Protein AF-0000000080730814 (afdb_homodimer)

Organism: Metarhizium acridum (strain CQMa 102) (NCBI:txid655827)

InterPro domains:
  IPR006328 L-2-Haloacid dehalogenase [TIGR01428] (5-207)
  IPR006439 HAD hydrolase, subfamily IA [PR00413] (3-14)
  IPR006439 HAD hydrolase, subfamily IA [PR00413] (44-57)
  IPR006439 HAD hydrolase, subfamily IA [PR00413] (145-161)
  IPR006439 HAD hydrolase, subfamily IA [PR00413] (192-205)
  IPR006439 HAD hydrolase, subfamily IA [TIGR01493] (6-193)
  IPR023198 Phosphoglycolate phosphatase-like, domain 2 [G3DSA:1.10.150.240] (17-92)
  IPR023214 HAD superfamily [G3DSA:3.40.50.1000] (5-215)
  IPR036412 HAD-like superfamily [SSF56784] (5-211)
  IPR051540 S-2-haloalkanoic acid dehalogenase [PTHR43316] (4-210)

Solvent-accessible surface area (backbone atoms only — not comparable to full-atom values): 24413 Å² total; per-residue (Å²): 127,89,56,48,37,36,33,32,30,38,86,65,40,33,27,33,67,61,49,38,34,53,54,36,24,73,76,65,32,63,72,54,10,54,54,29,48,54,43,14,53,51,40,32,55,47,42,42,22,46,32,38,26,45,74,44,73,75,56,47,63,54,43,43,53,26,15,45,50,26,30,34,44,74,75,75,43,85,75,50,72,68,56,48,52,52,47,52,51,32,59,30,42,23,35,51,34,73,44,28,54,52,19,44,52,51,46,63,74,32,81,59,48,42,73,29,43,39,36,58,38,34,63,68,51,49,54,41,22,44,65,48,6,68,54,51,54,63,40,87,48,74,76,51,77,86,29,50,44,50,26,48,90,75,55,51,37,72,34,19,44,68,45,56,48,49,53,19,46,73,69,71,26,66,91,42,35,64,57,35,32,36,40,24,47,45,66,64,50,22,36,26,32,37,75,61,42,26,33,14,32,29,30,28,75,84,67,59,76,96,53,58,25,59,27,58,73,70,74,44,65,48,76,40,80,35,65,29,45,33,51,40,49,52,50,50,34,58,77,69,63,67,114,128,89,55,47,36,35,33,32,31,39,85,65,40,33,28,34,66,61,49,38,32,54,54,35,23,74,76,65,32,63,71,54,10,53,53,29,47,53,43,14,54,51,39,32,53,49,42,42,21,45,33,39,27,46,74,44,75,75,54,46,66,55,43,44,53,25,13,46,50,26,30,34,44,74,74,75,43,82,76,51,73,69,55,48,50,52,46,53,51,33,59,31,41,22,36,52,34,72,45,27,53,52,17,45,52,52,47,62,72,32,83,57,47,40,74,27,44,38,34,56,39,34,65,68,50,49,53,42,22,45,65,50,6,68,54,50,55,62,38,87,47,74,76,51,76,85,28,51,42,50,26,49,89,74,55,50,37,71,34,19,43,68,44,56,48,48,52,19,45,74,71,72,26,65,92,42,36,63,56,34,32,35,40,26,46,46,67,64,51,22,36,25,33,38,76,60,40,28,34,14,33,28,29,30,74,85,68,59,75,95,54,58,24,58,28,59,73,69,73,45,67,46,77,40,78,35,63,30,46,33,49,40,50,53,48,50,34,59,77,68,64,66,116

Radius of gyration: 23.53 Å; Cα contacts (8 Å, |Δi|>4): 986; chains: 2; bounding box: 49×71×52 Å

Sequence (486 aa):
MAKTVIAFDLYGTLLSTESIANELARIYGKDEAEIIATQARRYQLEYTWRINSMGLYRSFSELTRHSFRQATAEIGLELSRDQEERILDAYNGLDTFPDADKGLALVSQTPSLKPYIFSNGTMAMITSSLKTSPSLSKSGTTFSESNIVSVDPLGVFKPDPRAYRHMGEIAGLTHQLEKVWLVSSNPFDAAGAIAAGLRSVWVSRQGTGWIDGLGGALGVSPTAVVGSVEEAVREIIKLDGLDMAKTVIAFDLYGTLLSTESIANELARIYGKDEAEIIATQARRYQLEYTWRINSMGLYRSFSELTRHSFRQATAEIGLELSRDQEERILDAYNGLDTFPDADKGLALVSQTPSLKPYIFSNGTMAMITSSLKTSPSLSKSGTTFSESNIVSVDPLGVFKPDPRAYRHMGEIAGLTHQLEKVWLVSSNPFDAAGAIAAGLRSVWVSRQGTGWIDGLGGALGVSPTAVVGSVEEAVREIIKLDGLD

Secondary structure (DSSP, 8-state):
-PPEEEEEETBTTTB-THHHHHHHHHHH-HHHHHHHHHHHHHHHHHHHHHHHHHT----HHHHHHHHHHHHHHHTT----HHHHHHHHHHHHTPPBPHHHHHHHHHHHT-TTEEEEEEESS-HHHHHHHHHH-TTTTT-S----GGGEEESGGGT--TTSHHHHHHHHHHTT-TT-GGGEEEEES-HHHHHHHHHHT-EEEEE-TT------HHHHHHT---SEEESSHHHHHHHHHHHTT--/-PPEEEEEETBTTTB-THHHHHHHHHHH-HHHHHHHHHHHHHHHHHHHHHHHHHT----HHHHHHHHHHHHHHHTT----HHHHHHHHHHHHTPPBPHHHHHHHHHHHT-TTEEEEEEESS-HHHHHHHHHH-TTTTT-S----GGGEEESGGGT--TTSHHHHHHHHHHTT-TT-GGGEEEEES-HHHHHHHHHHT-EEEEE-TT------HHHHHHT---SEEESSHHHHHHHHHHHTT--

pLDDT: mean 94.84, std 6.68, range [60.78, 98.94]

Foldseek 3Di:
DQAQEEEEEDEQAFFDLVLLLVLQCVVPNNVLSVQLSVQLVVQLVVVQVVCLVVVAFDASLVSSLVSSQVSQVVVPHHADPVSSVVSSLSLLQTATDPLSLLLLLVQLVQPSHDYAYQYQHDPVSVVSNCCRHPSNVVRPDDDDPLRYQHCVVVRHGPLPLVSLCSVCVSSVNNPPQCSYEYEEQDLSRQQSSVVSNYAYEHAPQVPDPPDDVVCVVVVHDHPYYHNGSNVVSVVVCVVVVVD/DAAQEEEEEDEQAFFDLVLLLVLQCVVPNNVLSVQLSVQLVVQLVVVQVVCLVVVAFDASLVSSLVSSQVSQVVVPHHADPVSSVVSSLSLLQTATDPLSLLLLLVQLVQVSHDYAYQYQHDPVSVVSNCCRHPSNVVRPDDDDPLRYQHCVVVRHGPLPLVSLCSVCVSSVNNPPQCSYEYEEQDLSRQQSSVVSNYAYEHAPQVPDPPDDVVCVVVVHDHPYYHNGSNVVSVVVCVVVVVD

Structure (mmCIF, N/CA/C/O backbone):
data_AF-0000000080730814-model_v1
#
loop_
_entity.id
_entity.type
_entity.pdbx_description
1 polymer 'Haloacid dehalogenase'
#
loop_
_atom_site.group_PDB
_atom_site.id
_atom_site.type_symbol
_atom_site.label_atom_id
_atom_site.label_alt_id
_atom_site.label_comp_id
_atom_site.label_asym_id
_atom_site.label_entity_id
_atom_site.label_seq_id
_atom_site.pdbx_PDB_ins_code
_atom_site.Cartn_x
_atom_site.Cartn_y
_atom_site.Cartn_z
_atom_site.occupancy
_atom_site.B_iso_or_equiv
_atom_site.auth_seq_id
_atom_site.auth_comp_id
_atom_site.auth_asym_id
_atom_site.auth_atom_id
_atom_site.pdbx_PDB_model_num
ATOM 1 N N . MET A 1 1 ? 12.383 39.125 4.242 1 62.28 1 MET A N 1
ATOM 2 C CA . MET A 1 1 ? 13.164 37.906 4.152 1 62.28 1 MET A CA 1
ATOM 3 C C . MET A 1 1 ? 12.273 36.719 3.752 1 62.28 1 MET A C 1
ATOM 5 O O . MET A 1 1 ? 11.07 36.75 4.008 1 62.28 1 MET A O 1
ATOM 9 N N . ALA A 1 2 ? 12.773 35.844 2.896 1 84.38 2 ALA A N 1
ATOM 10 C CA . ALA A 1 2 ? 11.945 34.75 2.424 1 84.38 2 ALA A CA 1
ATOM 11 C C . ALA A 1 2 ? 11.5 33.844 3.582 1 84.38 2 ALA A C 1
ATOM 13 O O . ALA A 1 2 ? 12.289 33.562 4.484 1 84.38 2 ALA A O 1
ATOM 14 N N . LYS A 1 3 ? 10.18 33.656 3.775 1 92.75 3 LYS A N 1
ATOM 15 C CA . LYS A 1 3 ? 9.609 32.844 4.863 1 92.75 3 LYS A CA 1
ATOM 16 C C . LYS A 1 3 ? 9.922 31.375 4.688 1 92.75 3 LYS A C 1
ATOM 18 O O . LYS A 1 3 ? 10.086 30.891 3.561 1 92.75 3 LYS A O 1
ATOM 23 N N . THR A 1 4 ? 10.188 30.766 5.789 1 96.12 4 THR A N 1
ATOM 24 C CA . THR A 1 4 ? 10.32 29.312 5.793 1 96.12 4 THR A CA 1
ATOM 25 C C . THR A 1 4 ? 8.969 28.641 5.547 1 96.12 4 THR A C 1
ATOM 27 O O . THR A 1 4 ? 8.008 28.891 6.273 1 96.12 4 THR A O 1
ATOM 30 N N . VAL A 1 5 ? 8.898 27.859 4.48 1 97.94 5 VAL A N 1
ATOM 31 C CA . VAL A 1 5 ? 7.664 27.188 4.094 1 97.94 5 VAL A CA 1
ATOM 32 C C . VAL A 1 5 ? 7.535 25.859 4.848 1 97.94 5 VAL A C 1
ATOM 34 O O . VAL A 1 5 ? 8.453 25.047 4.84 1 97.94 5 VAL A O 1
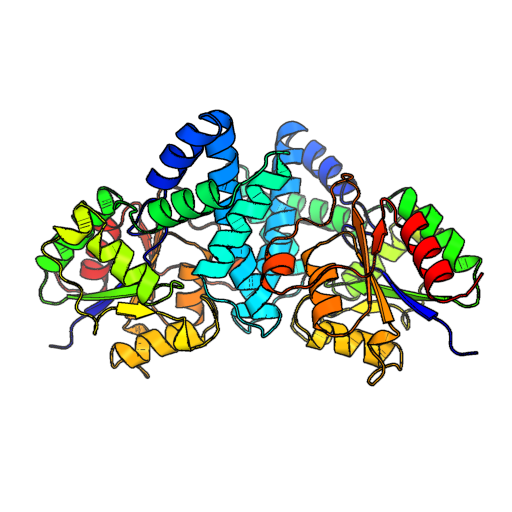ATOM 37 N N . ILE A 1 6 ? 6.398 25.688 5.547 1 98.38 6 ILE A N 1
ATOM 38 C CA . ILE A 1 6 ? 6.066 24.438 6.215 1 98.38 6 ILE A CA 1
ATOM 39 C C . ILE A 1 6 ? 4.781 23.859 5.621 1 98.38 6 ILE A C 1
ATOM 41 O O . ILE A 1 6 ? 3.725 24.484 5.676 1 98.38 6 ILE A O 1
ATOM 45 N N . ALA A 1 7 ? 4.852 22.734 5.008 1 98.75 7 ALA A N 1
ATOM 46 C CA . ALA A 1 7 ? 3.695 21.984 4.523 1 98.75 7 ALA A CA 1
ATOM 47 C C . ALA A 1 7 ? 3.238 20.953 5.555 1 98.75 7 ALA A C 1
ATOM 49 O O . ALA A 1 7 ? 3.943 19.984 5.824 1 98.75 7 ALA A O 1
ATOM 50 N N . PHE A 1 8 ? 2.041 21.125 6.105 1 98.38 8 PHE A N 1
ATOM 51 C CA . PHE A 1 8 ? 1.488 20.203 7.09 1 98.38 8 PHE A CA 1
ATOM 52 C C . PHE A 1 8 ? 0.584 19.172 6.418 1 98.38 8 PHE A C 1
ATOM 54 O O . PHE A 1 8 ? -0.398 19.531 5.77 1 98.38 8 PHE A O 1
ATOM 61 N N . ASP A 1 9 ? 0.924 17.891 6.617 1 98.5 9 ASP A N 1
ATOM 62 C CA . ASP A 1 9 ? -0.048 16.844 6.324 1 98.5 9 ASP A CA 1
ATOM 63 C C . ASP A 1 9 ? -1.306 17.016 7.176 1 98.5 9 ASP A C 1
ATOM 65 O O . ASP A 1 9 ? -1.229 17.422 8.328 1 98.5 9 ASP A O 1
ATOM 69 N N . LEU A 1 10 ? -2.395 16.641 6.578 1 96.44 10 LEU A N 1
ATOM 70 C CA . LEU A 1 10 ? -3.652 16.938 7.254 1 96.44 10 LEU A CA 1
ATOM 71 C C . LEU A 1 10 ? -4.168 15.711 8 1 96.44 10 LEU A C 1
ATOM 73 O O . LEU A 1 10 ? -4.094 15.648 9.234 1 96.44 10 LEU A O 1
ATOM 77 N N . TYR A 1 11 ? -4.535 14.648 7.312 1 94.44 11 TYR A N 1
ATOM 78 C CA . TYR A 1 11 ? -5.184 13.484 7.902 1 94.44 11 TYR A CA 1
ATOM 79 C C . TYR A 1 11 ? -4.16 12.578 8.586 1 94.44 11 TYR A C 1
ATOM 81 O O . TYR A 1 11 ? -3.252 12.062 7.93 1 94.44 11 TYR A O 1
ATOM 89 N N . GLY A 1 12 ? -4.336 12.445 9.844 1 94.31 12 GLY A N 1
ATOM 90 C CA . GLY A 1 12 ? -3.424 11.625 10.633 1 94.31 12 GLY A CA 1
ATOM 91 C C . GLY A 1 12 ? -2.26 12.414 11.203 1 94.31 12 GLY A C 1
ATOM 92 O O . GLY A 1 12 ? -1.464 11.883 11.977 1 94.31 12 GLY A O 1
ATOM 93 N N . THR A 1 13 ? -2.16 13.641 10.867 1 97 13 THR A N 1
ATOM 94 C CA . THR A 1 13 ? -1.095 14.5 11.375 1 97 13 THR A CA 1
ATOM 95 C C . THR A 1 13 ? -1.674 15.688 12.133 1 97 13 THR A C 1
ATOM 97 O O . THR A 1 13 ? -1.527 15.789 13.359 1 97 13 THR A O 1
ATOM 100 N N . LEU A 1 14 ? -2.408 16.578 11.453 1 95.75 14 LEU A N 1
ATOM 101 C CA . LEU A 1 14 ? -3.092 17.656 12.164 1 95.75 14 LEU A CA 1
ATOM 102 C C . LEU A 1 14 ? -4.418 17.172 12.742 1 95.75 14 LEU A C 1
ATOM 104 O O . LEU A 1 14 ? -4.746 17.469 13.891 1 95.75 14 LEU A O 1
ATOM 108 N N . LEU A 1 15 ? -5.129 16.406 11.891 1 94.12 15 LEU A N 1
ATOM 109 C CA . LEU A 1 15 ? -6.457 15.938 12.273 1 94.12 15 LEU A CA 1
ATOM 110 C C . LEU A 1 15 ? -6.398 14.5 12.781 1 94.12 15 LEU A C 1
ATOM 112 O O . LEU A 1 15 ? -5.742 13.648 12.172 1 94.12 15 LEU A O 1
ATOM 116 N N . SER A 1 16 ? -7.086 14.266 13.859 1 90.62 16 SER A N 1
ATOM 117 C CA . SER A 1 16 ? -7.188 12.938 14.438 1 90.62 16 SER A CA 1
ATOM 118 C C . SER A 1 16 ? -8.406 12.188 13.906 1 90.62 16 SER A C 1
ATOM 120 O O . SER A 1 16 ? -9.469 12.789 13.703 1 90.62 16 SER A O 1
ATOM 122 N N . THR A 1 17 ? -8.234 10.922 13.734 1 80.69 17 THR A N 1
ATOM 123 C CA . THR A 1 17 ? -9.359 10.141 13.219 1 80.69 17 THR A CA 1
ATOM 124 C C . THR A 1 17 ? -10.211 9.602 14.367 1 80.69 17 THR A C 1
ATOM 126 O O . THR A 1 17 ? -11.094 8.766 14.148 1 80.69 17 THR A O 1
ATOM 129 N N . GLU A 1 18 ? -10.047 10.117 15.523 1 81.69 18 GLU A N 1
ATOM 130 C CA . GLU A 1 18 ? -10.75 9.648 16.703 1 81.69 18 GLU A CA 1
ATOM 131 C C . GLU A 1 18 ? -12.258 9.789 16.547 1 81.69 18 GLU A C 1
ATOM 133 O O . GLU A 1 18 ? -13.023 8.922 17 1 81.69 18 GLU A O 1
ATOM 138 N N . SER A 1 19 ? -12.727 10.852 15.922 1 82 19 SER A N 1
ATOM 139 C CA . SER A 1 19 ? -14.156 11.086 15.734 1 82 19 SER A CA 1
ATOM 140 C C . SER A 1 19 ? -14.781 9.984 14.883 1 82 19 SER A C 1
ATOM 142 O O . SER A 1 19 ? -15.953 9.648 15.062 1 82 19 SER A O 1
ATOM 144 N N . ILE A 1 20 ? -14.047 9.383 13.992 1 90.69 20 ILE A N 1
ATOM 145 C CA . ILE A 1 20 ? -14.539 8.289 13.164 1 90.69 20 ILE A CA 1
ATOM 146 C C . ILE A 1 20 ? -14.812 7.066 14.031 1 90.69 20 ILE A C 1
ATOM 148 O O . ILE A 1 20 ? -15.852 6.41 13.883 1 90.69 20 ILE A O 1
ATOM 152 N N . ALA A 1 21 ? -13.883 6.836 14.945 1 90.69 21 ALA A N 1
ATOM 153 C CA . ALA A 1 21 ? -14.055 5.703 15.852 1 90.69 21 ALA A CA 1
ATOM 154 C C . ALA A 1 21 ? -15.32 5.859 16.688 1 90.69 21 ALA A C 1
ATOM 156 O O . ALA A 1 21 ? -16.031 4.883 16.938 1 90.69 21 ALA A O 1
ATOM 157 N N . ASN A 1 22 ? -15.609 7.059 17.094 1 92.44 22 ASN A N 1
ATOM 158 C CA . ASN A 1 22 ? -16.812 7.316 17.891 1 92.44 22 ASN A CA 1
ATOM 159 C C . ASN A 1 22 ? -18.078 7.043 17.078 1 92.44 22 ASN A C 1
ATOM 161 O O . ASN A 1 22 ? -19.016 6.43 17.594 1 92.44 22 ASN A O 1
ATOM 165 N N . GLU A 1 23 ? -18.094 7.555 15.883 1 94.62 23 GLU A N 1
ATOM 166 C CA . GLU A 1 23 ? -19.266 7.312 15.031 1 94.62 23 GLU A CA 1
ATOM 167 C C . GLU A 1 23 ? -19.438 5.82 14.75 1 94.62 23 GLU A C 1
ATOM 169 O O . GLU A 1 23 ? -20.547 5.301 14.812 1 94.62 23 GLU A O 1
ATOM 174 N N . LEU A 1 24 ? -18.406 5.078 14.5 1 97.31 24 LEU A N 1
ATOM 175 C CA . LEU A 1 24 ? -18.438 3.641 14.258 1 97.31 24 LEU A CA 1
ATOM 176 C C . LEU A 1 24 ? -18.906 2.891 15.492 1 97.31 24 LEU A C 1
ATOM 178 O O . LEU A 1 24 ? -19.641 1.904 15.383 1 97.31 24 LEU A O 1
ATOM 182 N N . ALA A 1 25 ? -18.469 3.428 16.672 1 97.25 25 ALA A N 1
ATOM 183 C CA . ALA A 1 25 ? -18.875 2.783 17.922 1 97.25 25 ALA A CA 1
ATOM 184 C C . ALA A 1 25 ? -20.391 2.91 18.125 1 97.25 25 ALA A C 1
ATOM 186 O O . ALA A 1 25 ? -21.016 2.002 18.672 1 97.25 25 ALA A O 1
ATOM 187 N N . ARG A 1 26 ? -20.938 4.027 17.719 1 96.56 26 ARG A N 1
ATOM 188 C CA . ARG A 1 26 ? -22.391 4.223 17.812 1 96.56 26 ARG A CA 1
ATOM 189 C C . ARG A 1 26 ? -23.125 3.234 16.922 1 96.56 26 ARG A C 1
ATOM 191 O O . ARG A 1 26 ? -24.203 2.754 17.281 1 96.56 26 ARG A O 1
ATOM 198 N N . ILE A 1 27 ? -22.531 2.898 15.781 1 96.75 27 ILE A N 1
ATOM 199 C CA . ILE A 1 27 ? -23.188 2.041 14.797 1 96.75 27 ILE A CA 1
ATOM 200 C C . ILE A 1 27 ? -22.969 0.575 15.164 1 96.75 27 ILE A C 1
ATOM 202 O O . ILE A 1 27 ? -23.906 -0.226 15.117 1 96.75 27 ILE A O 1
ATOM 206 N N . TYR A 1 28 ? -21.719 0.142 15.672 1 97.75 28 TYR A N 1
ATOM 207 C CA . TYR A 1 28 ? -21.359 -1.274 15.695 1 97.75 28 TYR A CA 1
ATOM 208 C C . TYR A 1 28 ? -20.891 -1.696 17.078 1 97.75 28 TYR A C 1
ATOM 210 O O . TYR A 1 28 ? -20.719 -2.887 17.344 1 97.75 28 TYR A O 1
ATOM 218 N N . GLY A 1 29 ? -20.672 -0.753 17.953 1 97.38 29 GLY A N 1
ATOM 219 C CA . GLY A 1 29 ? -20.031 -1.055 19.219 1 97.38 29 GLY A CA 1
ATOM 220 C C . GLY A 1 29 ? -18.547 -0.749 19.219 1 97.38 29 GLY A C 1
ATOM 221 O O . GLY A 1 29 ? -17.922 -0.659 18.156 1 97.38 29 GLY A O 1
ATOM 222 N N . LYS A 1 30 ? -18.016 -0.613 20.422 1 96.38 30 LYS A N 1
ATOM 223 C CA . LYS A 1 30 ? -16.656 -0.093 20.609 1 96.38 30 LYS A CA 1
ATOM 224 C C . LYS A 1 30 ? -15.625 -1.026 20 1 96.38 30 LYS A C 1
ATOM 226 O O . LYS A 1 30 ? -14.711 -0.576 19.297 1 96.38 30 LYS A O 1
ATOM 231 N N . ASP A 1 31 ? -15.766 -2.289 20.219 1 96.81 31 ASP A N 1
ATOM 232 C CA . ASP A 1 31 ? -14.758 -3.238 19.75 1 96.81 31 ASP A CA 1
ATOM 233 C C . ASP A 1 31 ? -14.719 -3.291 18.234 1 96.81 31 ASP A C 1
ATOM 235 O O . ASP A 1 31 ? -13.648 -3.186 17.625 1 96.81 31 ASP A O 1
ATOM 239 N N . GLU A 1 32 ? -15.844 -3.373 17.562 1 97.69 32 GLU A N 1
ATOM 240 C CA . GLU A 1 32 ? -15.93 -3.395 16.109 1 97.69 32 GLU A CA 1
ATOM 241 C C . GLU A 1 32 ? -15.461 -2.07 15.516 1 97.69 32 GLU A C 1
ATOM 243 O O . GLU A 1 32 ? -14.812 -2.051 14.461 1 97.69 32 GLU A O 1
ATOM 248 N N . ALA A 1 33 ? -15.734 -1.015 16.25 1 97.31 33 ALA A N 1
ATOM 249 C CA . ALA A 1 33 ? -15.375 0.321 15.789 1 97.31 33 ALA A CA 1
ATOM 250 C C . ALA A 1 33 ? -13.867 0.461 15.641 1 97.31 33 ALA A C 1
ATOM 252 O O . ALA A 1 33 ? -13.375 1.009 14.648 1 97.31 33 ALA A O 1
ATOM 253 N N . GLU A 1 34 ? -13.188 -0.045 16.641 1 96.12 34 GLU A N 1
ATOM 254 C CA . GLU A 1 34 ? -11.727 0.042 16.609 1 96.12 34 GLU A CA 1
ATOM 255 C C . GLU A 1 34 ? -11.148 -0.768 15.461 1 96.12 34 GLU A C 1
ATOM 257 O O . GLU A 1 34 ? -10.227 -0.313 14.773 1 96.12 34 GLU A O 1
ATOM 262 N N . ILE A 1 35 ? -11.719 -1.94 15.219 1 96.88 35 ILE A N 1
ATOM 263 C CA . ILE A 1 35 ? -11.258 -2.811 14.141 1 96.88 35 ILE A CA 1
ATOM 264 C C . ILE A 1 35 ? -11.516 -2.139 12.7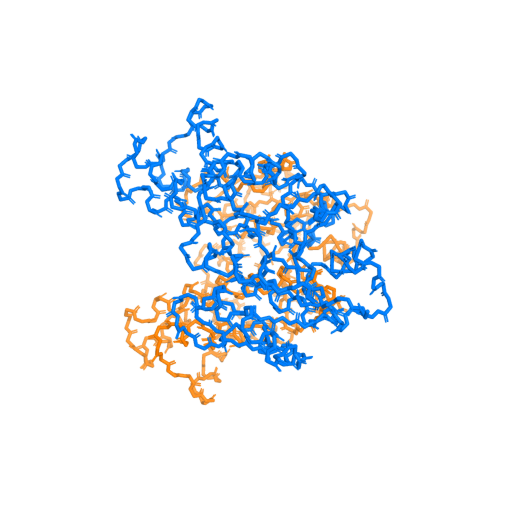97 1 96.88 35 ILE A C 1
ATOM 266 O O . ILE A 1 35 ? -10.617 -2.039 11.961 1 96.88 35 ILE A O 1
ATOM 270 N N . ILE A 1 36 ? -12.703 -1.601 12.617 1 97.88 36 ILE A N 1
ATOM 271 C CA . ILE A 1 36 ? -13.102 -1.005 11.352 1 97.88 36 ILE A CA 1
ATOM 272 C C . ILE A 1 36 ? -12.273 0.25 11.086 1 97.88 36 ILE A C 1
ATOM 274 O O . ILE A 1 36 ? -11.75 0.437 9.984 1 97.88 36 ILE A O 1
ATOM 278 N N . ALA A 1 37 ? -12.102 1.091 12.078 1 96.75 37 ALA A N 1
ATOM 279 C CA . ALA A 1 37 ? -11.359 2.336 11.906 1 96.75 37 ALA A CA 1
ATOM 280 C C . ALA A 1 37 ? -9.914 2.061 11.508 1 96.75 37 ALA A C 1
ATOM 282 O O . ALA A 1 37 ? -9.383 2.695 10.586 1 96.75 37 ALA A O 1
ATOM 283 N N . THR A 1 38 ? -9.336 1.112 12.18 1 95.62 38 THR A N 1
ATOM 284 C CA . THR A 1 38 ? -7.941 0.769 11.914 1 95.62 38 THR A CA 1
ATOM 285 C C . THR A 1 38 ? -7.781 0.194 10.516 1 95.62 38 THR A C 1
ATOM 287 O O . THR A 1 38 ? -6.895 0.609 9.766 1 95.62 38 THR A O 1
ATOM 290 N N . GLN A 1 39 ? -8.664 -0.705 10.102 1 97.31 39 GLN A N 1
ATOM 291 C CA . GLN A 1 39 ? -8.57 -1.344 8.797 1 97.31 39 GLN A CA 1
ATOM 292 C C . GLN A 1 39 ? -8.898 -0.358 7.68 1 97.31 39 GLN A C 1
ATOM 294 O O . GLN A 1 39 ? -8.258 -0.361 6.629 1 97.31 39 GLN A O 1
ATOM 299 N N . ALA A 1 40 ? -9.875 0.466 7.934 1 97.75 40 ALA A N 1
ATOM 300 C CA . ALA A 1 40 ? -10.266 1.445 6.922 1 97.75 40 ALA A CA 1
ATOM 301 C C . ALA A 1 40 ? -9.125 2.424 6.641 1 97.75 40 ALA A C 1
ATOM 303 O O . ALA A 1 40 ? -8.875 2.771 5.484 1 97.75 40 ALA A O 1
ATOM 304 N N . ARG A 1 41 ? -8.477 2.844 7.668 1 96.5 41 ARG A N 1
ATOM 305 C CA . ARG A 1 41 ? -7.352 3.756 7.492 1 96.5 41 ARG A CA 1
ATOM 306 C C . ARG A 1 41 ? -6.23 3.094 6.695 1 96.5 41 ARG A C 1
ATOM 308 O O . ARG A 1 41 ? -5.652 3.709 5.797 1 96.5 41 ARG A O 1
ATOM 315 N N . ARG A 1 42 ? -5.965 1.922 6.977 1 97 42 ARG A N 1
ATOM 316 C CA . ARG A 1 42 ? -4.941 1.177 6.25 1 97 42 ARG A CA 1
ATOM 317 C C . ARG A 1 42 ? -5.316 1.02 4.781 1 97 42 ARG A C 1
ATOM 319 O O . ARG A 1 42 ? -4.488 1.246 3.896 1 97 42 ARG A O 1
ATOM 326 N N . TYR A 1 43 ? -6.574 0.609 4.535 1 98.56 43 TYR A N 1
ATOM 327 C CA . TYR A 1 43 ? -7.035 0.427 3.164 1 98.56 43 TYR A CA 1
ATOM 328 C C . TYR A 1 43 ? -7.02 1.747 2.402 1 98.56 43 TYR A C 1
ATOM 330 O O . TYR A 1 43 ? -6.641 1.791 1.229 1 98.56 43 TYR A O 1
ATOM 338 N N . GLN A 1 44 ? -7.453 2.785 3.076 1 97.88 44 GLN A N 1
ATOM 339 C CA . GLN A 1 44 ? -7.473 4.113 2.477 1 97.88 44 GLN A CA 1
ATOM 340 C C . GLN A 1 44 ? -6.113 4.469 1.878 1 97.88 44 GLN A C 1
ATOM 342 O O . GLN A 1 44 ? -6.027 4.855 0.711 1 97.88 44 GLN A O 1
ATOM 347 N N . LEU A 1 45 ? -5.051 4.254 2.617 1 98.38 45 LEU A N 1
ATOM 348 C CA . LEU A 1 45 ? -3.697 4.562 2.168 1 98.38 45 LEU A CA 1
ATOM 349 C C . LEU A 1 45 ? -3.225 3.549 1.133 1 98.38 45 LEU A C 1
ATOM 351 O O . LEU A 1 45 ? -2.697 3.928 0.084 1 98.38 45 LEU A O 1
ATOM 355 N N . GLU A 1 46 ? -3.479 2.309 1.394 1 98.81 46 GLU A N 1
ATOM 356 C CA . GLU A 1 46 ? -3.104 1.245 0.466 1 98.81 46 GLU A CA 1
ATOM 357 C C . GLU A 1 46 ? -3.699 1.485 -0.918 1 98.81 46 GLU A C 1
ATOM 359 O O . GLU A 1 46 ? -3.016 1.326 -1.931 1 98.81 46 GLU A O 1
ATOM 364 N N . TYR A 1 47 ? -4.977 1.867 -0.938 1 98.94 47 TYR A N 1
ATOM 365 C CA . TYR A 1 47 ? -5.645 2.104 -2.211 1 98.94 47 TYR A CA 1
ATOM 366 C C . TYR A 1 47 ? -4.953 3.211 -2.996 1 98.94 47 TYR A C 1
ATOM 368 O O . TYR A 1 47 ? -4.844 3.139 -4.223 1 98.94 47 TYR A O 1
ATOM 376 N N . THR A 1 48 ? -4.473 4.262 -2.303 1 98.94 48 THR A N 1
ATOM 377 C CA . THR A 1 48 ? -3.809 5.355 -3.004 1 98.94 48 THR A CA 1
ATOM 378 C C . THR A 1 48 ? -2.506 4.879 -3.641 1 98.94 48 THR A C 1
ATOM 380 O O . THR A 1 48 ? -2.166 5.289 -4.754 1 98.94 48 THR A O 1
ATOM 383 N N . TRP A 1 49 ? -1.802 3.984 -2.984 1 98.94 49 TRP A N 1
ATOM 384 C CA . TRP A 1 49 ? -0.544 3.48 -3.525 1 98.94 49 TRP A CA 1
ATOM 385 C C . TRP A 1 49 ? -0.796 2.502 -4.668 1 98.94 49 TRP A C 1
ATOM 387 O O . TRP A 1 49 ? -0.097 2.533 -5.684 1 98.94 49 TRP A O 1
ATOM 397 N N . ARG A 1 50 ? -1.796 1.604 -4.48 1 98.94 50 ARG A N 1
ATOM 398 C CA . ARG A 1 50 ? -2.141 0.652 -5.531 1 98.94 50 ARG A CA 1
ATOM 399 C C . ARG A 1 50 ? -2.605 1.372 -6.793 1 98.94 50 ARG A C 1
ATOM 401 O O . ARG A 1 50 ? -2.164 1.047 -7.895 1 98.94 50 ARG A O 1
ATOM 408 N N . ILE A 1 51 ? -3.479 2.363 -6.609 1 98.94 51 ILE A N 1
ATOM 409 C CA . ILE A 1 51 ? -4.055 3.025 -7.773 1 98.94 51 ILE A CA 1
ATOM 410 C C . ILE A 1 51 ? -2.988 3.881 -8.461 1 98.94 51 ILE A C 1
ATOM 412 O O . ILE A 1 51 ? -2.982 4.012 -9.688 1 98.94 51 ILE A O 1
ATOM 416 N N . ASN A 1 52 ? -2.045 4.504 -7.668 1 98.94 52 ASN A N 1
ATOM 417 C CA . ASN A 1 52 ? -0.864 5.121 -8.266 1 98.94 52 ASN A CA 1
ATOM 418 C C . ASN A 1 52 ? -0.129 4.152 -9.18 1 98.94 52 ASN A C 1
ATOM 420 O O . ASN A 1 52 ? 0.193 4.496 -10.32 1 98.94 52 ASN A O 1
ATOM 424 N N . SER A 1 53 ? 0.086 2.9 -8.695 1 98.88 53 SER A N 1
ATOM 425 C CA . SER A 1 53 ? 0.795 1.878 -9.461 1 98.88 53 SER A CA 1
ATOM 426 C C . SER A 1 53 ? 0.067 1.553 -10.758 1 98.88 53 SER A C 1
ATOM 428 O O . SER A 1 53 ? 0.702 1.29 -11.781 1 98.88 53 SER A O 1
ATOM 430 N N . MET A 1 54 ? -1.241 1.633 -10.719 1 98.81 54 MET A N 1
ATOM 431 C CA . MET A 1 54 ? -2.078 1.223 -11.844 1 98.81 54 MET A CA 1
ATOM 432 C C . MET A 1 54 ? -2.174 2.332 -12.883 1 98.81 54 MET A C 1
ATOM 434 O O . MET A 1 54 ? -2.666 2.109 -13.992 1 98.81 54 MET A O 1
ATOM 438 N N . GLY A 1 55 ? -1.7 3.537 -12.547 1 98.62 55 GLY A N 1
ATOM 439 C CA . GLY A 1 55 ? -1.853 4.676 -13.438 1 98.62 55 GLY A CA 1
ATOM 440 C C . GLY A 1 55 ? -3.293 5.129 -13.586 1 98.62 55 GLY A C 1
ATOM 441 O O . GLY A 1 55 ? -3.67 5.684 -14.625 1 98.62 55 GLY A O 1
ATOM 442 N N . LEU A 1 56 ? -4.102 4.816 -12.633 1 98.81 56 LEU A N 1
ATOM 443 C CA . LEU A 1 56 ? -5.508 5.199 -12.602 1 98.81 56 LEU A CA 1
ATOM 444 C C . LEU A 1 56 ? -5.781 6.172 -11.461 1 98.81 56 LEU A C 1
ATOM 446 O O . LEU A 1 56 ? -4.891 6.453 -10.656 1 98.81 56 LEU A O 1
ATOM 450 N N . TYR A 1 57 ? -7.008 6.742 -11.453 1 98.81 57 TYR A N 1
ATOM 451 C CA . TYR A 1 57 ? -7.293 7.707 -10.398 1 98.81 57 TYR A CA 1
ATOM 452 C C . TYR A 1 57 ? -8.758 7.648 -9.984 1 98.81 57 TYR A C 1
ATOM 454 O O . TYR A 1 57 ? -9.641 7.469 -10.828 1 98.81 57 TYR A O 1
ATOM 462 N N . ARG A 1 58 ? -9 7.656 -8.773 1 98.81 58 ARG A N 1
ATOM 463 C CA . ARG A 1 58 ? -10.234 7.992 -8.078 1 98.81 58 ARG A CA 1
ATOM 464 C C . ARG A 1 58 ? -9.977 8.961 -6.93 1 98.81 58 ARG A C 1
ATOM 466 O O . ARG A 1 58 ? -8.883 8.969 -6.355 1 98.81 58 ARG A O 1
ATOM 473 N N . SER A 1 59 ? -10.945 9.797 -6.648 1 98.38 59 SER A N 1
ATOM 474 C CA . SER A 1 59 ? -10.719 10.82 -5.637 1 98.38 59 SER A CA 1
ATOM 475 C C . SER A 1 59 ? -10.453 10.203 -4.266 1 98.38 59 SER A C 1
ATOM 477 O O . SER A 1 59 ? -10.883 9.078 -4 1 98.38 59 SER A O 1
ATOM 479 N N . PHE A 1 60 ? -9.742 10.945 -3.428 1 98.25 60 PHE A N 1
ATOM 480 C CA . PHE A 1 60 ? -9.469 10.484 -2.072 1 98.25 60 PHE A CA 1
ATOM 481 C C . PHE A 1 60 ? -10.758 10.188 -1.324 1 98.25 60 PHE A C 1
ATOM 483 O O . PHE A 1 60 ? -10.836 9.227 -0.56 1 98.25 60 PHE A O 1
ATOM 490 N N . SER A 1 61 ? -11.758 10.969 -1.538 1 96.31 61 SER A N 1
ATOM 491 C CA . SER A 1 61 ? -13.062 10.766 -0.917 1 96.31 61 SER A CA 1
ATOM 492 C C . SER A 1 61 ? -13.68 9.438 -1.328 1 96.31 61 SER A C 1
ATOM 494 O O . SER A 1 61 ? -14.195 8.695 -0.488 1 96.31 61 SER A O 1
ATOM 496 N N . GLU A 1 62 ? -13.602 9.109 -2.602 1 97.5 62 GLU A N 1
ATOM 497 C CA . GLU A 1 62 ? -14.141 7.848 -3.092 1 97.5 62 GLU A CA 1
ATOM 498 C C . GLU A 1 62 ? -13.391 6.66 -2.502 1 97.5 62 GLU A C 1
ATOM 500 O O . GLU A 1 62 ? -14 5.672 -2.088 1 97.5 62 GLU A O 1
ATOM 505 N N . LEU A 1 63 ? -12.078 6.805 -2.447 1 98.62 63 LEU A N 1
ATOM 506 C CA . LEU A 1 63 ? -11.266 5.727 -1.891 1 98.62 63 LEU A CA 1
ATOM 507 C C . LEU A 1 63 ? -11.555 5.543 -0.405 1 98.62 63 LEU A C 1
ATOM 509 O O . LEU A 1 63 ? -11.594 4.414 0.089 1 98.62 63 LEU A O 1
ATOM 513 N N . THR A 1 64 ? -11.766 6.648 0.287 1 97.06 64 THR A N 1
ATOM 514 C CA . THR A 1 64 ? -12.109 6.59 1.702 1 97.06 64 THR A CA 1
ATOM 515 C C . THR A 1 64 ? -13.422 5.832 1.905 1 97.06 64 THR A C 1
ATOM 517 O O . THR A 1 64 ? -13.508 4.953 2.766 1 97.06 64 THR A O 1
ATOM 520 N N . ARG A 1 65 ? -14.375 6.121 1.074 1 97.44 65 ARG A N 1
ATOM 521 C CA . ARG A 1 65 ? -15.664 5.441 1.138 1 97.44 65 ARG A CA 1
ATOM 522 C C . ARG A 1 65 ? -15.5 3.934 0.985 1 97.44 65 ARG A C 1
ATOM 524 O O . ARG A 1 65 ? -16 3.16 1.799 1 97.44 65 ARG A O 1
ATOM 531 N N . HIS A 1 66 ? -14.789 3.518 0.024 1 98.69 66 HIS A N 1
ATOM 532 C CA . HIS A 1 66 ? -14.617 2.1 -0.274 1 98.69 66 HIS A CA 1
ATOM 533 C C . HIS A 1 66 ? -13.766 1.414 0.789 1 98.69 66 HIS A C 1
ATOM 535 O O . HIS A 1 66 ? -13.906 0.211 1.022 1 98.69 66 HIS A O 1
ATOM 541 N N . SER A 1 67 ? -12.852 2.193 1.441 1 98.5 67 SER A N 1
ATOM 542 C CA . SER A 1 67 ? -12.055 1.617 2.52 1 98.5 67 SER A CA 1
ATOM 543 C C . SER A 1 67 ? -12.938 1.199 3.693 1 98.5 67 SER A C 1
ATOM 545 O O . SER A 1 67 ? -12.734 0.135 4.281 1 98.5 67 SER A O 1
ATOM 547 N N . PHE A 1 68 ? -13.961 2.02 4.016 1 98.31 68 PHE A N 1
ATOM 548 C CA . PHE A 1 68 ? -14.883 1.655 5.086 1 98.31 68 PHE A CA 1
ATOM 549 C C . PHE A 1 68 ? -15.766 0.484 4.668 1 98.31 68 PHE A C 1
ATOM 551 O O . PHE A 1 68 ? -16.078 -0.384 5.484 1 98.31 68 PHE A O 1
ATOM 558 N N . ARG A 1 69 ? -16.156 0.442 3.387 1 98.56 69 ARG A N 1
ATOM 559 C CA . ARG A 1 69 ? -16.938 -0.676 2.891 1 98.56 69 ARG A CA 1
ATOM 560 C C . ARG A 1 69 ? -16.203 -1.995 3.057 1 98.56 69 ARG A C 1
ATOM 562 O O . ARG A 1 69 ? -16.75 -2.965 3.58 1 98.56 69 ARG A O 1
ATOM 569 N N . GLN A 1 70 ? -14.953 -2.02 2.676 1 98.56 70 GLN A N 1
ATOM 570 C CA . GLN A 1 70 ? -14.172 -3.25 2.771 1 98.56 70 GLN A CA 1
ATOM 571 C C . GLN A 1 70 ? -13.922 -3.629 4.227 1 98.56 70 GLN A C 1
ATOM 573 O O . GLN A 1 70 ? -14.047 -4.797 4.602 1 98.56 70 GLN A O 1
ATOM 578 N N . ALA A 1 71 ? -13.516 -2.621 5.031 1 98.25 71 ALA A N 1
ATOM 579 C CA . ALA A 1 71 ? -13.211 -2.889 6.438 1 98.25 71 ALA A CA 1
ATOM 580 C C . ALA A 1 71 ? -14.414 -3.48 7.16 1 98.25 71 ALA A C 1
ATOM 582 O O . ALA A 1 71 ? -14.273 -4.398 7.969 1 98.25 71 ALA A O 1
ATOM 583 N N . THR A 1 72 ? -15.609 -2.945 6.852 1 98.31 72 THR A N 1
ATOM 584 C CA . THR A 1 72 ? -16.828 -3.43 7.48 1 98.31 72 THR A CA 1
ATOM 585 C C . THR A 1 72 ? -17.172 -4.832 6.984 1 98.31 72 THR A C 1
ATOM 587 O O . THR A 1 72 ? -17.484 -5.719 7.785 1 98.31 72 THR A O 1
ATOM 590 N N . ALA A 1 73 ? -17.047 -5.086 5.734 1 97.75 73 ALA A N 1
ATOM 591 C CA . ALA A 1 73 ? -17.375 -6.375 5.129 1 97.75 73 ALA A CA 1
ATOM 592 C C . ALA A 1 73 ? -16.438 -7.473 5.645 1 97.75 73 ALA A C 1
ATOM 594 O O . ALA A 1 73 ? -16.859 -8.617 5.809 1 97.75 73 ALA A O 1
ATOM 595 N N . GLU A 1 74 ? -15.219 -7.152 5.887 1 96.94 74 GLU A N 1
ATOM 596 C CA . GLU A 1 74 ? -14.211 -8.117 6.301 1 96.94 74 GLU A CA 1
ATOM 597 C C . GLU A 1 74 ? -14.586 -8.781 7.621 1 96.94 74 GLU A C 1
ATOM 599 O O . GLU A 1 74 ? -14.188 -9.914 7.887 1 96.94 74 GLU A O 1
ATOM 604 N N . ILE A 1 75 ? -15.344 -8.07 8.422 1 96.81 75 ILE A N 1
ATOM 605 C CA . ILE A 1 75 ? -15.688 -8.656 9.711 1 96.81 75 ILE A CA 1
ATOM 606 C C . ILE A 1 75 ? -17.156 -9.062 9.711 1 96.81 75 ILE A C 1
ATOM 608 O O . ILE A 1 75 ? -17.781 -9.172 10.773 1 96.81 75 ILE A O 1
ATOM 612 N N . GLY A 1 76 ? -17.734 -9.148 8.508 1 96.38 76 GLY A N 1
ATOM 613 C CA . GLY A 1 76 ? -19.047 -9.742 8.32 1 96.38 76 GLY A CA 1
ATOM 614 C C . GLY A 1 76 ? -20.172 -8.781 8.617 1 96.38 76 GLY A C 1
ATOM 615 O O . GLY A 1 76 ? -21.312 -9.203 8.883 1 96.38 76 GLY A O 1
ATOM 616 N N . LEU A 1 77 ? -19.891 -7.469 8.625 1 97.25 77 LEU A N 1
ATOM 617 C CA . LEU A 1 77 ? -20.906 -6.465 8.906 1 97.25 77 LEU A CA 1
ATOM 618 C C . LEU A 1 77 ? -21.328 -5.754 7.625 1 97.25 77 LEU A C 1
ATOM 620 O O . LEU A 1 77 ? -20.625 -5.812 6.613 1 97.25 77 LEU A O 1
ATOM 624 N N . GLU A 1 78 ? -22.438 -5.207 7.715 1 96.25 78 GLU A N 1
ATOM 625 C CA . GLU A 1 78 ? -22.969 -4.434 6.598 1 96.25 78 GLU A CA 1
ATOM 626 C C . GLU A 1 78 ? -22.828 -2.936 6.844 1 96.25 78 GLU A C 1
ATOM 628 O O . GLU A 1 78 ? -22.812 -2.488 7.992 1 96.25 78 GLU A O 1
ATOM 633 N N . LEU A 1 79 ? -22.672 -2.229 5.82 1 97.31 79 LEU A N 1
ATOM 634 C CA . LEU A 1 79 ? -22.609 -0.772 5.84 1 97.31 79 LEU A CA 1
ATOM 635 C C . LEU A 1 79 ? -23.672 -0.171 4.926 1 97.31 79 LEU A C 1
ATOM 637 O O . LEU A 1 79 ? -23.5 -0.128 3.707 1 97.31 79 LEU A O 1
ATOM 641 N N . SER A 1 80 ? -24.766 0.333 5.574 1 97.38 80 SER A N 1
ATOM 642 C CA . SER A 1 80 ? -25.828 0.929 4.766 1 97.38 80 SER A CA 1
ATOM 643 C C . SER A 1 80 ? -25.375 2.258 4.164 1 97.38 80 SER A C 1
ATOM 645 O O . SER A 1 80 ? -24.406 2.859 4.625 1 97.38 80 SER A O 1
ATOM 647 N N . ARG A 1 81 ? -26.125 2.666 3.191 1 96.06 81 ARG A N 1
ATOM 648 C CA . ARG A 1 81 ? -25.828 3.943 2.555 1 96.06 81 ARG A CA 1
ATOM 649 C C . ARG A 1 81 ? -25.891 5.086 3.562 1 96.06 81 ARG A C 1
ATOM 651 O O . ARG A 1 81 ? -25.047 5.988 3.543 1 96.06 81 ARG A O 1
ATOM 658 N N . ASP A 1 82 ? -26.844 5.051 4.422 1 96.88 82 ASP A N 1
ATOM 659 C CA . ASP A 1 82 ? -27 6.082 5.445 1 96.88 82 ASP A CA 1
ATOM 660 C C . ASP A 1 82 ? -25.828 6.062 6.422 1 96.88 82 ASP A C 1
ATOM 662 O O . ASP A 1 82 ? -25.328 7.113 6.828 1 96.88 82 ASP A O 1
ATOM 666 N N . GLN A 1 83 ? -25.469 4.895 6.82 1 96.81 83 GLN A N 1
ATOM 667 C CA . GLN A 1 83 ? -24.328 4.75 7.723 1 96.81 83 GLN A CA 1
ATOM 668 C C . GLN A 1 83 ? -23.047 5.25 7.07 1 96.81 83 GLN A C 1
ATOM 670 O O . GLN A 1 83 ? -22.234 5.914 7.719 1 96.81 83 GLN A O 1
ATOM 675 N N . GLU A 1 84 ? -22.875 4.859 5.828 1 96.62 84 GLU A N 1
ATOM 676 C CA . GLU A 1 84 ? -21.719 5.309 5.066 1 96.62 84 GLU A CA 1
ATOM 677 C C . GLU A 1 84 ? -21.625 6.832 5.031 1 96.62 84 GLU A C 1
ATOM 679 O O . GLU A 1 84 ? -20.562 7.406 5.246 1 96.62 84 GLU A O 1
ATOM 684 N N . GLU A 1 85 ? -22.734 7.492 4.789 1 95.56 85 GLU A N 1
ATOM 685 C CA . GLU A 1 85 ? -22.75 8.953 4.742 1 95.56 85 GLU A CA 1
ATOM 686 C C . GLU A 1 85 ? -22.422 9.555 6.102 1 95.56 85 GLU A C 1
ATOM 688 O O . GLU A 1 85 ? -21.734 10.57 6.188 1 95.56 85 GLU A O 1
ATOM 693 N N . ARG A 1 86 ? -22.875 8.969 7.137 1 94.31 86 ARG A N 1
ATOM 694 C CA . ARG A 1 86 ? -22.594 9.445 8.484 1 94.31 86 ARG A CA 1
ATO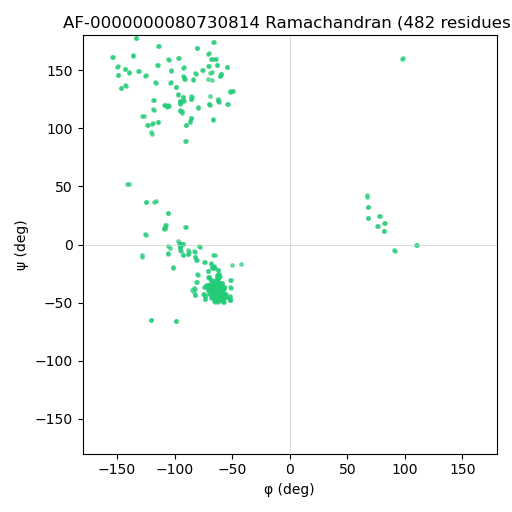M 695 C C . ARG A 1 86 ? -21.094 9.328 8.812 1 94.31 86 ARG A C 1
ATOM 697 O O . ARG A 1 86 ? -20.516 10.227 9.43 1 94.31 86 ARG A O 1
ATOM 704 N N . ILE A 1 87 ? -20.562 8.234 8.406 1 94.88 87 ILE A N 1
ATOM 705 C CA . ILE A 1 87 ? -19.141 8.008 8.656 1 94.88 87 ILE A CA 1
ATOM 706 C C . ILE A 1 87 ? -18.312 9.023 7.879 1 94.88 87 ILE A C 1
ATOM 708 O O . ILE A 1 87 ? -17.359 9.594 8.414 1 94.88 87 ILE A O 1
ATOM 712 N N . LEU A 1 88 ? -18.672 9.25 6.648 1 93.06 88 LEU A N 1
ATOM 713 C CA . LEU A 1 88 ? -17.938 10.188 5.816 1 93.06 88 LEU A CA 1
ATOM 714 C C . LEU A 1 88 ? -18.125 11.617 6.324 1 93.06 88 LEU A C 1
ATOM 716 O O . LEU A 1 88 ? -17.203 12.43 6.23 1 93.06 88 LEU A O 1
ATOM 720 N N . ASP A 1 89 ? -19.297 11.883 6.871 1 90.88 89 ASP A N 1
ATOM 721 C CA . ASP A 1 89 ? -19.516 13.188 7.5 1 90.88 89 ASP A CA 1
ATOM 722 C C . ASP A 1 89 ? -18.625 13.367 8.727 1 90.88 89 ASP A C 1
ATOM 724 O O . ASP A 1 89 ? -18.078 14.453 8.953 1 90.88 89 ASP A O 1
ATOM 728 N N . ALA A 1 90 ? -18.516 12.352 9.477 1 90.44 90 ALA A N 1
ATOM 729 C CA . ALA A 1 90 ? -17.625 12.391 10.633 1 90.44 90 ALA A CA 1
ATOM 730 C C . ALA A 1 90 ? -16.172 12.586 10.188 1 90.44 90 ALA A C 1
ATOM 732 O O . ALA A 1 90 ? -15.398 13.273 10.859 1 90.44 90 ALA A O 1
ATOM 733 N N . TYR A 1 91 ? -15.828 11.984 9.102 1 89 91 TYR A N 1
ATOM 734 C CA . TYR A 1 91 ? -14.492 12.125 8.547 1 89 91 TYR A CA 1
ATOM 735 C C . TYR A 1 91 ? -14.219 13.562 8.141 1 89 91 TYR A C 1
ATOM 737 O O . TYR A 1 91 ? -13.102 14.062 8.297 1 89 91 TYR A O 1
ATOM 745 N N . ASN A 1 92 ? -15.211 14.227 7.715 1 86.25 92 ASN A N 1
ATOM 746 C CA . ASN A 1 92 ? -15.094 15.609 7.273 1 86.25 92 ASN A CA 1
ATOM 747 C C . ASN A 1 92 ? -15.078 16.578 8.453 1 86.25 92 ASN A C 1
ATOM 749 O O . ASN A 1 92 ? -14.75 17.75 8.297 1 86.25 92 ASN A O 1
ATOM 753 N N . GLY A 1 93 ? -15.422 16.094 9.602 1 84.38 93 GLY A N 1
ATOM 754 C CA . GLY A 1 93 ? -15.469 16.938 10.789 1 84.38 93 GLY A CA 1
ATOM 755 C C . GLY A 1 93 ? -14.492 16.5 11.859 1 84.38 93 GLY A C 1
ATOM 756 O O . GLY A 1 93 ? -14.805 16.547 13.055 1 84.38 93 GLY A O 1
ATOM 757 N N . LEU A 1 94 ? -13.336 16.047 11.445 1 86.56 94 LEU A N 1
ATOM 758 C CA . LEU A 1 94 ? -12.328 15.586 12.391 1 86.56 94 LEU A CA 1
ATOM 759 C C . LEU A 1 94 ? -11.781 16.75 13.219 1 86.56 94 LEU A C 1
ATOM 761 O O . LEU A 1 94 ? -11.688 17.875 12.727 1 86.56 94 LEU A O 1
ATOM 765 N N . ASP A 1 95 ? -11.414 16.375 14.461 1 89 95 ASP A N 1
ATOM 766 C CA . ASP A 1 95 ? -10.781 17.375 15.305 1 89 95 ASP A CA 1
ATOM 767 C C . ASP A 1 95 ? -9.258 17.25 15.266 1 89 95 ASP A C 1
ATOM 769 O O . ASP A 1 95 ? -8.734 16.203 14.883 1 89 95 ASP A O 1
ATOM 773 N N . THR A 1 96 ? -8.562 18.344 15.656 1 91.94 96 THR A N 1
ATOM 774 C CA . THR A 1 96 ? -7.105 18.328 15.68 1 91.94 96 THR A CA 1
ATOM 775 C C . THR A 1 96 ? -6.59 17.531 16.875 1 91.94 96 THR A C 1
ATOM 777 O O . THR A 1 96 ? -7.281 17.391 17.891 1 91.94 96 THR A O 1
ATOM 780 N N . PHE A 1 97 ? -5.414 16.922 16.703 1 93.44 97 PHE A N 1
ATOM 781 C CA . PHE A 1 97 ? -4.656 16.5 17.875 1 93.44 97 PHE A CA 1
ATOM 782 C C . PHE A 1 97 ? -4.305 17.688 18.75 1 93.44 97 PHE A C 1
ATOM 784 O O . PHE A 1 97 ? -3.973 18.766 18.25 1 93.44 97 PHE A O 1
ATOM 791 N N . PRO A 1 98 ? -4.285 17.516 20.094 1 91.75 98 PRO A N 1
ATOM 792 C CA . PRO A 1 98 ? -3.895 18.625 20.969 1 91.75 98 PRO A CA 1
ATOM 793 C C . PRO A 1 98 ? -2.506 19.172 20.641 1 91.75 98 PRO A C 1
ATOM 795 O O . PRO A 1 98 ? -2.285 20.391 20.703 1 91.75 98 PRO A O 1
ATOM 798 N N . ASP A 1 99 ? -1.626 18.328 20.281 1 94.31 99 ASP A N 1
ATOM 799 C CA . ASP A 1 99 ? -0.272 18.766 19.969 1 94.31 99 ASP A CA 1
ATOM 800 C C . ASP A 1 99 ? -0.247 19.547 18.656 1 94.31 99 ASP A C 1
ATOM 802 O O . ASP A 1 99 ? 0.627 20.391 18.453 1 94.31 99 ASP A O 1
ATOM 806 N N . ALA A 1 100 ? -1.176 19.281 17.734 1 94.25 100 ALA A N 1
ATOM 807 C CA . ALA A 1 100 ? -1.293 20.031 16.5 1 94.25 100 ALA A CA 1
ATOM 808 C C . ALA A 1 100 ? -1.771 21.453 16.766 1 94.25 100 ALA A C 1
ATOM 810 O O . ALA A 1 100 ? -1.271 22.422 16.172 1 94.25 100 ALA A O 1
ATOM 811 N N . ASP A 1 101 ? -2.705 21.578 17.719 1 92.44 101 ASP A N 1
ATOM 812 C CA . ASP A 1 101 ? -3.172 22.906 18.125 1 92.44 101 ASP A CA 1
ATOM 813 C C . ASP A 1 101 ? -2.016 23.766 18.625 1 92.44 101 ASP A C 1
ATOM 815 O O . ASP A 1 101 ? -1.882 24.922 18.234 1 92.44 101 ASP A O 1
ATOM 819 N N . LYS A 1 102 ? -1.245 23.188 19.453 1 93.62 102 LYS A N 1
ATOM 820 C CA . LYS A 1 102 ? -0.101 23.906 20.016 1 93.62 102 LYS A CA 1
ATOM 821 C C . LYS A 1 102 ? 0.91 24.266 18.938 1 93.62 102 LYS A C 1
ATOM 823 O O . LYS A 1 102 ? 1.485 25.359 18.953 1 93.62 102 LYS A O 1
ATOM 828 N N . GLY A 1 103 ? 1.183 23.359 18.016 1 95.06 103 GLY A N 1
ATOM 829 C CA . GLY A 1 103 ? 2.088 23.625 16.922 1 95.06 103 GLY A CA 1
ATOM 830 C C . GLY A 1 103 ? 1.611 24.734 16.016 1 95.06 103 GLY A C 1
ATOM 831 O O . GLY A 1 103 ? 2.395 25.609 15.633 1 95.06 103 GLY A O 1
ATOM 832 N N . LEU A 1 104 ? 0.328 24.734 15.711 1 93.69 104 LEU A N 1
ATOM 833 C CA . LEU A 1 104 ? -0.234 25.766 14.852 1 93.69 104 LEU A CA 1
ATOM 834 C C . LEU A 1 104 ? -0.235 27.109 15.547 1 93.69 104 LEU A C 1
ATOM 836 O O . LEU A 1 104 ? -0.048 28.156 14.906 1 93.69 104 LEU A O 1
ATOM 840 N N . ALA A 1 105 ? -0.489 27.109 16.844 1 92 105 ALA A N 1
ATOM 841 C CA . ALA A 1 105 ? -0.38 28.344 17.609 1 92 105 ALA A CA 1
ATOM 842 C C . ALA A 1 105 ? 1.03 28.922 17.531 1 92 105 ALA A C 1
ATOM 844 O O . ALA A 1 105 ? 1.204 30.125 17.375 1 92 105 ALA A O 1
ATOM 845 N N . LEU A 1 106 ? 2.016 28.078 17.672 1 93.44 106 LEU A N 1
ATOM 846 C CA . LEU A 1 106 ? 3.406 28.5 17.562 1 93.44 106 LEU A CA 1
ATOM 847 C C . LEU A 1 106 ? 3.693 29.094 16.188 1 93.44 106 LEU A C 1
ATOM 849 O O . LEU A 1 106 ? 4.41 30.078 16.062 1 93.44 106 LEU A O 1
ATOM 853 N N . VAL A 1 107 ? 3.195 28.5 15.164 1 94.25 107 VAL A N 1
ATOM 854 C CA . VAL A 1 107 ? 3.355 29.016 13.805 1 94.25 107 VAL A CA 1
ATOM 855 C C . VAL A 1 107 ? 2.787 30.422 13.711 1 94.25 107 VAL A C 1
ATOM 857 O O . VAL A 1 107 ? 3.414 31.312 13.125 1 94.25 107 VAL A O 1
ATOM 860 N N . SER A 1 108 ? 1.585 30.641 14.258 1 90.5 108 SER A N 1
ATOM 861 C CA . SER A 1 108 ? 0.924 31.938 14.195 1 90.5 108 SER A CA 1
ATOM 862 C C . SER A 1 108 ? 1.733 33 14.922 1 90.5 108 SER A C 1
ATOM 864 O O . SER A 1 108 ? 1.64 34.188 14.602 1 90.5 108 SER A O 1
ATOM 866 N N . GLN A 1 109 ? 2.572 32.594 15.805 1 91.06 109 GLN A N 1
ATOM 867 C CA . GLN A 1 109 ? 3.371 33.5 16.609 1 91.06 109 GLN A CA 1
ATOM 868 C C . GLN A 1 109 ? 4.75 33.719 15.992 1 91.06 109 GLN A C 1
ATOM 870 O O . GLN A 1 109 ? 5.555 34.5 16.5 1 91.06 109 GLN A O 1
ATOM 875 N N . THR A 1 110 ? 4.984 33.031 14.922 1 92.69 110 THR A N 1
ATOM 876 C CA . THR A 1 110 ? 6.285 33.125 14.266 1 92.69 110 THR A CA 1
ATOM 877 C C . THR A 1 110 ? 6.141 33.625 12.836 1 92.69 110 THR A C 1
ATOM 879 O O . THR A 1 110 ? 5.996 32.844 11.891 1 92.69 110 THR A O 1
ATOM 882 N N . PRO A 1 111 ? 6.324 34.906 12.609 1 92.31 111 PRO A N 1
ATOM 883 C CA . PRO A 1 111 ? 6.023 35.531 11.32 1 92.31 111 PRO A CA 1
ATOM 884 C C . PRO A 1 111 ? 6.945 35.031 10.203 1 92.31 111 PRO A C 1
ATOM 886 O O . PRO A 1 111 ? 6.621 35.188 9.016 1 92.31 111 PRO A O 1
ATOM 889 N N . SER A 1 112 ? 8.055 34.5 10.602 1 95.12 112 SER A N 1
ATOM 890 C CA . SER A 1 112 ? 9.016 34.031 9.609 1 95.12 112 SER A CA 1
ATOM 891 C C . SER A 1 112 ? 8.594 32.688 9.023 1 95.12 112 SER A C 1
ATOM 893 O O . SER A 1 112 ? 9.227 32.188 8.094 1 95.12 112 SER A O 1
ATOM 895 N N . LEU A 1 113 ? 7.516 32.156 9.5 1 95.62 113 LEU A N 1
ATOM 896 C CA . LEU A 1 113 ? 7 30.891 8.992 1 95.62 113 LEU A CA 1
ATOM 897 C C . LEU A 1 113 ? 5.797 31.125 8.078 1 95.62 113 LEU A C 1
ATOM 899 O O . LEU A 1 113 ? 4.973 32 8.344 1 95.62 113 LEU A O 1
ATOM 903 N N . LYS A 1 114 ? 5.742 30.359 6.992 1 95.88 114 LYS A N 1
ATOM 904 C CA . LYS A 1 114 ? 4.586 30.328 6.098 1 95.88 114 LYS A CA 1
ATOM 905 C C . LYS A 1 114 ? 3.988 28.922 6.031 1 95.88 114 LYS A C 1
ATOM 907 O O . LYS A 1 114 ? 4.512 28.047 5.336 1 95.88 114 LYS A O 1
ATOM 912 N N . PRO A 1 115 ? 2.871 28.734 6.723 1 96.19 115 PRO A N 1
ATOM 913 C CA . PRO A 1 115 ? 2.268 27.406 6.785 1 96.19 115 PRO A CA 1
ATOM 914 C C . PRO A 1 115 ? 1.376 27.109 5.582 1 96.19 115 PRO A C 1
ATOM 916 O O . PRO A 1 115 ? 0.692 28 5.078 1 96.19 115 PRO A O 1
ATOM 919 N N . TYR A 1 116 ? 1.418 25.859 5.102 1 97.12 116 TYR A N 1
ATOM 920 C CA . TYR A 1 116 ? 0.517 25.281 4.109 1 97.12 116 TYR A CA 1
ATOM 921 C C . TYR A 1 116 ? -0.125 24 4.637 1 97.12 116 TYR A C 1
ATOM 923 O O . TYR A 1 116 ? 0.477 23.281 5.438 1 97.12 116 TYR A O 1
ATOM 931 N N . ILE A 1 117 ? -1.389 23.781 4.23 1 97.06 117 ILE A N 1
ATOM 932 C CA . ILE A 1 117 ? -1.962 22.453 4.289 1 97.06 117 ILE A CA 1
ATOM 933 C C . ILE A 1 117 ? -1.609 21.688 3.018 1 97.06 117 ILE A C 1
ATOM 935 O O . ILE A 1 117 ? -1.742 22.203 1.91 1 97.06 117 ILE A O 1
ATOM 939 N N . PHE A 1 118 ? -1.075 20.531 3.184 1 98.62 118 PHE A N 1
ATOM 940 C CA . PHE A 1 118 ? -0.69 19.688 2.064 1 98.62 118 PHE A CA 1
ATOM 941 C C . PHE A 1 118 ? -1.289 18.281 2.211 1 98.62 118 PHE A C 1
ATOM 943 O O . PHE A 1 118 ? -0.875 17.516 3.082 1 98.62 118 PHE A O 1
ATOM 950 N N . SER A 1 119 ? -2.27 17.938 1.338 1 98.38 119 SER A N 1
ATOM 951 C CA . SER A 1 119 ? -3.084 16.766 1.625 1 98.38 119 SER A CA 1
ATOM 952 C C . SER A 1 119 ? -3.426 16 0.348 1 98.38 119 SER A C 1
ATOM 954 O O . SER A 1 119 ? -3.523 16.594 -0.728 1 98.38 119 SER A O 1
ATOM 956 N N . ASN A 1 120 ? -3.615 14.648 0.489 1 98.38 120 ASN A N 1
ATOM 957 C CA . ASN A 1 120 ? -4.172 13.797 -0.56 1 98.38 120 ASN A CA 1
ATOM 958 C C . ASN A 1 120 ? -5.645 14.109 -0.809 1 98.38 120 ASN A C 1
ATOM 960 O O . ASN A 1 120 ? -6.203 13.719 -1.834 1 98.38 120 ASN A O 1
ATOM 964 N N . GLY A 1 121 ? -6.27 14.789 0.115 1 97.19 121 GLY A N 1
ATOM 965 C CA . GLY A 1 121 ? -7.703 15.031 0.051 1 97.19 121 GLY A CA 1
ATOM 966 C C . GLY A 1 121 ? -8.094 16 -1.052 1 97.19 121 GLY A C 1
ATOM 967 O O . GLY A 1 121 ? -7.273 16.781 -1.515 1 97.19 121 GLY A O 1
ATOM 968 N N . THR A 1 122 ? -9.305 15.852 -1.504 1 95.81 122 THR A N 1
ATOM 969 C CA . THR A 1 122 ? -9.852 16.844 -2.412 1 95.81 122 THR A CA 1
ATOM 970 C C . THR A 1 122 ? -9.992 18.203 -1.711 1 95.81 122 THR A C 1
ATOM 972 O O . THR A 1 122 ? -10.039 18.266 -0.481 1 95.81 122 THR A O 1
ATOM 975 N N . MET A 1 123 ? -10.062 19.25 -2.545 1 94.19 123 MET A N 1
ATOM 976 C CA . MET A 1 123 ? -10.242 20.578 -1.972 1 94.19 123 MET A CA 1
ATOM 977 C C . MET A 1 123 ? -11.508 20.641 -1.121 1 94.19 123 MET A C 1
ATOM 979 O O . MET A 1 123 ? -11.508 21.219 -0.034 1 94.19 123 MET A O 1
ATOM 983 N N . ALA A 1 124 ? -12.539 19.969 -1.573 1 93.12 124 ALA A N 1
ATOM 984 C CA . ALA A 1 124 ? -13.805 19.953 -0.836 1 93.12 124 ALA A CA 1
ATOM 985 C C . ALA A 1 124 ? -13.633 19.281 0.524 1 93.12 124 ALA A C 1
ATOM 987 O O . ALA A 1 124 ? -14.133 19.781 1.535 1 93.12 124 ALA A O 1
ATOM 988 N N . MET A 1 125 ? -12.945 18.156 0.623 1 92.75 125 MET A N 1
ATOM 989 C CA . MET A 1 125 ? -12.688 17.438 1.872 1 92.75 125 MET A CA 1
ATOM 990 C C . MET A 1 125 ? -11.867 18.312 2.83 1 92.75 125 MET A C 1
ATOM 992 O O . MET A 1 125 ? -12.211 18.422 4.008 1 92.75 125 MET A O 1
ATOM 996 N N . ILE A 1 126 ? -10.797 18.922 2.295 1 94.12 126 ILE A N 1
ATOM 997 C CA . ILE A 1 126 ? -9.867 19.703 3.109 1 94.12 126 ILE A CA 1
ATOM 998 C C . ILE A 1 126 ? -10.578 20.922 3.688 1 94.12 126 ILE A C 1
ATOM 1000 O O . ILE A 1 126 ? -10.547 21.156 4.898 1 94.12 126 ILE A O 1
ATOM 1004 N N . THR A 1 127 ? -11.312 21.625 2.803 1 90.94 127 THR A N 1
ATOM 1005 C CA . THR A 1 127 ? -11.984 22.844 3.236 1 90.94 127 THR A CA 1
ATOM 1006 C C . THR A 1 127 ? -13.094 22.531 4.23 1 90.94 127 THR A C 1
ATOM 1008 O O . THR A 1 127 ? -13.297 23.266 5.199 1 90.94 127 THR A O 1
ATOM 1011 N N . SER A 1 128 ? -13.789 21.438 3.99 1 89.88 128 SER A N 1
ATOM 1012 C CA . SER A 1 128 ? -14.812 21.016 4.934 1 89.88 128 SER A CA 1
ATOM 1013 C C . SER A 1 128 ? -14.219 20.703 6.301 1 89.88 128 SER A C 1
ATOM 1015 O O . SER A 1 128 ? -14.758 21.109 7.328 1 89.88 128 SER A O 1
ATOM 1017 N N . SER A 1 129 ? -13.141 20 6.285 1 89.25 129 SER A N 1
ATOM 1018 C CA . SER A 1 129 ? -12.469 19.656 7.535 1 89.25 129 SER A CA 1
ATOM 1019 C C . SER A 1 129 ? -11.992 20.891 8.273 1 89.25 129 SER A C 1
ATOM 1021 O O . SER A 1 129 ? -12.125 20.984 9.492 1 89.25 129 SER A O 1
ATOM 1023 N N . LEU A 1 130 ? -11.438 21.875 7.566 1 88.38 130 LEU A N 1
ATOM 1024 C CA . LEU A 1 130 ? -10.938 23.109 8.172 1 88.38 130 LEU A CA 1
ATOM 1025 C C . LEU A 1 130 ? -12.078 23.922 8.758 1 88.38 130 LEU A C 1
ATOM 1027 O O . LEU A 1 130 ? -11.914 24.578 9.797 1 88.38 130 LEU A O 1
ATOM 1031 N N . LYS A 1 131 ? -13.219 23.812 8.133 1 87.06 131 LYS A N 1
ATOM 1032 C CA . LYS A 1 131 ? -14.383 24.578 8.57 1 87.06 131 LYS A CA 1
ATOM 1033 C C . LYS A 1 131 ? -15.07 23.922 9.758 1 87.06 131 LYS A C 1
ATOM 1035 O O . LYS A 1 131 ? -15.602 24.609 10.641 1 87.06 131 LYS A O 1
ATOM 1040 N N . THR A 1 132 ? -14.992 22.641 9.75 1 84.75 132 THR A N 1
ATOM 1041 C CA . THR A 1 132 ? -15.828 21.922 10.711 1 84.75 132 THR A CA 1
ATOM 1042 C C . THR A 1 132 ? -15.008 21.469 11.914 1 84.75 132 THR A C 1
ATOM 1044 O O . THR A 1 132 ? -15.57 21.125 12.953 1 84.75 132 THR A O 1
ATOM 1047 N N . SER A 1 133 ? -13.727 21.438 11.719 1 82.31 133 SER A N 1
ATOM 1048 C CA . SER A 1 133 ? -12.883 21.109 12.859 1 82.31 133 SER A CA 1
ATOM 1049 C C . SER A 1 133 ? -13.016 22.141 13.969 1 82.31 133 SER A C 1
ATOM 1051 O O . SER A 1 133 ? -12.773 23.328 13.742 1 82.31 133 SER A O 1
ATOM 1053 N N . PRO A 1 134 ? -13.352 21.781 15.125 1 78 134 PRO A N 1
ATOM 1054 C CA . PRO A 1 134 ? -13.562 22.75 16.203 1 78 134 PRO A CA 1
ATOM 1055 C C . PRO A 1 134 ? -12.305 23.562 16.531 1 78 134 PRO A C 1
ATOM 1057 O O . PRO A 1 134 ? -12.383 24.781 16.719 1 78 134 PRO A O 1
ATOM 1060 N N . SER A 1 135 ? -11.195 22.875 16.547 1 78.75 135 SER A N 1
ATOM 1061 C CA . SER A 1 135 ? -9.961 23.547 16.938 1 78.75 135 SER A CA 1
ATOM 1062 C C . SER A 1 135 ? -9.344 24.297 15.766 1 78.75 135 SER A C 1
ATOM 1064 O O . SER A 1 135 ? -8.812 25.406 15.938 1 78.75 135 SER A O 1
ATOM 1066 N N . LEU A 1 136 ? -9.43 23.719 14.617 1 79.44 136 LEU A N 1
ATOM 1067 C CA . LEU A 1 136 ? -8.797 24.344 13.461 1 79.44 136 LEU A CA 1
ATOM 1068 C C . LEU A 1 136 ? -9.547 25.594 13.031 1 79.44 136 LEU A C 1
ATOM 1070 O O . LEU A 1 136 ? -8.938 26.594 12.625 1 79.44 136 LEU A O 1
ATOM 1074 N N . SER A 1 137 ? -10.844 25.453 13.211 1 74.56 137 SER A N 1
ATOM 1075 C CA . SER A 1 137 ? -11.672 26.594 12.828 1 74.56 137 SER A CA 1
ATOM 1076 C C . SER A 1 137 ? -11.43 27.797 13.75 1 74.56 137 SER A C 1
ATOM 1078 O O . SER A 1 137 ? -11.719 28.938 13.383 1 74.56 137 SER A O 1
ATOM 1080 N N . LYS A 1 138 ? -10.867 27.438 14.898 1 70.94 138 LYS A N 1
ATOM 1081 C CA . LYS A 1 138 ? -10.648 28.484 15.898 1 70.94 138 LYS A CA 1
ATOM 1082 C C . LYS A 1 138 ? -9.172 28.859 15.977 1 70.94 138 LYS A C 1
ATOM 1084 O O . LYS A 1 138 ? -8.789 29.75 16.75 1 70.94 138 LYS A O 1
ATOM 1089 N N . SER A 1 139 ? -8.492 28.109 15.141 1 65.25 139 SER A N 1
ATOM 1090 C CA . SER A 1 139 ? -7.059 28.344 15.242 1 65.25 139 SER A CA 1
ATOM 1091 C C . SER A 1 139 ? -6.684 29.719 14.688 1 65.25 139 SER A C 1
ATOM 1093 O O . SER A 1 139 ? -7.383 30.266 13.828 1 65.25 139 SER A O 1
ATOM 1095 N N . GLY A 1 140 ? -6.098 30.594 15.445 1 60.78 140 GLY A N 1
ATOM 1096 C CA . GLY A 1 140 ? -5.582 31.859 14.961 1 60.78 140 GLY A CA 1
ATOM 1097 C C . GLY A 1 140 ? -4.859 31.75 13.633 1 60.78 140 GLY A C 1
ATOM 1098 O O . GLY A 1 140 ? -4.57 32.75 12.984 1 60.78 140 GLY A O 1
ATOM 1099 N N . THR A 1 141 ? -4.488 30.516 13.273 1 61.5 141 THR A N 1
ATOM 1100 C CA . THR A 1 141 ? -3.857 30.328 11.969 1 61.5 141 THR A CA 1
ATOM 1101 C C . THR A 1 141 ? -4.91 30.141 10.883 1 61.5 141 THR A C 1
ATOM 1103 O O . THR A 1 141 ? -5.75 29.25 10.977 1 61.5 141 THR A O 1
ATOM 1106 N N . THR A 1 142 ? -4.996 31.047 10.18 1 66.56 142 THR A N 1
ATOM 1107 C CA . THR A 1 142 ? -5.945 30.969 9.078 1 66.56 142 THR A CA 1
ATOM 1108 C C . THR A 1 142 ? -5.246 30.516 7.797 1 66.56 142 THR A C 1
ATOM 1110 O O . THR A 1 142 ? -4.207 31.062 7.422 1 66.56 142 THR A O 1
ATOM 1113 N N . PHE A 1 143 ? -5.699 29.328 7.391 1 81.19 143 PHE A N 1
ATOM 1114 C CA . PHE A 1 143 ? -5.242 28.891 6.078 1 81.19 143 PHE A CA 1
ATOM 1115 C C . PHE A 1 143 ? -6.145 29.438 4.977 1 81.19 143 PHE A C 1
ATOM 1117 O O . PHE A 1 143 ? -7.312 29.047 4.875 1 81.19 143 PHE A O 1
ATOM 1124 N N . SER A 1 144 ? -5.543 30.453 4.285 1 82.62 144 SER A N 1
ATOM 1125 C CA . SER A 1 144 ? -6.254 30.906 3.092 1 82.62 144 SER A CA 1
ATOM 1126 C C . SER A 1 144 ? -6.25 29.828 2.006 1 82.62 144 SER A C 1
ATOM 1128 O O . SER A 1 144 ? -5.484 28.875 2.08 1 82.62 144 SER A O 1
ATOM 1130 N N . GLU A 1 145 ? -7.148 29.922 1.09 1 85.75 145 GLU A N 1
ATOM 1131 C CA . GLU A 1 145 ? -7.234 28.984 -0.023 1 85.75 145 GLU A CA 1
ATOM 1132 C C . GLU A 1 145 ? -5.887 28.844 -0.729 1 85.75 145 GLU A C 1
ATOM 1134 O O . GLU A 1 145 ? -5.555 27.766 -1.226 1 85.75 145 GLU A O 1
ATOM 1139 N N . SER A 1 146 ? -5.125 29.922 -0.692 1 90.5 146 SER A N 1
ATOM 1140 C CA . SER A 1 146 ? -3.838 29.922 -1.383 1 90.5 146 SER A CA 1
ATOM 1141 C C . SER A 1 146 ? -2.805 29.094 -0.631 1 90.5 146 SER A C 1
ATOM 1143 O O . SER A 1 146 ? -1.746 28.781 -1.176 1 90.5 146 SER A O 1
ATOM 1145 N N . ASN A 1 147 ? -3.104 28.781 0.596 1 94.56 147 ASN A N 1
ATOM 1146 C CA . ASN A 1 147 ? -2.158 28 1.394 1 94.56 147 ASN A CA 1
ATOM 1147 C C . ASN A 1 147 ? -2.652 26.578 1.617 1 94.56 147 ASN A C 1
ATOM 1149 O O . ASN A 1 147 ? -2.176 25.891 2.518 1 94.56 147 ASN A O 1
ATOM 1153 N N . ILE A 1 148 ? -3.658 26.203 0.838 1 96.19 148 ILE A N 1
ATOM 1154 C CA . ILE A 1 148 ? -4.156 24.828 0.863 1 96.19 148 ILE A CA 1
ATOM 1155 C C . ILE A 1 148 ? -3.768 24.125 -0.43 1 96.19 148 ILE A C 1
ATOM 1157 O O . ILE A 1 148 ? -4.145 24.547 -1.522 1 96.19 148 ILE A O 1
ATOM 1161 N N . VAL A 1 149 ? -3.004 23.047 -0.277 1 98.19 149 VAL A N 1
ATOM 1162 C CA . VAL A 1 149 ? -2.508 22.312 -1.431 1 98.19 149 VAL A CA 1
ATOM 1163 C C . VAL A 1 149 ? -3.121 20.906 -1.447 1 98.19 149 VAL A C 1
ATOM 1165 O O . VAL A 1 149 ? -2.766 20.062 -0.627 1 98.19 149 VAL A O 1
ATOM 1168 N N . SER A 1 150 ? -4.066 20.688 -2.346 1 98.38 150 SER A N 1
ATOM 1169 C CA . SER A 1 150 ? -4.617 19.375 -2.686 1 98.38 150 SER A CA 1
ATOM 1170 C C . SER A 1 150 ? -3.859 18.734 -3.846 1 98.38 150 SER A C 1
ATOM 1172 O O . SER A 1 150 ? -3.502 19.422 -4.809 1 98.38 150 SER A O 1
ATOM 1174 N N . VAL A 1 151 ? -3.689 17.422 -3.74 1 98.62 151 VAL A N 1
ATOM 1175 C CA . VAL A 1 151 ? -3.012 16.781 -4.859 1 98.62 151 VAL A CA 1
ATOM 1176 C C . VAL A 1 151 ? -4.043 16.281 -5.871 1 98.62 151 VAL A C 1
ATOM 1178 O O . VAL A 1 151 ? -3.684 15.75 -6.926 1 98.62 151 VAL A O 1
ATOM 1181 N N . ASP A 1 152 ? -5.328 16.5 -5.613 1 98.44 152 ASP A N 1
ATOM 1182 C CA . ASP A 1 152 ? -6.434 15.969 -6.406 1 98.44 152 ASP A CA 1
ATOM 1183 C C . ASP A 1 152 ? -6.301 16.375 -7.875 1 98.44 152 ASP A C 1
ATOM 1185 O O . ASP A 1 152 ? -6.461 15.539 -8.766 1 98.44 152 ASP A O 1
ATOM 1189 N N . PRO A 1 153 ? -5.941 17.609 -8.18 1 97.81 153 PRO A N 1
ATOM 1190 C CA . PRO A 1 153 ? -5.891 18.016 -9.586 1 97.81 153 PRO A CA 1
ATOM 1191 C C . PRO A 1 153 ? -4.816 17.266 -10.375 1 97.81 153 PRO A C 1
ATOM 1193 O O . PRO A 1 153 ? -4.855 17.25 -11.609 1 97.81 153 PRO A O 1
ATOM 1196 N N . LEU A 1 154 ? -3.818 16.656 -9.719 1 98.5 154 LEU A N 1
ATOM 1197 C CA . LEU A 1 154 ? -2.719 15.977 -10.391 1 98.5 154 LEU A CA 1
ATOM 1198 C C . LEU A 1 154 ? -3.143 14.594 -10.859 1 98.5 154 LEU A C 1
ATOM 1200 O O . LEU A 1 154 ? -2.494 13.992 -11.719 1 98.5 154 LEU A O 1
ATOM 1204 N N . GLY A 1 155 ? -4.16 14 -10.164 1 98.69 155 GLY A N 1
ATOM 1205 C CA . GLY A 1 155 ? -4.582 12.641 -10.477 1 98.69 155 GLY A CA 1
ATOM 1206 C C . GLY A 1 155 ? -3.635 11.586 -9.93 1 98.69 155 GLY A C 1
ATOM 1207 O O . GLY A 1 155 ? -3.6 10.461 -10.43 1 98.69 155 GLY A O 1
ATOM 1208 N N . VAL A 1 156 ? -2.764 11.969 -9 1 98.75 156 VAL A N 1
ATOM 1209 C CA . VAL A 1 156 ? -1.883 11.047 -8.289 1 98.75 156 VAL A CA 1
ATOM 1210 C C . VAL A 1 156 ? -1.864 11.398 -6.801 1 98.75 156 VAL A C 1
ATOM 1212 O O . VAL A 1 156 ? -2.279 12.492 -6.41 1 98.75 156 VAL A O 1
ATOM 1215 N N . PHE A 1 157 ? -1.402 10.477 -5.98 1 98.94 157 PHE A N 1
ATOM 1216 C CA . PHE A 1 157 ? -1.329 10.664 -4.539 1 98.94 157 PHE A CA 1
ATOM 1217 C C . PHE A 1 157 ? 0.119 10.664 -4.062 1 98.94 157 PHE A C 1
ATOM 1219 O O . PHE A 1 157 ? 1.001 10.141 -4.742 1 98.94 157 PHE A O 1
ATOM 1226 N N . LYS A 1 158 ? 0.308 11.383 -2.871 1 98.88 158 LYS A N 1
ATOM 1227 C CA . LYS A 1 158 ? 1.535 11.117 -2.127 1 98.88 158 LYS A CA 1
ATOM 1228 C C . LYS A 1 158 ? 1.743 9.617 -1.931 1 98.88 158 LYS A C 1
ATOM 1230 O O . LYS A 1 158 ? 0.782 8.875 -1.729 1 98.88 158 LYS A O 1
ATOM 1235 N N . PRO A 1 159 ? 3.057 9.031 -2.229 1 98.94 159 PRO A N 1
ATOM 1236 C CA . PRO A 1 159 ? 4.332 9.742 -2.312 1 98.94 159 PRO A CA 1
ATOM 1237 C C . PRO A 1 159 ? 4.816 9.914 -3.75 1 98.94 159 PRO A C 1
ATOM 1239 O O . PRO A 1 159 ? 6.027 9.914 -4 1 98.94 159 PRO A O 1
ATOM 1242 N N . ASP A 1 160 ? 3.943 9.945 -4.727 1 98.94 160 ASP A N 1
ATOM 1243 C CA . ASP A 1 160 ? 4.348 10.312 -6.078 1 98.94 160 ASP A CA 1
ATOM 1244 C C . ASP A 1 160 ? 5.102 11.641 -6.078 1 98.94 160 ASP A C 1
ATOM 1246 O O . ASP A 1 160 ? 4.625 12.633 -5.516 1 98.94 160 ASP A O 1
ATOM 1250 N N . PRO A 1 161 ? 6.266 11.703 -6.75 1 98.88 161 PRO A N 1
ATOM 1251 C CA . PRO A 1 161 ? 7.07 12.922 -6.695 1 98.88 161 PRO A CA 1
ATOM 1252 C C . PRO A 1 161 ? 6.359 14.133 -7.301 1 98.88 161 PRO A C 1
ATOM 1254 O O . PRO A 1 161 ? 6.641 15.273 -6.93 1 98.88 161 PRO A O 1
ATOM 1257 N N . ARG A 1 162 ? 5.453 13.969 -8.219 1 98.88 162 ARG A N 1
ATOM 1258 C CA . ARG A 1 162 ? 4.695 15.07 -8.797 1 98.88 162 ARG A CA 1
ATOM 1259 C C . ARG A 1 162 ? 3.918 15.828 -7.723 1 98.88 162 ARG A C 1
ATOM 1261 O O . ARG A 1 162 ? 3.697 17.031 -7.844 1 98.88 162 ARG A O 1
ATOM 1268 N N . ALA A 1 163 ? 3.438 15.102 -6.652 1 98.94 163 ALA A N 1
ATOM 1269 C CA . ALA A 1 163 ? 2.732 15.75 -5.547 1 98.94 163 ALA A CA 1
ATOM 1270 C C . ALA A 1 163 ? 3.625 16.781 -4.852 1 98.94 163 ALA A C 1
ATOM 1272 O O . ALA A 1 163 ? 3.211 17.906 -4.621 1 98.94 163 ALA A O 1
ATOM 1273 N N . TYR A 1 164 ? 4.852 16.422 -4.586 1 98.88 164 TYR A N 1
ATOM 1274 C CA . TYR A 1 164 ? 5.766 17.266 -3.84 1 98.88 164 TYR A CA 1
ATOM 1275 C C . TYR A 1 164 ? 6.254 18.438 -4.703 1 98.88 164 TYR A C 1
ATOM 1277 O O . TYR A 1 164 ? 6.438 19.547 -4.207 1 98.88 164 TYR A O 1
ATOM 1285 N N . ARG A 1 165 ? 6.449 18.141 -5.984 1 98.69 165 ARG A N 1
ATOM 1286 C CA . ARG A 1 165 ? 6.773 19.234 -6.906 1 98.69 165 ARG A CA 1
ATOM 1287 C C . ARG A 1 165 ? 5.645 20.25 -6.969 1 98.69 165 ARG A C 1
ATOM 1289 O O . ARG A 1 165 ? 5.891 21.453 -7.02 1 98.69 165 ARG A O 1
ATOM 1296 N N . HIS A 1 166 ? 4.438 19.719 -7.012 1 98.75 166 HIS A N 1
ATOM 1297 C CA . HIS A 1 166 ? 3.264 20.594 -7.004 1 98.75 166 HIS A CA 1
ATOM 1298 C C . HIS A 1 166 ? 3.246 21.484 -5.77 1 98.75 166 HIS A C 1
ATOM 1300 O O . HIS A 1 166 ? 2.975 22.672 -5.867 1 98.75 166 HIS A O 1
ATOM 1306 N N . MET A 1 167 ? 3.588 20.938 -4.594 1 98.69 167 MET A N 1
ATOM 1307 C CA . MET A 1 167 ? 3.703 21.703 -3.354 1 98.69 167 MET A CA 1
ATOM 1308 C C . MET A 1 167 ? 4.73 22.812 -3.496 1 98.69 167 MET A C 1
ATOM 1310 O O . MET A 1 167 ? 4.473 23.953 -3.107 1 98.69 167 MET A O 1
ATOM 1314 N N . GLY A 1 168 ? 5.879 22.484 -4.07 1 98.44 168 GLY A N 1
ATOM 1315 C CA . GLY A 1 168 ? 6.906 23.484 -4.32 1 98.44 168 GLY A CA 1
ATOM 1316 C C . GLY A 1 168 ? 6.449 24.578 -5.254 1 98.44 168 GLY A C 1
ATOM 1317 O O . GLY A 1 168 ? 6.75 25.766 -5.027 1 98.44 168 GLY A O 1
ATOM 1318 N N . GLU A 1 169 ? 5.715 24.172 -6.277 1 98.19 169 GLU A N 1
ATOM 1319 C CA . GLU A 1 169 ? 5.207 25.125 -7.246 1 98.19 169 GLU A CA 1
ATOM 1320 C C . GLU A 1 169 ? 4.258 26.125 -6.59 1 98.19 169 GLU A C 1
ATOM 1322 O O . GLU A 1 169 ? 4.383 27.344 -6.789 1 98.19 169 GLU A O 1
ATOM 1327 N N . ILE A 1 170 ? 3.322 25.641 -5.852 1 97.69 170 ILE A N 1
ATOM 1328 C CA . ILE A 1 170 ? 2.332 26.5 -5.199 1 97.69 170 ILE A CA 1
ATOM 1329 C C . ILE A 1 170 ? 3.025 27.438 -4.215 1 97.69 170 ILE A C 1
ATOM 1331 O O . ILE A 1 170 ? 2.637 28.594 -4.074 1 97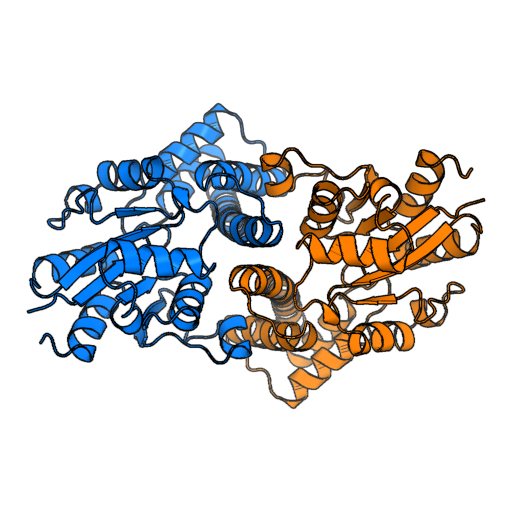.69 170 ILE A O 1
ATOM 1335 N N . ALA A 1 171 ? 4.105 26.969 -3.578 1 97.12 171 ALA A N 1
ATOM 1336 C CA . ALA A 1 171 ? 4.824 27.75 -2.576 1 97.12 171 ALA A CA 1
ATOM 1337 C C . ALA A 1 171 ? 5.809 28.719 -3.236 1 97.12 171 ALA A C 1
ATOM 1339 O O . ALA A 1 171 ? 6.461 29.516 -2.555 1 97.12 171 ALA A O 1
ATOM 1340 N N . GLY A 1 172 ? 5.949 28.609 -4.566 1 97.19 172 GLY A N 1
ATOM 1341 C CA . GLY A 1 172 ? 6.902 29.453 -5.273 1 97.19 172 GLY A CA 1
ATOM 1342 C C . GLY A 1 172 ? 8.336 28.984 -5.137 1 97.19 172 GLY A C 1
ATOM 1343 O O . GLY A 1 172 ? 9.273 29.781 -5.234 1 97.19 172 GLY A O 1
ATOM 1344 N N . LEU A 1 173 ? 8.5 27.703 -4.875 1 97.75 173 LEU A N 1
ATOM 1345 C CA . LEU A 1 173 ? 9.82 27.141 -4.617 1 97.75 173 LEU A CA 1
ATOM 1346 C C . LEU A 1 173 ? 10.109 25.969 -5.562 1 97.75 173 LEU A C 1
ATOM 1348 O O . LEU A 1 173 ? 10.734 24.984 -5.168 1 97.75 173 LEU A O 1
ATOM 1352 N N . THR A 1 174 ? 9.656 26.062 -6.781 1 96 174 THR A N 1
ATOM 1353 C CA . THR A 1 174 ? 9.727 25 -7.793 1 96 174 THR A CA 1
ATOM 1354 C C . THR A 1 174 ? 11.156 24.469 -7.918 1 96 174 THR A C 1
ATOM 1356 O O . THR A 1 174 ? 11.359 23.266 -8.086 1 96 174 THR A O 1
ATOM 1359 N N . HIS A 1 175 ? 12.164 25.344 -7.801 1 96.44 175 HIS A N 1
ATOM 1360 C CA . HIS A 1 175 ? 13.547 24.938 -8.016 1 96.44 175 HIS A CA 1
ATOM 1361 C C . HIS A 1 175 ? 14.328 24.906 -6.699 1 96.44 175 HIS A C 1
ATOM 1363 O O . HIS A 1 175 ? 15.555 24.828 -6.703 1 96.44 175 HIS A O 1
ATOM 1369 N N . GLN A 1 176 ? 13.609 24.969 -5.625 1 97.62 176 GLN A N 1
ATOM 1370 C CA . GLN A 1 176 ? 14.219 24.984 -4.301 1 97.62 176 GLN A CA 1
ATOM 1371 C C . GLN A 1 176 ? 13.414 24.125 -3.316 1 97.62 176 GLN A C 1
ATOM 1373 O O . GLN A 1 176 ? 13.07 24.594 -2.227 1 97.62 176 GLN A O 1
ATOM 1378 N N . LEU A 1 177 ? 13.164 22.891 -3.723 1 98.19 177 LEU A N 1
ATOM 1379 C CA . LEU A 1 177 ? 12.312 22.016 -2.92 1 98.19 177 LEU A CA 1
ATOM 1380 C C . LEU A 1 177 ? 12.922 21.781 -1.542 1 98.19 177 LEU A C 1
ATOM 1382 O O . LEU A 1 177 ? 12.195 21.531 -0.575 1 98.19 177 LEU A O 1
ATOM 1386 N N . GLU A 1 178 ? 14.266 21.906 -1.442 1 97.31 178 GLU A N 1
ATOM 1387 C CA . GLU A 1 178 ? 14.961 21.688 -0.176 1 97.31 178 GLU A CA 1
ATOM 1388 C C . GLU A 1 178 ? 14.586 22.75 0.85 1 97.31 178 GLU A C 1
ATOM 1390 O O . GLU A 1 178 ? 14.859 22.594 2.041 1 97.31 178 GLU A O 1
ATOM 1395 N N . LYS A 1 179 ? 13.875 23.75 0.373 1 97.38 179 LYS A N 1
ATOM 1396 C CA . LYS A 1 179 ? 13.453 24.812 1.272 1 97.38 179 LYS A CA 1
ATOM 1397 C C . LYS A 1 179 ? 12.047 24.562 1.814 1 97.38 179 LYS A C 1
ATOM 1399 O O . LYS A 1 179 ? 11.562 25.312 2.66 1 97.38 179 LYS A O 1
ATOM 1404 N N . VAL A 1 180 ? 11.422 23.562 1.348 1 98.62 180 VAL A N 1
ATOM 1405 C CA . VAL A 1 180 ? 10.094 23.188 1.829 1 98.62 180 VAL A CA 1
ATOM 1406 C C . VAL A 1 180 ? 10.211 22.125 2.914 1 98.62 180 VAL A C 1
ATOM 1408 O O . VAL A 1 180 ? 10.844 21.078 2.703 1 98.62 180 VAL A O 1
ATOM 1411 N N . TRP A 1 181 ? 9.648 22.406 4.109 1 98.88 181 TRP A N 1
ATOM 1412 C CA . TRP A 1 181 ? 9.539 21.422 5.184 1 98.88 181 TRP A CA 1
ATOM 1413 C C . TRP A 1 181 ? 8.203 20.703 5.125 1 98.88 181 TRP A C 1
ATOM 1415 O O . TRP A 1 181 ? 7.148 21.344 5.051 1 98.88 181 TRP A O 1
ATOM 1425 N N . LEU A 1 182 ? 8.211 19.438 5.109 1 98.94 182 LEU A N 1
ATOM 1426 C CA . LEU A 1 182 ? 7.008 18.656 5.348 1 98.94 182 LEU A CA 1
ATOM 1427 C C . LEU A 1 182 ? 6.938 18.188 6.805 1 98.94 182 LEU A C 1
ATOM 1429 O O . LEU A 1 182 ? 7.914 17.672 7.34 1 98.94 182 LEU A O 1
ATOM 1433 N N . VAL A 1 183 ? 5.84 18.422 7.449 1 98.94 183 VAL A N 1
ATOM 1434 C CA . VAL A 1 183 ? 5.527 17.828 8.742 1 98.94 183 VAL A CA 1
ATOM 1435 C C . VAL A 1 183 ? 4.457 16.75 8.578 1 98.94 183 VAL A C 1
ATOM 1437 O O . VAL A 1 183 ? 3.344 17.047 8.125 1 98.94 183 VAL A O 1
ATOM 1440 N N . SER A 1 184 ? 4.773 15.539 8.914 1 98.88 184 SER A N 1
ATOM 1441 C CA . SER A 1 184 ? 3.832 14.438 8.742 1 98.88 184 SER A CA 1
ATOM 1442 C C . SER A 1 184 ? 4.035 13.367 9.812 1 98.88 184 SER A C 1
ATOM 1444 O O . SER A 1 184 ? 5.16 13.117 10.242 1 98.88 184 SER A O 1
ATOM 1446 N N . SER A 1 185 ? 2.926 12.758 10.195 1 98.06 185 SER A N 1
ATOM 1447 C CA . SER A 1 185 ? 2.986 11.57 11.047 1 98.06 185 SER A CA 1
ATOM 1448 C C . SER A 1 185 ? 2.93 10.289 10.227 1 98.06 185 SER A C 1
ATOM 1450 O O . SER A 1 185 ? 2.973 9.188 10.773 1 98.06 185 SER A O 1
ATOM 1452 N N . ASN A 1 186 ? 2.809 10.367 8.93 1 97.81 186 ASN A N 1
ATOM 1453 C CA . ASN A 1 186 ? 2.771 9.219 8.039 1 97.81 186 ASN A CA 1
ATOM 1454 C C . ASN A 1 186 ? 4.148 8.906 7.461 1 97.81 186 ASN A C 1
ATOM 1456 O O . ASN A 1 186 ? 4.723 9.727 6.738 1 97.81 186 ASN A O 1
ATOM 1460 N N . PRO A 1 187 ? 4.672 7.695 7.688 1 98.25 187 PRO A N 1
ATOM 1461 C CA . PRO A 1 187 ? 6.027 7.383 7.227 1 98.25 187 PRO A CA 1
ATOM 1462 C C . PRO A 1 187 ? 6.16 7.441 5.707 1 98.25 187 PRO A C 1
ATOM 1464 O O . PRO A 1 187 ? 7.203 7.859 5.191 1 98.25 187 PRO A O 1
ATOM 1467 N N . PHE A 1 188 ? 5.137 7.023 4.953 1 98.81 188 PHE A N 1
ATOM 1468 C CA . PHE A 1 188 ? 5.223 7.051 3.498 1 98.81 188 PHE A CA 1
ATOM 1469 C C . PHE A 1 188 ? 5.41 8.477 2.994 1 98.81 188 PHE A C 1
ATOM 1471 O O . PHE A 1 188 ? 6.086 8.703 1.988 1 98.81 188 PHE A O 1
ATOM 1478 N N . ASP A 1 189 ? 4.801 9.43 3.67 1 98.94 189 ASP A N 1
ATOM 1479 C CA . ASP A 1 189 ? 4.852 10.852 3.32 1 98.94 189 ASP A CA 1
ATOM 1480 C C . ASP A 1 189 ? 6.215 11.453 3.666 1 98.94 189 ASP A C 1
ATOM 1482 O O . ASP A 1 189 ? 6.809 12.156 2.85 1 98.94 189 ASP A O 1
ATOM 1486 N N . ALA A 1 190 ? 6.688 11.148 4.902 1 98.88 190 ALA A N 1
ATOM 1487 C CA . ALA A 1 190 ? 8 11.633 5.32 1 98.88 190 ALA A CA 1
ATOM 1488 C C . ALA A 1 190 ? 9.094 11.133 4.383 1 98.88 190 ALA A C 1
ATOM 1490 O O . ALA A 1 190 ? 9.938 11.914 3.928 1 98.88 190 ALA A O 1
ATOM 1491 N N . ALA A 1 191 ? 9.047 9.828 4.066 1 98.88 191 ALA A N 1
ATOM 1492 C CA . ALA A 1 191 ? 10.031 9.242 3.162 1 98.88 191 ALA A CA 1
ATOM 1493 C C . ALA A 1 191 ? 9.883 9.805 1.75 1 98.88 191 ALA A C 1
ATOM 1495 O O . ALA A 1 191 ? 10.883 10.109 1.089 1 98.88 191 ALA A O 1
ATOM 1496 N N . GLY A 1 192 ? 8.617 9.938 1.273 1 98.88 192 GLY A N 1
ATOM 1497 C CA . GLY A 1 192 ? 8.359 10.469 -0.052 1 98.88 192 GLY A CA 1
ATOM 1498 C C . GLY A 1 192 ? 8.867 11.891 -0.232 1 98.88 192 GLY A C 1
ATOM 1499 O O . GLY A 1 192 ? 9.438 12.227 -1.272 1 98.88 192 GLY A O 1
ATOM 1500 N N . ALA A 1 193 ? 8.695 12.703 0.787 1 98.94 193 ALA A N 1
ATOM 1501 C CA . ALA A 1 193 ? 9.156 14.086 0.743 1 98.94 193 ALA A CA 1
ATOM 1502 C C . ALA A 1 193 ? 10.68 14.156 0.607 1 98.94 193 ALA A C 1
ATOM 1504 O O . ALA A 1 193 ? 11.195 14.883 -0.245 1 98.94 193 ALA A O 1
ATOM 1505 N N . ILE A 1 194 ? 11.375 13.359 1.416 1 98.88 194 ILE A N 1
ATOM 1506 C CA . ILE A 1 194 ? 12.836 13.328 1.371 1 98.88 194 ILE A CA 1
ATOM 1507 C C . ILE A 1 194 ? 13.297 12.859 -0.006 1 98.88 194 ILE A C 1
ATOM 1509 O O . ILE A 1 194 ? 14.164 13.492 -0.625 1 98.88 194 ILE A O 1
ATOM 1513 N N . ALA A 1 195 ? 12.703 11.805 -0.497 1 98.81 195 ALA A N 1
ATOM 1514 C CA . ALA A 1 195 ? 13.086 11.242 -1.79 1 98.81 195 ALA A CA 1
ATOM 1515 C C . ALA A 1 195 ? 12.836 12.242 -2.916 1 98.81 195 ALA A C 1
ATOM 1517 O O . ALA A 1 195 ? 13.539 12.234 -3.93 1 98.81 195 ALA A O 1
ATOM 1518 N N . ALA A 1 196 ? 11.844 13.141 -2.758 1 98.56 196 ALA A N 1
ATOM 1519 C CA . ALA A 1 196 ? 11.484 14.109 -3.785 1 98.56 196 ALA A CA 1
ATOM 1520 C C . ALA A 1 196 ? 12.312 15.383 -3.652 1 98.56 196 ALA A C 1
ATOM 1522 O O . ALA A 1 196 ? 12.219 16.281 -4.492 1 98.56 196 ALA A O 1
ATOM 1523 N N . GLY A 1 197 ? 13.086 15.508 -2.561 1 98.56 197 GLY A N 1
ATOM 1524 C CA . GLY A 1 197 ? 14.008 16.625 -2.443 1 98.56 197 GLY A CA 1
ATOM 1525 C C . GLY A 1 197 ? 13.594 17.625 -1.381 1 98.56 197 GLY A C 1
ATOM 1526 O O . GLY A 1 197 ? 14.273 18.641 -1.178 1 98.56 197 GLY A O 1
ATOM 1527 N N . LEU A 1 198 ? 12.453 17.406 -0.682 1 98.88 198 LEU A N 1
ATOM 1528 C CA . LEU A 1 198 ? 12.047 18.266 0.437 1 98.88 198 LEU A CA 1
ATOM 1529 C C . LEU A 1 198 ? 12.797 17.875 1.707 1 98.88 198 LEU A C 1
ATOM 1531 O O . LEU A 1 198 ? 13.547 16.891 1.719 1 98.88 198 LEU A O 1
ATOM 1535 N N . ARG A 1 199 ? 12.719 18.656 2.717 1 98.88 199 ARG A N 1
ATOM 1536 C CA . ARG A 1 199 ? 13.023 18.234 4.082 1 98.88 199 ARG A CA 1
ATOM 1537 C C . ARG A 1 199 ? 11.766 17.766 4.805 1 98.88 199 ARG A C 1
ATOM 1539 O O . ARG A 1 199 ? 10.656 18.156 4.445 1 98.88 199 ARG A O 1
ATOM 1546 N N . SER A 1 200 ? 11.922 16.891 5.738 1 98.88 200 SER A N 1
ATOM 1547 C CA . SER A 1 200 ? 10.742 16.391 6.434 1 98.88 200 SER A CA 1
ATOM 1548 C C . SER A 1 200 ? 11.016 16.188 7.922 1 98.88 200 SER A C 1
ATOM 1550 O O . SER A 1 200 ? 12.109 15.781 8.305 1 98.88 200 SER A O 1
ATOM 1552 N N . VAL A 1 201 ? 10.102 16.594 8.758 1 98.94 201 VAL A N 1
ATOM 1553 C CA . VAL A 1 201 ? 10.047 16.219 10.164 1 98.94 201 VAL A CA 1
ATOM 1554 C C . VAL A 1 201 ? 8.938 15.188 10.383 1 98.94 201 VAL A C 1
ATOM 1556 O O . VAL A 1 201 ? 7.766 15.461 10.102 1 98.94 201 VAL A O 1
ATOM 1559 N N . TRP A 1 202 ? 9.328 14.023 10.859 1 98.88 202 TRP A N 1
ATOM 1560 C CA . TRP A 1 202 ? 8.359 12.969 11.156 1 98.88 202 TRP A CA 1
ATOM 1561 C C . TRP A 1 202 ? 7.902 13.039 12.609 1 98.88 202 TRP A C 1
ATOM 1563 O O . TRP A 1 202 ? 8.727 13.055 13.523 1 98.88 202 TRP A O 1
ATOM 1573 N N . VAL A 1 203 ? 6.59 13.148 12.734 1 98.62 203 VAL A N 1
ATOM 1574 C CA . VAL A 1 203 ? 5.992 13.164 14.062 1 98.62 203 VAL A CA 1
ATOM 1575 C C . VAL A 1 203 ? 5.652 11.742 14.5 1 98.62 203 VAL A C 1
ATOM 1577 O O . VAL A 1 203 ? 4.645 11.18 14.062 1 98.62 203 VAL A O 1
ATOM 1580 N N . SER A 1 204 ? 6.465 11.18 15.359 1 97.69 204 SER A N 1
ATOM 1581 C CA . SER A 1 204 ? 6.289 9.828 15.883 1 97.69 204 SER A CA 1
ATOM 1582 C C . SER A 1 204 ? 5.457 9.844 17.156 1 97.69 204 SER A C 1
ATOM 1584 O O . SER A 1 204 ? 6 9.797 18.266 1 97.69 204 SER A O 1
ATOM 1586 N N . ARG A 1 205 ? 4.18 9.75 16.984 1 93 205 ARG A N 1
ATOM 1587 C CA . ARG A 1 205 ? 3.307 9.859 18.141 1 93 205 ARG A CA 1
ATOM 1588 C C . ARG A 1 205 ? 3.426 8.625 19.031 1 93 205 ARG A C 1
ATOM 1590 O O . ARG A 1 205 ? 3.193 8.695 20.234 1 93 205 ARG A O 1
ATOM 1597 N N . GLN A 1 206 ? 3.869 7.52 18.469 1 89.56 206 GLN A N 1
ATOM 1598 C CA . GLN A 1 206 ? 3.998 6.289 19.25 1 89.56 206 GLN A CA 1
ATOM 1599 C C . GLN A 1 206 ? 5.359 6.211 19.938 1 89.56 206 GLN A C 1
ATOM 1601 O O . GLN A 1 206 ? 5.621 5.285 20.703 1 89.56 206 GLN A O 1
ATOM 1606 N N . GLY A 1 207 ? 6.184 7.105 19.656 1 91 207 GLY A N 1
ATOM 1607 C CA . GLY A 1 207 ? 7.465 7.191 20.344 1 91 207 GLY A CA 1
ATOM 1608 C C . GLY A 1 207 ? 8.5 6.238 19.781 1 91 207 GLY A C 1
ATOM 1609 O O . GLY A 1 207 ? 9.523 5.977 20.422 1 91 207 GLY A O 1
ATOM 1610 N N . THR A 1 208 ? 8.219 5.66 18.656 1 90.75 208 THR A N 1
ATOM 1611 C CA . THR A 1 208 ? 9.211 4.801 18.016 1 90.75 208 THR A CA 1
ATOM 1612 C C . THR A 1 208 ? 10.211 5.633 17.219 1 90.75 208 THR A C 1
ATOM 1614 O O . THR A 1 208 ? 9.898 6.742 16.781 1 90.75 208 THR A O 1
ATOM 1617 N N . GLY A 1 209 ? 11.492 5.172 17.141 1 95.94 209 GLY A N 1
ATOM 1618 C CA . GLY A 1 209 ? 12.391 5.758 16.156 1 95.94 209 GLY A CA 1
ATOM 1619 C C . GLY A 1 209 ? 11.984 5.469 14.719 1 95.94 209 GLY A C 1
ATOM 1620 O O . GLY A 1 209 ? 10.969 4.801 14.484 1 95.94 209 GLY A O 1
ATOM 1621 N N . TRP A 1 210 ? 12.695 6.07 13.805 1 98 210 TRP A N 1
ATOM 1622 C CA . TRP A 1 210 ? 12.422 5.844 12.391 1 98 210 TRP A CA 1
ATOM 1623 C C . TRP A 1 210 ? 12.75 4.41 12 1 98 210 TRP A C 1
ATOM 1625 O O . TRP A 1 210 ? 13.922 4.043 11.883 1 98 210 TRP A O 1
ATOM 1635 N N . ILE A 1 211 ? 11.695 3.604 11.758 1 97.69 211 ILE A N 1
ATOM 1636 C CA . ILE A 1 211 ? 11.914 2.186 11.484 1 97.69 211 ILE A CA 1
ATOM 1637 C C . ILE A 1 211 ? 11.25 1.807 10.164 1 97.69 211 ILE A C 1
ATOM 1639 O O . ILE A 1 211 ? 11.086 0.622 9.867 1 97.69 211 ILE A O 1
ATOM 1643 N N . ASP A 1 212 ? 10.766 2.758 9.391 1 98.44 212 ASP A N 1
ATOM 1644 C CA . ASP A 1 212 ? 10.172 2.479 8.086 1 98.44 212 ASP A CA 1
ATOM 1645 C C . ASP A 1 212 ? 11.125 1.677 7.203 1 98.44 212 ASP A C 1
ATOM 1647 O O . ASP A 1 212 ? 12.211 2.154 6.855 1 98.44 212 ASP A O 1
ATOM 1651 N N . GLY A 1 213 ? 10.68 0.55 6.816 1 98.62 213 GLY A N 1
ATOM 1652 C CA . GLY A 1 213 ? 11.562 -0.343 6.082 1 98.62 213 GLY A CA 1
ATOM 1653 C C . GLY A 1 213 ? 11.836 0.123 4.664 1 98.62 213 GLY A C 1
ATOM 1654 O O . GLY A 1 213 ? 12.93 -0.09 4.141 1 98.62 213 GLY A O 1
ATOM 1655 N N . LEU A 1 214 ? 10.852 0.715 4.043 1 98.88 214 LEU A N 1
ATOM 1656 C CA . LEU A 1 214 ? 11.117 1.242 2.709 1 98.88 214 LEU A CA 1
ATOM 1657 C C . LEU A 1 214 ? 12.133 2.379 2.771 1 98.88 214 LEU A C 1
ATOM 1659 O O . LEU A 1 214 ? 13.008 2.48 1.908 1 98.88 214 LEU A O 1
ATOM 1663 N N . GLY A 1 215 ? 11.953 3.283 3.789 1 98.69 215 GLY A N 1
ATOM 1664 C CA . GLY A 1 215 ? 13 4.273 4.008 1 98.69 215 GLY A CA 1
ATOM 1665 C C . GLY A 1 215 ? 14.383 3.658 4.152 1 98.69 215 GLY A C 1
ATOM 1666 O O . GLY A 1 215 ? 15.352 4.156 3.576 1 98.69 215 GLY A O 1
ATOM 1667 N N . GLY A 1 216 ? 14.469 2.596 4.918 1 98.25 216 GLY A N 1
ATOM 1668 C CA . GLY A 1 216 ? 15.727 1.871 5.059 1 98.25 216 GLY A CA 1
ATOM 1669 C C . GLY A 1 216 ? 16.266 1.347 3.74 1 98.25 216 GLY A C 1
ATOM 1670 O O . GLY A 1 216 ? 17.453 1.486 3.449 1 98.25 216 GLY A O 1
ATOM 1671 N N . ALA A 1 217 ? 15.438 0.735 2.924 1 98.69 217 ALA A N 1
ATOM 1672 C CA . ALA A 1 217 ? 15.836 0.182 1.632 1 98.69 217 ALA A CA 1
ATOM 1673 C C . ALA A 1 217 ? 16.359 1.276 0.703 1 98.69 217 ALA A C 1
ATOM 1675 O O . ALA A 1 217 ? 17.266 1.045 -0.088 1 98.69 217 ALA A O 1
ATOM 1676 N N . LEU A 1 218 ? 15.781 2.477 0.834 1 98.75 218 LEU A N 1
ATOM 1677 C CA . LEU A 1 218 ? 16.109 3.582 -0.061 1 98.75 218 LEU A CA 1
ATOM 1678 C C . LEU A 1 218 ? 17.234 4.438 0.517 1 98.75 218 LEU A C 1
ATOM 1680 O O . LEU A 1 218 ? 17.75 5.328 -0.16 1 98.75 218 LEU A O 1
ATOM 1684 N N . GLY A 1 219 ? 17.625 4.188 1.787 1 98 219 GLY A N 1
ATOM 1685 C CA . GLY A 1 219 ? 18.594 5.027 2.461 1 98 219 GLY A CA 1
ATOM 1686 C C . GLY A 1 219 ? 18.078 6.422 2.756 1 98 219 GLY A C 1
ATOM 1687 O O . GLY A 1 219 ? 18.828 7.398 2.662 1 98 219 GLY A O 1
ATOM 1688 N N . VAL A 1 220 ? 16.766 6.539 3.02 1 98.06 220 VAL A N 1
ATOM 1689 C CA . VAL A 1 220 ? 16.172 7.84 3.301 1 98.06 220 VAL A CA 1
ATOM 1690 C C . VAL A 1 220 ? 15.609 7.855 4.723 1 98.06 220 VAL A C 1
ATOM 1692 O O . VAL A 1 220 ? 15.078 6.852 5.203 1 98.06 220 VAL A O 1
ATOM 1695 N N . SER A 1 221 ? 15.766 8.883 5.406 1 98.56 221 SER A N 1
ATOM 1696 C CA . SER A 1 221 ? 15.195 9.164 6.719 1 98.56 221 SER A CA 1
ATOM 1697 C C . SER A 1 221 ? 14.727 10.609 6.824 1 98.56 221 SER A C 1
ATOM 1699 O O . SER A 1 221 ? 15.242 11.484 6.117 1 98.56 221 SER A O 1
ATOM 1701 N N . PRO A 1 222 ? 13.695 10.836 7.598 1 98.81 222 PRO A N 1
ATOM 1702 C CA . PRO A 1 222 ? 13.32 12.234 7.82 1 98.81 222 PRO A CA 1
ATOM 1703 C C . PRO A 1 222 ? 14.484 13.078 8.344 1 98.81 222 PRO A C 1
ATOM 1705 O O . PRO A 1 222 ? 15.422 12.539 8.938 1 98.81 222 PRO A O 1
ATOM 1708 N N . THR A 1 223 ? 14.445 14.375 8.047 1 98.88 223 THR A N 1
ATOM 1709 C CA . THR A 1 223 ? 15.461 15.297 8.547 1 98.88 223 THR A CA 1
ATOM 1710 C C . THR A 1 223 ? 15.5 15.289 10.07 1 98.88 223 THR A C 1
ATOM 1712 O O . THR A 1 223 ? 16.578 15.398 10.664 1 98.88 223 THR A O 1
ATOM 1715 N N . ALA A 1 224 ? 14.344 15.133 10.719 1 98.75 224 ALA A N 1
ATOM 1716 C CA . ALA A 1 224 ? 14.234 15.023 12.172 1 98.75 224 ALA A CA 1
ATOM 1717 C C . ALA A 1 224 ? 13.039 14.164 12.57 1 98.75 224 ALA A C 1
ATOM 1719 O O . ALA A 1 224 ? 12.094 14.008 11.797 1 98.75 224 ALA A O 1
ATOM 1720 N N . VAL A 1 225 ? 13.109 13.531 13.711 1 98.75 225 VAL A N 1
ATOM 1721 C CA . VAL A 1 225 ? 12.039 12.758 14.328 1 98.75 225 VAL A CA 1
ATOM 1722 C C . VAL A 1 225 ? 11.656 13.391 15.672 1 98.75 225 VAL A C 1
ATOM 1724 O O . VAL A 1 225 ? 12.523 13.648 16.516 1 98.75 225 VAL A O 1
ATOM 1727 N N . VAL A 1 226 ? 10.406 13.688 15.789 1 98.75 226 VAL A N 1
ATOM 1728 C CA . VAL A 1 226 ? 9.938 14.328 17.016 1 98.75 226 VAL A CA 1
ATOM 1729 C C . VAL A 1 226 ? 8.664 13.633 17.5 1 98.75 226 VAL A C 1
ATOM 1731 O O . VAL A 1 226 ? 8.156 12.719 16.859 1 98.75 226 VAL A O 1
ATOM 1734 N N . GLY A 1 227 ? 8.109 14.062 18.672 1 98.19 227 GLY A N 1
ATOM 1735 C CA . GLY A 1 227 ? 6.988 13.359 19.266 1 98.19 227 GLY A CA 1
ATOM 1736 C C . GLY A 1 227 ? 5.668 14.102 19.109 1 98.19 227 GLY A C 1
ATOM 1737 O O . GLY A 1 227 ? 4.613 13.57 19.453 1 98.19 227 GLY A O 1
ATOM 1738 N N . SER A 1 228 ? 5.762 15.383 18.578 1 98.31 228 SER A N 1
ATOM 1739 C CA . SER A 1 228 ? 4.547 16.188 18.438 1 98.31 228 SER A CA 1
ATOM 1740 C C . SER A 1 228 ? 4.684 17.219 17.328 1 98.31 228 SER A C 1
ATOM 1742 O O . SER A 1 228 ? 5.797 17.516 16.891 1 98.31 228 SER A O 1
ATOM 1744 N N . VAL A 1 229 ? 3.525 17.734 16.859 1 98 229 VAL A N 1
ATOM 1745 C CA . VAL A 1 229 ? 3.537 18.781 15.859 1 98 229 VAL A CA 1
ATOM 1746 C C . VAL A 1 229 ? 4.188 20.047 16.438 1 98 229 VAL A C 1
ATOM 1748 O O . VAL A 1 229 ? 4.906 20.75 15.734 1 98 229 VAL A O 1
ATOM 1751 N N . GLU A 1 230 ? 3.938 20.312 17.719 1 97.81 230 GLU A N 1
ATOM 1752 C CA . GLU A 1 230 ? 4.598 21.438 18.375 1 97.81 230 GLU A CA 1
ATOM 1753 C C . GLU A 1 230 ? 6.113 21.297 18.312 1 97.81 230 GLU A C 1
ATOM 1755 O O . GLU A 1 230 ? 6.82 22.25 17.969 1 97.81 230 GLU A O 1
ATOM 1760 N N . GLU A 1 231 ? 6.594 20.109 18.672 1 98.69 231 GLU A N 1
ATOM 1761 C CA . GLU A 1 231 ? 8.031 19.844 18.625 1 98.69 231 GLU A CA 1
ATOM 1762 C C . GLU A 1 231 ? 8.555 19.953 17.188 1 98.69 231 GLU A C 1
ATOM 1764 O O . GLU A 1 231 ? 9.688 20.375 16.969 1 98.69 231 GLU A O 1
ATOM 1769 N N . ALA A 1 232 ? 7.746 19.578 16.219 1 98.81 232 ALA A N 1
ATOM 1770 C CA . ALA A 1 232 ? 8.156 19.688 14.812 1 98.81 232 ALA A CA 1
ATOM 1771 C C . ALA A 1 232 ? 8.406 21.141 14.422 1 98.81 232 ALA A C 1
ATOM 1773 O O . ALA A 1 232 ? 9.422 21.453 13.805 1 98.81 232 ALA A O 1
ATOM 1774 N N . VAL A 1 233 ? 7.492 22.016 14.789 1 98.12 233 VAL A N 1
ATOM 1775 C CA . VAL A 1 233 ? 7.625 23.422 14.469 1 98.12 233 VAL A CA 1
ATOM 1776 C C . VAL A 1 233 ? 8.859 24 15.164 1 98.12 233 VAL A C 1
ATOM 1778 O O . VAL A 1 233 ? 9.656 24.719 14.539 1 98.12 233 VAL A O 1
ATOM 1781 N N . ARG A 1 234 ? 9.062 23.625 16.438 1 98.56 234 ARG A N 1
ATOM 1782 C CA . ARG A 1 234 ? 10.234 24.094 17.172 1 98.56 234 ARG A CA 1
ATOM 1783 C C . ARG A 1 234 ? 11.523 23.625 16.5 1 98.56 234 ARG A C 1
ATOM 1785 O O . ARG A 1 234 ? 12.5 24.359 16.422 1 98.56 234 ARG A O 1
ATOM 1792 N N . GLU A 1 235 ? 11.523 22.375 16.094 1 98.75 235 GLU A N 1
ATOM 1793 C CA . GLU A 1 235 ? 12.695 21.797 15.445 1 98.75 235 GLU A CA 1
ATOM 1794 C C . GLU A 1 235 ? 13.016 22.531 14.141 1 98.75 235 GLU A C 1
ATOM 1796 O O . GLU A 1 235 ? 14.188 22.766 13.836 1 98.75 235 GLU A O 1
ATOM 1801 N N . ILE A 1 236 ? 11.992 22.859 13.359 1 98.56 236 ILE A N 1
ATOM 1802 C CA . ILE A 1 236 ? 12.172 23.594 12.109 1 98.56 236 ILE A CA 1
ATOM 1803 C C . ILE A 1 236 ? 12.734 24.984 12.391 1 98.56 236 ILE A C 1
ATOM 1805 O O . ILE A 1 236 ? 13.664 25.422 11.711 1 98.56 236 ILE A O 1
ATOM 1809 N N . ILE A 1 237 ? 12.18 25.688 13.414 1 97.75 237 ILE A N 1
ATOM 1810 C CA . ILE A 1 237 ? 12.664 27 13.812 1 97.75 237 ILE A CA 1
ATOM 1811 C C . ILE A 1 237 ? 14.156 26.922 14.156 1 97.75 237 ILE A C 1
ATOM 1813 O O . ILE A 1 237 ? 14.945 27.766 13.719 1 97.75 237 ILE A O 1
ATOM 1817 N N . LYS A 1 238 ? 14.5 25.891 14.898 1 97.81 238 LYS A N 1
ATOM 1818 C CA . LYS A 1 238 ? 15.891 25.688 15.305 1 97.81 238 LYS A CA 1
ATOM 1819 C C . LYS A 1 238 ? 16.781 25.391 14.102 1 97.81 238 LYS A C 1
ATOM 1821 O O . LYS A 1 238 ? 17.812 26.031 13.922 1 97.81 238 LYS A O 1
ATOM 1826 N N . LEU A 1 239 ? 16.406 24.469 13.227 1 97.88 239 LEU A N 1
ATOM 1827 C CA . LEU A 1 239 ? 17.219 24.016 12.109 1 97.88 239 LEU A CA 1
ATOM 1828 C C . LEU A 1 239 ? 17.391 25.109 11.07 1 97.88 239 LEU A C 1
ATOM 1830 O O . LEU A 1 239 ? 18.438 25.188 10.406 1 97.88 239 LEU A O 1
ATOM 1834 N N . ASP A 1 240 ? 16.375 25.984 10.961 1 96.75 240 ASP A N 1
ATOM 1835 C CA . ASP A 1 240 ? 16.453 27.047 9.969 1 96.75 240 ASP A CA 1
ATOM 1836 C C . ASP A 1 240 ? 16.953 28.359 10.594 1 96.75 240 ASP A C 1
ATOM 1838 O O . ASP A 1 240 ? 17.031 29.391 9.922 1 96.75 240 ASP A O 1
ATOM 1842 N N . GLY A 1 241 ? 17.281 28.344 11.82 1 94.25 241 GLY A N 1
ATOM 1843 C CA . GLY A 1 241 ? 17.859 29.5 12.484 1 94.25 241 GLY A CA 1
ATOM 1844 C C . GLY A 1 241 ? 16.891 30.656 12.602 1 94.25 241 GLY A C 1
ATOM 1845 O O . GLY A 1 241 ? 17.266 31.812 12.359 1 94.25 241 GLY A O 1
ATOM 1846 N N . LEU A 1 242 ? 15.641 30.328 12.922 1 90.56 242 LEU A N 1
ATOM 1847 C CA . LEU A 1 242 ? 14.617 31.375 13.016 1 90.56 242 LEU A CA 1
ATOM 1848 C C . LEU A 1 242 ? 14.461 31.859 14.453 1 90.56 242 LEU A C 1
ATOM 1850 O O . LEU A 1 242 ? 13.609 32.688 14.734 1 90.56 242 LEU A O 1
ATOM 1854 N N . ASP A 1 243 ? 15.242 31.281 15.383 1 80.44 243 ASP A N 1
ATOM 1855 C CA . ASP A 1 243 ? 15.156 31.672 16.781 1 80.44 243 ASP A CA 1
ATOM 1856 C C . ASP A 1 243 ? 15.656 33.094 16.984 1 80.44 243 ASP A C 1
ATOM 1858 O O . ASP A 1 243 ? 16.453 33.594 16.188 1 80.44 243 ASP A O 1
ATOM 1862 N N . MET B 1 1 ? -3.639 -26 -32.031 1 62.25 1 MET B N 1
ATOM 1863 C CA . MET B 1 1 ? -4.531 -24.953 -31.547 1 62.25 1 MET B CA 1
ATOM 1864 C C . MET B 1 1 ? -3.84 -24.094 -30.484 1 62.25 1 MET B C 1
ATOM 1866 O O . MET B 1 1 ? -2.922 -24.562 -29.812 1 62.25 1 MET B O 1
ATOM 1870 N N . ALA B 1 2 ? -4.074 -22.797 -30.5 1 84.12 2 ALA B N 1
ATOM 1871 C CA . ALA B 1 2 ? -3.381 -21.922 -29.562 1 84.12 2 ALA B CA 1
ATOM 1872 C C . ALA B 1 2 ? -3.73 -22.281 -28.125 1 84.12 2 ALA B C 1
ATOM 1874 O O . ALA B 1 2 ? -4.891 -22.562 -27.812 1 84.12 2 ALA B O 1
ATOM 1875 N N . LYS B 1 3 ? -2.727 -22.547 -27.266 1 92.75 3 LYS B N 1
ATOM 1876 C CA . LYS B 1 3 ? -2.916 -22.953 -25.875 1 92.75 3 LYS B CA 1
ATOM 1877 C C . LYS B 1 3 ? -3.436 -21.797 -25.031 1 92.75 3 LYS B C 1
ATOM 1879 O O . LYS B 1 3 ? -3.17 -20.625 -25.328 1 92.75 3 LYS B O 1
ATOM 1884 N N . THR B 1 4 ? -4.297 -22.141 -24.141 1 96.12 4 THR B N 1
ATOM 1885 C CA . THR B 1 4 ? -4.734 -21.172 -23.156 1 96.12 4 THR B CA 1
ATOM 1886 C C . THR B 1 4 ? -3.611 -20.859 -22.172 1 96.12 4 THR B C 1
ATOM 1888 O O . THR B 1 4 ? -3.061 -21.766 -21.531 1 96.12 4 THR B O 1
ATOM 1891 N N . VAL B 1 5 ? -3.229 -19.594 -22.109 1 97.94 5 VAL B N 1
ATOM 1892 C CA . VAL B 1 5 ? -2.135 -19.156 -21.25 1 97.94 5 VAL B CA 1
ATOM 1893 C C . VAL B 1 5 ? -2.662 -18.875 -19.844 1 97.94 5 VAL B C 1
ATOM 1895 O O . VAL B 1 5 ? -3.635 -18.141 -19.672 1 97.94 5 VAL B O 1
ATOM 1898 N N . ILE B 1 6 ? -2.047 -19.516 -18.844 1 98.38 6 ILE B N 1
ATOM 1899 C CA . ILE B 1 6 ? -2.348 -19.25 -17.438 1 98.38 6 ILE B CA 1
ATOM 1900 C C . ILE B 1 6 ? -1.1 -18.734 -16.734 1 98.38 6 ILE B C 1
ATOM 1902 O O . ILE B 1 6 ? -0.076 -19.422 -16.672 1 98.38 6 ILE B O 1
ATOM 1906 N N . ALA B 1 7 ? -1.128 -17.547 -16.25 1 98.75 7 ALA B N 1
ATOM 1907 C CA . ALA B 1 7 ? -0.077 -16.953 -15.414 1 98.75 7 ALA B CA 1
ATOM 1908 C C . ALA B 1 7 ? -0.387 -17.141 -13.93 1 98.75 7 ALA B C 1
ATOM 1910 O O . ALA B 1 7 ? -1.33 -16.547 -13.414 1 98.75 7 ALA B O 1
ATOM 1911 N N . PHE B 1 8 ? 0.423 -17.938 -13.227 1 98.38 8 PHE B N 1
ATOM 1912 C CA . PHE B 1 8 ? 0.24 -18.172 -11.797 1 98.38 8 PHE B CA 1
ATOM 1913 C C . PHE B 1 8 ? 1.099 -17.219 -10.977 1 98.38 8 PHE B C 1
ATOM 1915 O O . PHE B 1 8 ? 2.322 -17.203 -11.117 1 98.38 8 PHE B O 1
ATOM 1922 N N . ASP B 1 9 ? 0.427 -16.453 -10.117 1 98.5 9 ASP B N 1
ATOM 1923 C CA . ASP B 1 9 ? 1.165 -15.766 -9.055 1 98.5 9 ASP B CA 1
ATOM 1924 C C . ASP B 1 9 ? 1.89 -16.781 -8.164 1 98.5 9 ASP B C 1
ATOM 1926 O O . ASP B 1 9 ? 1.381 -17.875 -7.91 1 98.5 9 ASP B O 1
ATOM 1930 N N . LEU B 1 10 ? 3.016 -16.344 -7.691 1 96.44 10 LEU B N 1
ATOM 1931 C CA . LEU B 1 10 ? 3.85 -17.312 -6.98 1 96.44 10 LEU B CA 1
ATOM 1932 C C . LEU B 1 10 ? 3.674 -17.172 -5.473 1 96.44 10 LEU B C 1
ATOM 1934 O O . LEU B 1 10 ? 3.033 -18.016 -4.836 1 96.44 10 LEU B O 1
ATOM 1938 N N . TYR B 1 11 ? 4.07 -16.062 -4.879 1 94.38 11 TYR B N 1
ATOM 1939 C CA . TYR B 1 11 ? 4.094 -15.875 -3.432 1 94.38 11 TYR B CA 1
ATOM 1940 C C . TYR B 1 11 ? 2.703 -15.555 -2.9 1 94.38 11 TYR B C 1
ATOM 1942 O O . TYR B 1 11 ? 2.109 -14.539 -3.271 1 94.38 11 TYR B O 1
ATOM 1950 N N . GLY B 1 12 ? 2.242 -16.422 -2.074 1 94.19 12 GLY B N 1
ATOM 1951 C CA . GLY B 1 12 ? 0.915 -16.25 -1.504 1 94.19 12 GLY B CA 1
ATOM 1952 C C . GLY B 1 12 ? -0.172 -16.938 -2.322 1 94.19 12 GLY B C 1
ATOM 1953 O O . GLY B 1 12 ? -1.332 -16.969 -1.905 1 94.19 12 GLY B O 1
ATOM 1954 N N . THR B 1 13 ? 0.166 -17.469 -3.428 1 96.94 13 THR B N 1
ATOM 1955 C CA . THR B 1 13 ? -0.795 -18.156 -4.281 1 96.94 13 THR B CA 1
ATOM 1956 C C . THR B 1 13 ? -0.382 -19.609 -4.492 1 96.94 13 THR B C 1
ATOM 1958 O O . THR B 1 13 ? -1.045 -20.531 -4.004 1 96.94 13 THR B O 1
ATOM 1961 N N . LEU B 1 14 ? 0.763 -19.859 -5.156 1 95.75 14 LEU B N 1
ATOM 1962 C CA . LEU B 1 14 ? 1.259 -21.219 -5.258 1 95.75 14 LEU B CA 1
ATOM 1963 C C . LEU B 1 14 ? 2.021 -21.625 -3.998 1 95.75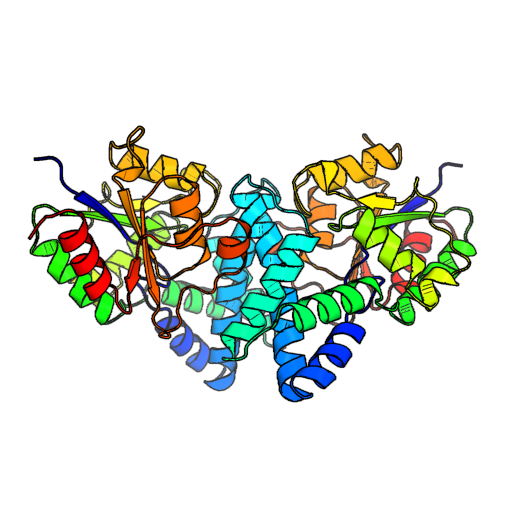 14 LEU B C 1
ATOM 1965 O O . LEU B 1 14 ? 1.839 -22.719 -3.477 1 95.75 14 LEU B O 1
ATOM 1969 N N . LEU B 1 15 ? 2.859 -20.672 -3.543 1 94.12 15 LEU B N 1
ATOM 1970 C CA . LEU B 1 15 ? 3.719 -20.938 -2.395 1 94.12 15 LEU B CA 1
ATOM 1971 C C . LEU B 1 15 ? 3.115 -20.359 -1.117 1 94.12 15 LEU B C 1
ATOM 1973 O O . LEU B 1 15 ? 2.633 -19.234 -1.108 1 94.12 15 LEU B O 1
ATOM 1977 N N . SER B 1 16 ? 3.162 -21.156 -0.083 1 90.44 16 SER B N 1
ATOM 1978 C CA . SER B 1 16 ? 2.682 -20.734 1.229 1 90.44 16 SER B CA 1
ATOM 1979 C C . SER B 1 16 ? 3.809 -20.141 2.066 1 90.44 16 SER B C 1
ATOM 1981 O O . SER B 1 16 ? 4.945 -20.609 2.008 1 90.44 16 SER B O 1
ATOM 1983 N N . THR B 1 17 ? 3.449 -19.172 2.834 1 80.12 17 THR B N 1
ATOM 1984 C CA . THR B 1 17 ? 4.473 -18.531 3.66 1 80.12 17 THR B CA 1
ATOM 1985 C C . THR B 1 17 ? 4.562 -19.219 5.023 1 80.12 17 THR B C 1
ATOM 1987 O O . THR B 1 17 ? 5.238 -18.719 5.926 1 80.12 17 THR B O 1
ATOM 1990 N N . GLU B 1 18 ? 4.016 -20.359 5.156 1 81.5 18 GLU B N 1
ATOM 1991 C CA . GLU B 1 18 ? 3.969 -21.078 6.422 1 81.5 18 GLU B CA 1
ATOM 1992 C C . GLU B 1 18 ? 5.375 -21.391 6.934 1 81.5 18 GLU B C 1
ATOM 1994 O O . GLU B 1 18 ? 5.629 -21.312 8.141 1 81.5 18 GLU B O 1
ATOM 1999 N N . SER B 1 19 ? 6.297 -21.703 6.043 1 81.88 19 SER B N 1
ATOM 2000 C CA . SER B 1 19 ? 7.66 -22.047 6.441 1 81.88 19 SER B CA 1
ATOM 2001 C C . SER B 1 19 ? 8.344 -20.844 7.102 1 81.88 19 SER B C 1
ATOM 2003 O O . SER B 1 19 ? 9.188 -21.016 7.984 1 81.88 19 SER B O 1
ATOM 2005 N N . ILE B 1 20 ? 7.996 -19.641 6.738 1 90.5 20 ILE B N 1
ATOM 2006 C CA . ILE B 1 20 ? 8.555 -18.438 7.344 1 90.5 20 ILE B CA 1
ATOM 2007 C C . ILE B 1 20 ? 8.109 -18.344 8.805 1 90.5 20 ILE B C 1
ATOM 2009 O O . ILE B 1 20 ? 8.922 -18.047 9.688 1 90.5 20 ILE B O 1
ATOM 2013 N N . ALA B 1 21 ? 6.84 -18.641 8.992 1 90.38 21 ALA B N 1
ATOM 2014 C CA . ALA B 1 21 ? 6.312 -18.609 10.359 1 90.38 21 ALA B CA 1
ATOM 2015 C C . ALA B 1 21 ? 7.047 -19.594 11.258 1 90.38 21 ALA B C 1
ATOM 2017 O O . ALA B 1 21 ? 7.32 -19.297 12.422 1 90.38 21 ALA B O 1
ATOM 2018 N N . ASN B 1 22 ? 7.379 -20.734 10.734 1 92.31 22 ASN B N 1
ATOM 2019 C CA . ASN B 1 22 ? 8.102 -21.75 11.508 1 92.31 22 ASN B CA 1
ATOM 2020 C C . ASN B 1 22 ? 9.5 -21.266 11.883 1 92.31 22 ASN B C 1
ATOM 2022 O O . ASN B 1 22 ? 9.938 -21.438 13.023 1 92.31 22 ASN B O 1
ATOM 2026 N N . GLU B 1 23 ? 10.195 -20.719 10.922 1 94.56 23 GLU B N 1
ATOM 2027 C CA . GLU B 1 23 ? 11.523 -20.203 11.203 1 94.56 23 GLU B CA 1
ATOM 2028 C C . GLU B 1 23 ? 11.469 -19.062 12.219 1 94.56 23 GLU B C 1
ATOM 2030 O O . GLU B 1 23 ? 12.281 -19.016 13.141 1 94.56 23 GLU B O 1
ATOM 2035 N N . LEU B 1 24 ? 10.531 -18.172 12.141 1 97.25 24 LEU B N 1
ATOM 2036 C CA . LEU B 1 24 ? 10.352 -17.078 13.078 1 97.25 24 LEU B CA 1
ATOM 2037 C C . LEU B 1 24 ? 10.023 -17.594 14.477 1 97.25 24 LEU B C 1
ATOM 2039 O O . LEU B 1 24 ? 10.477 -17.031 15.469 1 97.25 24 LEU B O 1
ATOM 2043 N N . ALA B 1 25 ? 9.227 -18.688 14.484 1 97.25 25 ALA B N 1
ATOM 2044 C CA . ALA B 1 25 ? 8.859 -19.266 15.781 1 97.25 25 ALA B CA 1
ATOM 2045 C C . ALA B 1 25 ? 10.078 -19.844 16.484 1 97.25 25 ALA B C 1
ATOM 2047 O O . ALA B 1 25 ? 10.164 -19.797 17.719 1 97.25 25 ALA B O 1
ATOM 2048 N N . ARG B 1 26 ? 10.984 -20.391 15.727 1 96.56 26 ARG B N 1
ATOM 2049 C CA . ARG B 1 26 ? 12.227 -20.906 16.297 1 96.56 26 ARG B CA 1
ATOM 2050 C C . ARG B 1 26 ? 13.055 -19.781 16.906 1 96.56 26 ARG B C 1
ATOM 2052 O O . ARG B 1 26 ? 13.703 -19.984 17.938 1 96.56 26 ARG B O 1
ATOM 2059 N N . ILE B 1 27 ? 13.008 -18.609 16.297 1 96.81 27 ILE B N 1
ATOM 2060 C CA . ILE B 1 27 ? 13.828 -17.469 16.719 1 96.81 27 ILE B CA 1
ATOM 2061 C C . ILE B 1 27 ? 13.148 -16.75 17.875 1 96.81 27 ILE B C 1
ATOM 2063 O O . ILE B 1 27 ? 13.797 -16.406 18.875 1 96.81 27 ILE B O 1
ATOM 2067 N N . TYR B 1 28 ? 11.742 -16.547 17.859 1 97.69 28 TYR B N 1
ATOM 2068 C CA . TYR B 1 28 ? 11.117 -15.57 18.75 1 97.69 28 TYR B CA 1
ATOM 2069 C C . TYR B 1 28 ? 9.977 -16.203 19.531 1 97.69 28 TYR B C 1
ATOM 2071 O O . TYR B 1 28 ? 9.438 -15.578 20.453 1 97.69 28 TYR B O 1
ATOM 2079 N N . GLY B 1 29 ? 9.594 -17.391 19.203 1 97.38 29 GLY B N 1
ATOM 2080 C CA . GLY B 1 29 ? 8.391 -17.969 19.766 1 97.38 29 GLY B CA 1
ATOM 2081 C C . GLY B 1 29 ? 7.18 -17.844 18.859 1 97.38 29 GLY B C 1
ATOM 2082 O O . GLY B 1 29 ? 7.152 -16.984 17.969 1 97.38 29 GLY B O 1
ATOM 2083 N N . LYS B 1 30 ? 6.203 -18.688 19.109 1 96.31 30 LYS B N 1
ATOM 2084 C CA . LYS B 1 30 ? 5.07 -18.875 18.203 1 96.31 30 LYS B CA 1
ATOM 2085 C C . LYS B 1 30 ? 4.254 -17.594 18.094 1 96.31 30 LYS B C 1
ATOM 2087 O O . LYS B 1 30 ? 3.893 -17.172 16.984 1 96.31 30 LYS B O 1
ATOM 2092 N N . ASP B 1 31 ? 3.984 -16.953 19.188 1 96.75 31 ASP B N 1
ATOM 2093 C CA . ASP B 1 31 ? 3.125 -15.781 19.172 1 96.75 31 ASP B CA 1
ATOM 2094 C C . ASP B 1 31 ? 3.783 -14.625 18.406 1 96.75 31 ASP B C 1
ATOM 2096 O O . ASP B 1 31 ? 3.166 -14.016 17.531 1 96.75 31 ASP B O 1
ATOM 2100 N N . GLU B 1 32 ? 5.035 -14.344 18.656 1 97.69 32 GLU B N 1
ATOM 2101 C CA . GLU B 1 32 ? 5.777 -13.297 17.969 1 97.69 32 GLU B CA 1
ATOM 2102 C C . GLU B 1 32 ? 5.938 -13.617 16.484 1 97.69 32 GLU B C 1
ATOM 2104 O O . GLU B 1 32 ? 5.871 -12.719 15.648 1 97.69 32 GLU B O 1
ATOM 2109 N N . ALA B 1 33 ? 6.066 -14.898 16.219 1 97.31 33 ALA B N 1
ATOM 2110 C CA . ALA B 1 33 ? 6.27 -15.344 14.852 1 97.31 33 ALA B CA 1
ATOM 2111 C C . ALA B 1 33 ? 5.07 -14.992 13.977 1 97.31 33 ALA B C 1
ATOM 2113 O O . ALA B 1 33 ? 5.234 -14.516 12.852 1 97.31 33 ALA B O 1
ATOM 2114 N N . GLU B 1 34 ? 3.916 -15.234 14.539 1 96.06 34 GLU B N 1
ATOM 2115 C CA . GLU B 1 34 ? 2.697 -14.953 13.789 1 96.06 34 GLU B CA 1
ATOM 2116 C C . GLU B 1 34 ? 2.553 -13.453 13.516 1 96.06 34 GLU B C 1
ATOM 2118 O O . GLU B 1 34 ? 2.18 -13.047 12.414 1 96.06 34 GLU B O 1
ATOM 2123 N N . ILE B 1 35 ? 2.883 -12.648 14.508 1 96.81 35 ILE B N 1
ATOM 2124 C CA . ILE B 1 35 ? 2.797 -11.195 14.383 1 96.81 35 ILE B CA 1
ATOM 2125 C C . ILE B 1 35 ? 3.791 -10.711 13.336 1 96.81 35 ILE B C 1
ATOM 2127 O O . ILE B 1 35 ? 3.424 -9.969 12.422 1 96.81 35 ILE B O 1
ATOM 2131 N N . ILE B 1 36 ? 5.02 -11.203 13.406 1 97.88 36 ILE B N 1
ATOM 2132 C CA . ILE B 1 36 ? 6.082 -10.758 12.516 1 97.88 36 ILE B CA 1
ATOM 2133 C C . ILE B 1 36 ? 5.77 -11.195 11.086 1 97.88 36 ILE B C 1
ATOM 2135 O O . ILE B 1 36 ? 5.875 -10.398 10.148 1 97.88 36 ILE B O 1
ATOM 2139 N N . ALA B 1 37 ? 5.344 -12.422 10.898 1 96.69 37 ALA B N 1
ATOM 2140 C CA . ALA B 1 37 ? 5.062 -12.938 9.562 1 96.69 37 ALA B CA 1
ATOM 2141 C C . ALA B 1 37 ? 3.945 -12.148 8.891 1 96.69 37 ALA B C 1
ATOM 2143 O O . ALA B 1 37 ? 4.059 -11.773 7.719 1 96.69 37 ALA B O 1
ATOM 2144 N N . THR B 1 38 ? 2.926 -11.891 9.656 1 95.56 38 THR B N 1
ATOM 2145 C CA . THR B 1 38 ? 1.775 -11.164 9.125 1 95.56 38 THR B CA 1
ATOM 2146 C C . THR B 1 38 ? 2.16 -9.734 8.758 1 95.56 38 THR B C 1
ATOM 2148 O O . THR B 1 38 ? 1.837 -9.258 7.668 1 95.56 38 THR B O 1
ATOM 2151 N N . GLN B 1 39 ? 2.902 -9.047 9.609 1 97.25 39 GLN B N 1
ATOM 2152 C CA . GLN B 1 39 ? 3.285 -7.66 9.367 1 97.25 39 GLN B CA 1
ATOM 2153 C C . GLN B 1 39 ? 4.305 -7.562 8.242 1 97.25 39 GLN B C 1
ATOM 2155 O O . GLN B 1 39 ? 4.234 -6.648 7.414 1 97.25 39 GLN B O 1
ATOM 2160 N N . ALA B 1 40 ? 5.207 -8.5 8.219 1 97.69 40 ALA B N 1
ATOM 2161 C CA . ALA B 1 40 ? 6.223 -8.492 7.176 1 97.69 40 ALA B CA 1
ATOM 2162 C C . ALA B 1 40 ? 5.594 -8.664 5.797 1 97.69 40 ALA B C 1
ATOM 2164 O O . ALA B 1 40 ? 5.988 -7.992 4.84 1 97.69 40 ALA B O 1
ATOM 2165 N N . ARG B 1 41 ? 4.664 -9.539 5.715 1 96.44 41 ARG B N 1
ATOM 2166 C CA . ARG B 1 41 ? 3.98 -9.75 4.441 1 96.44 41 ARG B CA 1
ATOM 2167 C C . ARG B 1 41 ? 3.238 -8.492 4.004 1 96.44 41 ARG B C 1
ATOM 2169 O O . ARG B 1 41 ? 3.293 -8.109 2.832 1 96.44 41 ARG B O 1
ATOM 2176 N N . ARG B 1 42 ? 2.611 -7.875 4.875 1 97 42 ARG B N 1
ATOM 2177 C CA . ARG B 1 42 ? 1.903 -6.637 4.574 1 97 42 ARG B CA 1
ATOM 2178 C C . ARG B 1 42 ? 2.869 -5.551 4.117 1 97 42 ARG B C 1
ATOM 2180 O O . ARG B 1 42 ? 2.617 -4.867 3.123 1 97 42 ARG B O 1
ATOM 2187 N N . TYR B 1 43 ? 3.973 -5.391 4.863 1 98.56 43 TYR B N 1
ATOM 2188 C CA . TYR B 1 43 ? 4.961 -4.375 4.516 1 98.56 43 TYR B CA 1
ATOM 2189 C C . TYR B 1 43 ? 5.594 -4.672 3.162 1 98.56 43 TYR B C 1
ATOM 2191 O O . TYR B 1 43 ? 5.82 -3.762 2.361 1 98.56 43 TYR B O 1
ATOM 2199 N N . GLN B 1 44 ? 5.883 -5.93 2.943 1 97.88 44 GLN B N 1
ATOM 2200 C CA . GLN B 1 44 ? 6.477 -6.355 1.681 1 97.88 44 GLN B CA 1
ATOM 2201 C C . GLN B 1 44 ? 5.664 -5.848 0.492 1 97.88 44 GLN B C 1
ATOM 2203 O O . GLN B 1 44 ? 6.211 -5.227 -0.419 1 97.88 44 GLN B O 1
ATOM 2208 N N . LEU B 1 45 ? 4.359 -6.023 0.535 1 98.38 45 LEU B N 1
ATOM 2209 C CA . LEU B 1 45 ? 3.473 -5.594 -0.541 1 98.38 45 LEU B CA 1
ATOM 2210 C C . LEU B 1 45 ? 3.318 -4.078 -0.548 1 98.38 45 LEU B C 1
ATOM 2212 O O . LEU B 1 45 ? 3.438 -3.441 -1.599 1 98.38 45 LEU B O 1
ATOM 2216 N N . GLU B 1 46 ? 3.135 -3.52 0.609 1 98.88 46 GLU B N 1
ATOM 2217 C CA . GLU B 1 46 ? 3.008 -2.072 0.739 1 98.88 46 GLU B CA 1
ATOM 2218 C C . GLU B 1 46 ? 4.215 -1.355 0.138 1 98.88 46 GLU B C 1
ATOM 2220 O O . GLU B 1 46 ? 4.059 -0.36 -0.574 1 98.88 46 GLU B O 1
ATOM 2225 N N . TYR B 1 47 ? 5.402 -1.872 0.427 1 98.94 47 TYR B N 1
ATOM 2226 C CA . TYR B 1 47 ? 6.617 -1.252 -0.082 1 98.94 47 TYR B CA 1
ATOM 2227 C C . TYR B 1 47 ? 6.633 -1.248 -1.606 1 98.94 47 TYR B C 1
ATOM 2229 O O . TYR B 1 47 ? 7.09 -0.285 -2.227 1 98.94 47 TYR B O 1
ATOM 2237 N N . THR B 1 48 ? 6.137 -2.326 -2.234 1 98.94 48 THR B N 1
ATOM 2238 C CA . THR B 1 48 ? 6.133 -2.379 -3.691 1 98.94 48 THR B CA 1
ATOM 2239 C C . THR B 1 48 ? 5.199 -1.315 -4.27 1 98.94 48 THR B C 1
ATOM 2241 O O . THR B 1 48 ? 5.512 -0.697 -5.289 1 98.94 48 THR B O 1
ATOM 2244 N N . TRP B 1 49 ? 4.094 -1.051 -3.611 1 98.94 49 TRP B N 1
ATOM 2245 C CA . TRP B 1 49 ? 3.15 -0.05 -4.102 1 98.94 49 TRP B CA 1
ATOM 2246 C C . TRP B 1 49 ? 3.678 1.36 -3.854 1 98.94 49 TRP B C 1
ATOM 2248 O O . TRP B 1 49 ? 3.555 2.234 -4.715 1 98.94 49 TRP B O 1
ATOM 2258 N N . ARG B 1 50 ? 4.246 1.581 -2.646 1 98.94 50 ARG B N 1
ATOM 2259 C CA . ARG B 1 50 ? 4.812 2.887 -2.326 1 98.94 50 ARG B CA 1
ATOM 2260 C C . ARG B 1 50 ? 5.957 3.234 -3.275 1 98.94 50 ARG B C 1
ATOM 2262 O O . ARG B 1 50 ? 6.016 4.348 -3.801 1 98.94 50 ARG B O 1
ATOM 2269 N N . ILE B 1 51 ? 6.844 2.266 -3.496 1 98.94 51 ILE B N 1
ATOM 2270 C CA . ILE B 1 51 ? 8.023 2.557 -4.305 1 98.94 51 ILE B CA 1
ATOM 2271 C C . ILE B 1 51 ? 7.613 2.736 -5.766 1 98.94 51 ILE B C 1
ATOM 2273 O O . ILE B 1 51 ? 8.203 3.545 -6.484 1 98.94 51 ILE B O 1
ATOM 2277 N N . ASN B 1 52 ? 6.582 1.967 -6.25 1 98.94 52 ASN B N 1
ATOM 2278 C CA . ASN B 1 52 ? 5.98 2.262 -7.547 1 98.94 52 ASN B CA 1
ATOM 2279 C C . ASN B 1 52 ? 5.559 3.725 -7.648 1 98.94 52 ASN B C 1
ATOM 2281 O O . ASN B 1 52 ? 5.883 4.402 -8.625 1 98.94 52 ASN B O 1
ATOM 2285 N N . SER B 1 53 ? 4.863 4.227 -6.598 1 98.88 53 SER B N 1
ATOM 2286 C CA . SER B 1 53 ? 4.379 5.602 -6.566 1 98.88 53 SER B CA 1
ATOM 2287 C C . SER B 1 53 ? 5.535 6.598 -6.652 1 98.88 53 SER B C 1
ATOM 2289 O O . SER B 1 53 ? 5.406 7.652 -7.277 1 98.88 53 SER B O 1
ATOM 2291 N N . MET B 1 54 ? 6.656 6.227 -6.082 1 98.81 54 MET B N 1
ATOM 2292 C CA . MET B 1 54 ? 7.801 7.121 -5.961 1 98.81 54 MET B CA 1
ATOM 2293 C C . MET B 1 54 ? 8.617 7.141 -7.254 1 98.81 54 MET B C 1
ATOM 2295 O O . MET B 1 54 ? 9.5 7.98 -7.422 1 98.81 54 MET B O 1
ATOM 2299 N N . GLY B 1 55 ? 8.32 6.223 -8.18 1 98.62 55 GLY B N 1
ATOM 2300 C CA . GLY B 1 55 ? 9.117 6.105 -9.391 1 98.62 55 GLY B CA 1
ATOM 2301 C C . GLY B 1 55 ? 10.523 5.602 -9.133 1 98.62 55 GLY B C 1
ATOM 2302 O O . GLY B 1 55 ? 11.445 5.914 -9.883 1 98.62 55 GLY B O 1
ATOM 2303 N N . LEU B 1 56 ? 10.703 4.926 -8.047 1 98.81 56 LEU B N 1
ATOM 2304 C CA . LEU B 1 56 ? 11.984 4.34 -7.664 1 98.81 56 LEU B CA 1
ATOM 2305 C C . LEU B 1 56 ? 11.906 2.816 -7.664 1 98.81 56 LEU B C 1
ATOM 2307 O O . LEU B 1 56 ? 10.828 2.246 -7.859 1 98.81 56 LEU B O 1
ATOM 2311 N N . TYR B 1 57 ? 13.078 2.172 -7.512 1 98.81 57 TYR B N 1
ATOM 2312 C CA . TYR B 1 57 ? 13.055 0.713 -7.547 1 98.81 57 TYR B CA 1
ATOM 2313 C C . TYR B 1 57 ? 14.109 0.124 -6.617 1 98.81 57 TYR B C 1
ATOM 2315 O O . TYR B 1 57 ? 15.211 0.654 -6.512 1 98.81 57 TYR B O 1
ATOM 2323 N N . ARG B 1 58 ? 13.758 -0.812 -5.895 1 98.75 58 ARG B N 1
ATOM 2324 C CA . ARG B 1 58 ? 14.57 -1.812 -5.215 1 98.75 58 ARG B CA 1
ATOM 2325 C C . ARG B 1 58 ? 14.039 -3.217 -5.461 1 98.75 58 ARG B C 1
ATOM 2327 O O . ARG B 1 58 ? 12.836 -3.398 -5.688 1 98.75 58 ARG B O 1
ATOM 2334 N N . SER B 1 59 ? 14.922 -4.191 -5.473 1 98.44 59 SER B N 1
ATOM 2335 C CA . SER B 1 59 ? 14.492 -5.543 -5.809 1 98.44 59 SER B CA 1
ATOM 2336 C C . SER B 1 59 ? 13.492 -6.078 -4.781 1 98.44 59 SER B C 1
ATOM 2338 O O . SER B 1 59 ? 13.492 -5.637 -3.631 1 98.44 59 SER B O 1
ATOM 2340 N N . PHE B 1 60 ? 12.68 -7.008 -5.23 1 98.25 60 PHE B N 1
ATOM 2341 C CA . PHE B 1 60 ? 11.711 -7.637 -4.34 1 98.25 60 PHE B CA 1
ATOM 2342 C C . PHE B 1 60 ? 12.406 -8.273 -3.145 1 98.25 60 PHE B C 1
ATOM 2344 O O . PHE B 1 60 ? 11.906 -8.219 -2.021 1 98.25 60 PHE B O 1
ATOM 2351 N N . SER B 1 61 ? 13.539 -8.844 -3.359 1 96.25 61 SER B N 1
ATOM 2352 C CA . SER B 1 61 ? 14.328 -9.461 -2.297 1 96.25 61 SER B CA 1
ATOM 2353 C C . SER B 1 61 ? 14.742 -8.43 -1.252 1 96.25 61 SER B C 1
ATOM 2355 O O . SER B 1 61 ? 14.641 -8.68 -0.049 1 96.25 61 SER B O 1
ATOM 2357 N N . GLU B 1 62 ? 15.203 -7.273 -1.698 1 97.44 62 GLU B N 1
ATOM 2358 C CA . GLU B 1 62 ? 15.602 -6.215 -0.777 1 97.44 62 GLU B CA 1
ATOM 2359 C C . GLU B 1 62 ? 14.414 -5.707 0.035 1 97.44 62 GLU B C 1
ATOM 2361 O O . GLU B 1 62 ? 14.523 -5.508 1.246 1 97.44 62 GLU B O 1
ATOM 2366 N N . LEU B 1 63 ? 13.297 -5.555 -0.652 1 98.62 63 LEU B N 1
ATOM 2367 C CA . LEU B 1 63 ? 12.109 -5.082 0.04 1 98.62 63 LEU B CA 1
ATOM 2368 C C . LEU B 1 63 ? 11.633 -6.105 1.063 1 98.62 63 LEU B C 1
ATOM 2370 O O . LEU B 1 63 ? 11.18 -5.738 2.15 1 98.62 63 LEU B O 1
ATOM 2374 N N . THR B 1 64 ? 11.734 -7.371 0.711 1 97 64 THR B N 1
ATOM 2375 C CA . THR B 1 64 ? 11.367 -8.438 1.632 1 97 64 THR B CA 1
ATOM 2376 C C . THR B 1 64 ? 12.227 -8.391 2.893 1 97 64 THR B C 1
ATOM 2378 O O . THR B 1 64 ? 11.703 -8.461 4.008 1 97 64 THR B O 1
ATOM 2381 N N . ARG B 1 65 ? 13.492 -8.188 2.701 1 97.38 65 ARG B N 1
ATOM 2382 C CA . ARG B 1 65 ? 14.422 -8.078 3.824 1 97.38 65 ARG B CA 1
ATOM 2383 C C . ARG B 1 65 ? 14.008 -6.949 4.766 1 97.38 65 ARG B C 1
ATOM 2385 O O . ARG B 1 65 ? 13.906 -7.156 5.977 1 97.38 65 ARG B O 1
ATOM 2392 N N . HIS B 1 66 ? 13.758 -5.82 4.258 1 98.62 66 HIS B N 1
ATOM 2393 C CA . HIS B 1 66 ? 13.43 -4.645 5.059 1 98.62 66 HIS B CA 1
ATOM 2394 C C . HIS B 1 66 ? 12.055 -4.781 5.699 1 98.62 66 HIS B C 1
ATOM 2396 O O . HIS B 1 66 ? 11.797 -4.199 6.754 1 98.62 66 HIS B O 1
ATOM 2402 N N . SER B 1 67 ? 11.148 -5.559 5.043 1 98.5 67 SER B N 1
ATOM 2403 C CA . SER B 1 67 ? 9.836 -5.793 5.637 1 98.5 67 SER B CA 1
ATOM 2404 C C . SER B 1 67 ? 9.953 -6.57 6.945 1 98.5 67 SER B C 1
ATOM 2406 O O . SER B 1 67 ? 9.273 -6.262 7.922 1 98.5 67 SER B O 1
ATOM 2408 N N . PHE B 1 68 ? 10.867 -7.566 6.988 1 98.25 68 PHE B N 1
ATOM 2409 C CA . PHE B 1 68 ? 11.078 -8.312 8.219 1 98.25 68 PHE B CA 1
ATOM 2410 C C . PHE B 1 68 ? 11.766 -7.449 9.266 1 98.25 68 PHE B C 1
ATOM 2412 O O . PHE B 1 68 ? 11.469 -7.551 10.461 1 98.25 68 PHE B O 1
ATOM 2419 N N . ARG B 1 69 ? 12.68 -6.574 8.828 1 98.5 69 ARG B N 1
ATOM 2420 C CA . ARG B 1 69 ? 13.344 -5.668 9.758 1 98.5 69 ARG B CA 1
ATOM 2421 C C . ARG B 1 69 ? 12.336 -4.766 10.461 1 98.5 69 ARG B C 1
ATOM 2423 O O . ARG B 1 69 ? 12.352 -4.641 11.688 1 98.5 69 ARG B O 1
ATOM 2430 N N . GLN B 1 70 ? 11.438 -4.191 9.703 1 98.56 70 GLN B N 1
ATOM 2431 C CA . GLN B 1 70 ? 10.453 -3.289 10.289 1 98.56 70 GLN B CA 1
ATOM 2432 C C . GLN B 1 70 ? 9.477 -4.047 11.188 1 98.56 70 GLN B C 1
ATOM 2434 O O . GLN B 1 70 ? 9.156 -3.592 12.289 1 98.56 70 GLN B O 1
ATOM 2439 N N . ALA B 1 71 ? 8.984 -5.199 10.68 1 98.25 71 ALA B N 1
ATOM 2440 C CA . ALA B 1 71 ? 8.016 -5.977 11.438 1 98.25 71 ALA B CA 1
ATOM 2441 C C . ALA B 1 71 ? 8.578 -6.383 12.797 1 98.25 71 ALA B C 1
ATOM 2443 O O . ALA B 1 71 ? 7.875 -6.34 13.812 1 98.25 71 ALA B O 1
ATOM 2444 N N . THR B 1 72 ? 9.867 -6.777 12.805 1 98.31 72 THR B N 1
ATOM 2445 C CA . THR B 1 72 ? 10.516 -7.191 14.039 1 98.31 72 THR B CA 1
ATOM 2446 C C . THR B 1 72 ? 10.727 -5.996 14.969 1 98.31 72 THR B C 1
ATOM 2448 O O . THR B 1 72 ? 10.422 -6.066 16.156 1 98.31 72 THR B O 1
ATOM 2451 N N . ALA B 1 73 ? 11.133 -4.891 14.453 1 97.75 73 ALA B N 1
ATOM 2452 C CA . ALA B 1 73 ? 11.406 -3.686 15.227 1 97.75 73 ALA B CA 1
ATOM 2453 C C . ALA B 1 73 ? 10.133 -3.139 15.859 1 97.75 73 ALA B C 1
ATOM 2455 O O . ALA B 1 73 ? 10.156 -2.607 16.969 1 97.75 73 ALA B O 1
ATOM 2456 N N . GLU B 1 74 ? 9.039 -3.256 15.195 1 96.94 74 GLU B N 1
ATOM 2457 C CA . GLU B 1 74 ? 7.762 -2.703 15.641 1 96.94 74 GLU B CA 1
ATOM 2458 C C . GLU B 1 74 ? 7.328 -3.32 16.969 1 96.94 74 GLU B C 1
ATOM 2460 O O . GLU B 1 74 ? 6.609 -2.691 17.75 1 96.94 74 GLU B O 1
ATOM 2465 N N . ILE B 1 75 ? 7.766 -4.531 17.203 1 96.81 75 ILE B N 1
ATOM 2466 C CA . ILE B 1 75 ? 7.336 -5.172 18.438 1 96.81 75 ILE B CA 1
ATOM 2467 C C . ILE B 1 75 ? 8.508 -5.234 19.422 1 96.81 75 ILE B C 1
ATOM 2469 O O . ILE B 1 75 ? 8.523 -6.078 20.328 1 96.81 75 ILE B O 1
ATOM 2473 N N . GLY B 1 76 ? 9.531 -4.418 19.125 1 96.31 76 GLY B N 1
ATOM 2474 C CA . GLY B 1 76 ? 10.609 -4.191 20.078 1 96.31 76 GLY B CA 1
ATOM 2475 C C . GLY B 1 76 ? 11.664 -5.281 20.062 1 96.31 76 GLY B C 1
ATOM 2476 O O . GLY B 1 76 ? 12.422 -5.445 21.016 1 96.31 76 GLY B O 1
ATOM 2477 N N . LEU B 1 77 ? 11.711 -6.074 18.969 1 97.31 77 LEU B N 1
ATOM 2478 C CA . LEU B 1 77 ? 12.688 -7.152 18.859 1 97.31 77 LEU B CA 1
ATOM 2479 C C . LEU B 1 77 ? 13.797 -6.777 17.891 1 97.31 77 LEU B C 1
ATOM 2481 O O . LEU B 1 77 ? 13.648 -5.844 17.094 1 97.31 77 LEU B O 1
ATOM 2485 N N . GLU B 1 78 ? 14.836 -7.445 18.047 1 96.19 78 GLU B N 1
ATOM 2486 C CA . GLU B 1 78 ? 15.977 -7.25 17.156 1 96.19 78 GLU B CA 1
ATOM 2487 C C . GLU B 1 78 ? 16.078 -8.375 16.125 1 96.19 78 GLU B C 1
ATOM 2489 O O . GLU B 1 78 ? 15.648 -9.5 16.391 1 96.19 78 GLU B O 1
ATOM 2494 N N . LEU B 1 79 ? 16.578 -8.055 15.031 1 97.25 79 LEU B N 1
ATOM 2495 C CA . LEU B 1 79 ? 16.844 -9 13.953 1 97.25 79 LEU B CA 1
ATOM 2496 C C . LEU B 1 79 ? 18.297 -8.961 13.539 1 97.25 79 LEU B C 1
ATOM 2498 O O . LEU B 1 79 ? 18.734 -8.055 12.812 1 97.25 79 LEU B O 1
ATOM 2502 N N . SER B 1 80 ? 19.062 -10 14.008 1 97.31 80 SER B N 1
ATOM 2503 C CA . SER B 1 80 ? 20.469 -10.031 13.656 1 97.31 80 SER B CA 1
ATOM 2504 C C . SER B 1 80 ? 20.656 -10.352 12.172 1 97.31 80 SER B C 1
ATOM 2506 O O . SER B 1 80 ? 19.75 -10.859 11.523 1 97.31 80 SER B O 1
ATOM 2508 N N . ARG B 1 81 ? 21.844 -10.086 11.727 1 95.94 81 ARG B N 1
ATOM 2509 C CA . ARG B 1 81 ? 22.156 -10.383 10.328 1 95.94 81 ARG B CA 1
ATOM 2510 C C . ARG B 1 81 ? 22 -11.867 10.039 1 95.94 81 ARG B C 1
ATOM 2512 O O . ARG B 1 81 ? 21.5 -12.258 8.984 1 95.94 81 ARG B O 1
ATOM 2519 N N . ASP B 1 82 ? 22.422 -12.688 10.953 1 96.88 82 ASP B N 1
ATOM 2520 C CA . ASP B 1 82 ? 22.312 -14.133 10.789 1 96.88 82 ASP B CA 1
ATOM 2521 C C . ASP B 1 82 ? 20.859 -14.57 10.758 1 96.88 82 ASP B C 1
ATOM 2523 O O . ASP B 1 82 ? 20.484 -15.438 9.969 1 96.88 82 ASP B O 1
ATOM 2527 N N . GLN B 1 83 ? 20.109 -14.023 11.641 1 96.75 83 GLN B N 1
ATOM 2528 C CA . GLN B 1 83 ? 18.672 -14.336 11.68 1 96.75 83 GLN B CA 1
ATOM 2529 C C . GLN B 1 83 ? 17.984 -13.898 10.391 1 96.75 83 GLN B C 1
ATOM 2531 O O . GLN B 1 83 ? 17.141 -14.625 9.859 1 96.75 83 GLN B O 1
ATOM 2536 N N . GLU B 1 84 ? 18.312 -12.711 9.977 1 96.5 84 GLU B N 1
ATOM 2537 C CA . GLU B 1 84 ? 17.766 -12.188 8.727 1 96.5 84 GLU B CA 1
ATOM 2538 C C . GLU B 1 84 ? 18.047 -13.133 7.562 1 96.5 84 GLU B C 1
ATOM 2540 O O . GLU B 1 84 ? 17.156 -13.422 6.762 1 96.5 84 GLU B O 1
ATOM 2545 N N . GLU B 1 85 ? 19.25 -13.617 7.461 1 95.44 85 GLU B N 1
ATOM 2546 C CA . GLU B 1 85 ? 19.625 -14.531 6.387 1 95.44 85 GLU B CA 1
ATOM 2547 C C . GLU B 1 85 ? 18.859 -15.844 6.484 1 95.44 85 GLU B C 1
ATOM 2549 O O . GLU B 1 85 ? 18.438 -16.406 5.469 1 95.44 85 GLU B O 1
ATOM 2554 N N . ARG B 1 86 ? 18.641 -16.312 7.645 1 94.12 86 ARG B N 1
ATOM 2555 C CA . ARG B 1 86 ? 17.875 -17.547 7.852 1 94.12 86 ARG B CA 1
ATOM 2556 C C . ARG B 1 86 ? 16.422 -17.375 7.418 1 94.12 86 ARG B C 1
ATOM 2558 O O . ARG B 1 86 ? 15.844 -18.281 6.812 1 94.12 86 ARG B O 1
ATOM 2565 N N . ILE B 1 87 ? 15.898 -16.266 7.766 1 94.81 87 ILE B N 1
ATOM 2566 C CA . ILE B 1 87 ? 14.516 -15.977 7.406 1 94.81 87 ILE B CA 1
ATOM 2567 C C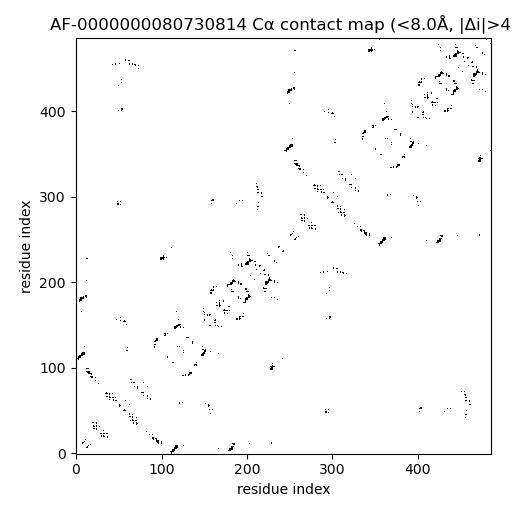 . ILE B 1 87 ? 14.383 -15.883 5.887 1 94.81 87 ILE B C 1
ATOM 2569 O O . ILE B 1 87 ? 13.453 -16.438 5.301 1 94.81 87 ILE B O 1
ATOM 2573 N N . LEU B 1 88 ? 15.305 -15.227 5.262 1 92.88 88 LEU B N 1
ATOM 2574 C CA . LEU B 1 88 ? 15.266 -15.062 3.814 1 92.88 88 LEU B CA 1
ATOM 2575 C C . LEU B 1 88 ? 15.5 -16.391 3.111 1 92.88 88 LEU B C 1
ATOM 2577 O O . LEU B 1 88 ? 14.93 -16.656 2.051 1 92.88 88 LEU B O 1
ATOM 2581 N N . ASP B 1 89 ? 16.328 -17.219 3.734 1 90.69 89 ASP B N 1
ATOM 2582 C CA . ASP B 1 89 ? 16.531 -18.562 3.201 1 90.69 89 ASP B CA 1
ATOM 2583 C C . ASP B 1 89 ? 15.242 -19.375 3.283 1 90.69 89 ASP B C 1
ATOM 2585 O O . ASP B 1 89 ? 14.914 -20.125 2.363 1 90.69 89 ASP B O 1
ATOM 2589 N N . ALA B 1 90 ? 14.578 -19.25 4.359 1 90.38 90 ALA B N 1
ATOM 2590 C CA . ALA B 1 90 ? 13.289 -19.922 4.508 1 90.38 90 ALA B CA 1
ATOM 2591 C C . ALA B 1 90 ? 12.289 -19.406 3.479 1 90.38 90 ALA B C 1
ATOM 2593 O O . ALA B 1 90 ? 11.469 -20.172 2.963 1 90.38 90 ALA B O 1
ATOM 2594 N N . TYR B 1 91 ? 12.344 -18.156 3.209 1 88.88 91 TYR B N 1
ATOM 2595 C CA . TYR B 1 91 ? 11.477 -17.531 2.211 1 88.88 91 TYR B CA 1
ATOM 2596 C C . TYR B 1 91 ? 11.742 -18.109 0.826 1 88.88 91 TYR B C 1
ATOM 2598 O O . TYR B 1 91 ? 10.82 -18.312 0.038 1 88.88 91 TYR B O 1
ATOM 2606 N N . ASN B 1 92 ? 12.945 -18.453 0.578 1 86.25 92 ASN B N 1
ATOM 2607 C CA . ASN B 1 92 ? 13.352 -18.984 -0.714 1 86.25 92 ASN B CA 1
ATOM 2608 C C . ASN B 1 92 ? 13.016 -20.469 -0.828 1 86.25 92 ASN B C 1
ATOM 2610 O O . ASN B 1 92 ? 13.062 -21.047 -1.919 1 86.25 92 ASN B O 1
ATOM 2614 N N . GLY B 1 93 ? 12.695 -21.078 0.264 1 84.38 93 GLY B N 1
ATOM 2615 C CA . GLY B 1 93 ? 12.383 -22.5 0.279 1 84.38 93 GLY B CA 1
ATOM 2616 C C . GLY B 1 93 ? 10.953 -22.781 0.688 1 84.38 93 GLY B C 1
ATOM 2617 O O . GLY B 1 93 ? 10.688 -23.75 1.407 1 84.38 93 GLY B O 1
ATOM 2618 N N . LEU B 1 94 ? 10.031 -21.938 0.257 1 86.69 94 LEU B N 1
ATOM 2619 C CA . LEU B 1 94 ? 8.625 -22.094 0.617 1 86.69 94 LEU B CA 1
ATOM 2620 C C . LEU B 1 94 ? 8.031 -23.328 -0.056 1 86.69 94 LEU B C 1
ATOM 2622 O O . LEU B 1 94 ? 8.43 -23.688 -1.169 1 86.69 94 LEU B O 1
ATOM 2626 N N . ASP B 1 95 ? 7.074 -23.922 0.683 1 89.19 95 ASP B N 1
ATOM 2627 C CA . ASP B 1 95 ? 6.355 -25.047 0.086 1 89.19 95 ASP B CA 1
ATOM 2628 C C . ASP B 1 95 ? 5.039 -24.594 -0.534 1 89.19 95 ASP B C 1
ATOM 2630 O O . ASP B 1 95 ? 4.531 -23.516 -0.207 1 89.19 95 ASP B O 1
ATOM 2634 N N . THR B 1 96 ? 4.504 -25.438 -1.441 1 92 96 THR B N 1
ATOM 2635 C CA . THR B 1 96 ? 3.238 -25.109 -2.092 1 92 96 THR B CA 1
ATOM 2636 C C . THR B 1 96 ? 2.066 -25.344 -1.143 1 92 96 THR B C 1
ATOM 2638 O O . THR B 1 96 ? 2.168 -26.141 -0.208 1 92 96 THR B O 1
ATOM 2641 N N . PHE B 1 97 ? 1.008 -24.562 -1.338 1 93.44 97 PHE B N 1
ATOM 2642 C CA . PHE B 1 97 ? -0.276 -24.969 -0.779 1 93.44 97 PHE B CA 1
ATOM 2643 C C . PHE B 1 97 ? -0.724 -26.312 -1.363 1 93.44 97 PHE B C 1
ATOM 2645 O O . PHE B 1 97 ? -0.533 -26.562 -2.553 1 93.44 97 PHE B O 1
ATOM 2652 N N . PRO B 1 98 ? -1.395 -27.172 -0.569 1 91.75 98 PRO B N 1
ATOM 2653 C CA . PRO B 1 98 ? -1.89 -28.438 -1.11 1 91.75 98 PRO B CA 1
ATOM 2654 C C . PRO B 1 98 ? -2.811 -28.25 -2.312 1 91.75 98 PRO B C 1
ATOM 2656 O O . PRO B 1 98 ? -2.766 -29.031 -3.262 1 91.75 98 PRO B O 1
ATOM 2659 N N . ASP B 1 99 ? -3.592 -27.234 -2.285 1 94.31 99 ASP B N 1
ATOM 2660 C CA . ASP B 1 99 ? -4.508 -26.984 -3.395 1 94.31 99 ASP B CA 1
ATOM 2661 C C . ASP B 1 99 ? -3.746 -26.547 -4.641 1 94.31 99 ASP B C 1
ATOM 2663 O O . ASP B 1 99 ? -4.211 -26.75 -5.766 1 94.31 99 ASP B O 1
ATOM 2667 N N . ALA B 1 100 ? -2.598 -25.906 -4.48 1 94.25 100 ALA B N 1
ATOM 2668 C CA . ALA B 1 100 ? -1.753 -25.516 -5.609 1 94.25 100 ALA B CA 1
ATOM 2669 C C . ALA B 1 100 ? -1.149 -26.75 -6.285 1 94.25 100 ALA B C 1
ATOM 2671 O O . ALA B 1 100 ? -1.086 -26.828 -7.512 1 94.25 100 ALA B O 1
ATOM 2672 N N . ASP B 1 101 ? -0.753 -27.734 -5.453 1 92.56 101 ASP B N 1
ATOM 2673 C CA . ASP B 1 101 ? -0.241 -28.984 -6 1 92.56 101 ASP B CA 1
ATOM 2674 C C . ASP B 1 101 ? -1.274 -29.656 -6.906 1 92.56 101 ASP B C 1
ATOM 2676 O O . ASP B 1 101 ? -0.95 -30.078 -8.016 1 92.56 101 ASP B O 1
ATOM 2680 N N . LYS B 1 102 ? -2.441 -29.719 -6.422 1 93.69 102 LYS B N 1
ATOM 2681 C CA . LYS B 1 102 ? -3.525 -30.328 -7.18 1 93.69 102 LYS B CA 1
ATOM 2682 C C . LYS B 1 102 ? -3.811 -29.547 -8.461 1 93.69 102 LYS B C 1
ATOM 2684 O O . LYS B 1 102 ? -4.07 -30.141 -9.508 1 93.69 102 LYS B O 1
ATOM 2689 N N . GLY B 1 103 ? -3.832 -28.234 -8.391 1 95.12 103 GLY B N 1
ATOM 2690 C CA . GLY B 1 103 ? -4.039 -27.406 -9.562 1 95.12 103 GLY B CA 1
ATOM 2691 C C . GLY B 1 103 ? -2.963 -27.578 -10.617 1 95.12 103 GLY B C 1
ATOM 2692 O O . GLY B 1 103 ? -3.266 -27.703 -11.805 1 95.12 103 GLY B O 1
ATOM 2693 N N . LEU B 1 104 ? -1.721 -27.641 -10.164 1 93.75 104 LEU B N 1
ATOM 2694 C CA . LEU B 1 104 ? -0.609 -27.797 -11.094 1 93.75 104 LEU B CA 1
ATOM 2695 C C . LEU B 1 104 ? -0.629 -29.188 -11.727 1 93.75 104 LEU B C 1
ATOM 2697 O O . LEU B 1 104 ? -0.265 -29.359 -12.891 1 93.75 104 LEU B O 1
ATOM 2701 N N . ALA B 1 105 ? -1.003 -30.188 -10.953 1 92.06 105 ALA B N 1
ATOM 2702 C CA . ALA B 1 105 ? -1.179 -31.516 -11.508 1 92.06 105 ALA B CA 1
ATOM 2703 C C . ALA B 1 105 ? -2.225 -31.531 -12.617 1 92.06 105 ALA B C 1
ATOM 2705 O O . ALA B 1 105 ? -2.027 -32.156 -13.664 1 92.06 105 ALA B O 1
ATOM 2706 N N . LEU B 1 106 ? -3.328 -30.859 -12.383 1 93.5 106 LEU B N 1
ATOM 2707 C CA . LEU B 1 106 ? -4.383 -30.75 -13.383 1 93.5 106 LEU B CA 1
ATOM 2708 C C . LEU B 1 106 ? -3.865 -30.062 -14.641 1 93.5 106 LEU B C 1
ATOM 2710 O O . LEU B 1 106 ? -4.203 -30.469 -15.758 1 93.5 106 LEU B O 1
ATOM 2714 N N . VAL B 1 107 ? -3.102 -29.062 -14.516 1 94.25 107 VAL B N 1
ATOM 2715 C CA . VAL B 1 107 ? -2.502 -28.359 -15.648 1 94.25 107 VAL B CA 1
ATOM 2716 C C . VAL B 1 107 ? -1.656 -29.328 -16.469 1 94.25 107 VAL B C 1
ATOM 2718 O O . VAL B 1 107 ? -1.73 -29.344 -17.688 1 94.25 107 VAL B O 1
ATOM 2721 N N . SER B 1 108 ? -0.817 -30.141 -15.789 1 90.56 108 SER B N 1
ATOM 2722 C CA . SER B 1 108 ? 0.07 -31.078 -16.453 1 90.56 108 SER B CA 1
ATOM 2723 C C . SER B 1 108 ? -0.722 -32.125 -17.234 1 90.56 108 SER B C 1
ATOM 2725 O O . SER B 1 108 ? -0.23 -32.688 -18.234 1 90.56 108 SER B O 1
ATOM 2727 N N . GLN B 1 109 ? -1.94 -32.312 -16.859 1 91.12 109 GLN B N 1
ATOM 2728 C CA . GLN B 1 109 ? -2.791 -33.312 -17.484 1 91.12 109 GLN B CA 1
ATOM 2729 C C . GLN B 1 109 ? -3.648 -32.688 -18.594 1 91.12 109 GLN B C 1
ATOM 2731 O O . GLN B 1 109 ? -4.402 -33.406 -19.266 1 91.12 109 GLN B O 1
ATOM 2736 N N . THR B 1 110 ? -3.514 -31.422 -18.75 1 92.69 110 THR B N 1
ATOM 2737 C CA . THR B 1 110 ? -4.316 -30.703 -19.734 1 92.69 110 THR B CA 1
ATOM 2738 C C . THR B 1 110 ? -3.422 -30.031 -20.766 1 92.69 110 THR B C 1
ATOM 2740 O O . THR B 1 110 ? -3.045 -28.875 -20.609 1 92.69 110 THR B O 1
ATOM 2743 N N . PRO B 1 111 ? -3.186 -30.672 -21.906 1 92.31 111 PRO B N 1
ATOM 2744 C CA . PRO B 1 111 ? -2.197 -30.203 -22.891 1 92.31 111 PRO B CA 1
ATOM 2745 C C . PRO B 1 111 ? -2.58 -28.859 -23.516 1 92.31 111 PRO B C 1
ATOM 2747 O O . PRO B 1 111 ? -1.724 -28.172 -24.078 1 92.31 111 PRO B O 1
ATOM 2750 N N . SER B 1 112 ? -3.852 -28.547 -23.422 1 95 112 SER B N 1
ATOM 2751 C CA . SER B 1 112 ? -4.324 -27.312 -24.031 1 95 112 SER B CA 1
ATOM 2752 C C . SER B 1 112 ? -3.988 -26.094 -23.156 1 95 112 SER B C 1
ATOM 2754 O O . SER B 1 112 ? -4.203 -24.953 -23.562 1 95 112 SER B O 1
ATOM 2756 N N . LEU B 1 113 ? -3.393 -26.344 -22.047 1 95.62 113 LEU B N 1
ATOM 2757 C CA . LEU B 1 113 ? -2.996 -25.266 -21.141 1 95.62 113 LEU B CA 1
ATOM 2758 C C . LEU B 1 113 ? -1.493 -25.016 -21.219 1 95.62 113 LEU B C 1
ATOM 2760 O O . LEU B 1 113 ? -0.71 -25.969 -21.344 1 95.62 113 LEU B O 1
ATOM 2764 N N . LYS B 1 114 ? -1.109 -23.75 -21.203 1 95.88 114 LYS B N 1
ATOM 2765 C CA . LYS B 1 114 ? 0.285 -23.344 -21.094 1 95.88 114 LYS B CA 1
ATOM 2766 C C . LYS B 1 114 ? 0.518 -22.516 -19.828 1 95.88 114 LYS B C 1
ATOM 2768 O O . LYS B 1 114 ? 0.19 -21.328 -19.797 1 95.88 114 LYS B O 1
ATOM 2773 N N . PRO B 1 115 ? 1.12 -23.141 -18.844 1 96.19 115 PRO B N 1
ATOM 2774 C CA . PRO B 1 115 ? 1.313 -22.453 -17.562 1 96.19 115 PRO B CA 1
ATOM 2775 C C . PRO B 1 115 ? 2.566 -21.578 -17.547 1 96.19 115 PRO B C 1
ATOM 2777 O O . PRO B 1 115 ? 3.586 -21.953 -18.125 1 96.19 115 PRO B O 1
ATOM 2780 N N . TYR B 1 116 ? 2.475 -20.406 -16.891 1 97.12 116 TYR B N 1
ATOM 2781 C CA . TYR B 1 116 ? 3.576 -19.516 -16.562 1 97.12 116 TYR B CA 1
ATOM 2782 C C . TYR B 1 116 ? 3.604 -19.203 -15.07 1 97.12 116 TYR B C 1
ATOM 2784 O O . TYR B 1 116 ? 2.559 -19.188 -14.414 1 97.12 116 TYR B O 1
ATOM 2792 N N . ILE B 1 117 ? 4.828 -19.062 -14.531 1 97.06 117 ILE B N 1
ATOM 2793 C CA . ILE B 1 117 ? 5 -18.359 -13.266 1 97.06 117 ILE B CA 1
ATOM 2794 C C . ILE B 1 117 ? 5.109 -16.859 -13.508 1 97.06 117 ILE B C 1
ATOM 2796 O O . ILE B 1 117 ? 5.855 -16.422 -14.391 1 97.06 117 ILE B O 1
ATOM 2800 N N . PHE B 1 118 ? 4.316 -16.109 -12.844 1 98.62 118 PHE B N 1
ATOM 2801 C CA . PHE B 1 118 ? 4.312 -14.656 -12.969 1 98.62 118 PHE B CA 1
ATOM 2802 C C . PHE B 1 118 ? 4.449 -13.992 -11.602 1 98.62 118 PHE B C 1
ATOM 2804 O O . PHE B 1 118 ? 3.521 -14.039 -10.789 1 98.62 118 PHE B O 1
ATOM 2811 N N . SER B 1 119 ? 5.617 -13.344 -11.344 1 98.38 119 SER B N 1
ATOM 2812 C CA . SER B 1 119 ? 5.922 -12.969 -9.961 1 98.38 119 SER B CA 1
ATOM 2813 C C . SER B 1 119 ? 6.637 -11.625 -9.906 1 98.38 119 SER B C 1
ATOM 2815 O O . SER B 1 119 ? 7.352 -11.25 -10.836 1 98.38 119 SER B O 1
ATOM 2817 N N . ASN B 1 120 ? 6.43 -10.891 -8.758 1 98.38 120 ASN B N 1
ATOM 2818 C CA . ASN B 1 120 ? 7.199 -9.703 -8.422 1 98.38 120 ASN B CA 1
ATOM 2819 C C . ASN B 1 120 ? 8.648 -10.047 -8.094 1 98.38 120 ASN B C 1
ATOM 2821 O O . ASN B 1 120 ? 9.508 -9.164 -8.07 1 98.38 120 ASN B O 1
ATOM 2825 N N . GLY B 1 121 ? 8.922 -11.305 -7.836 1 97.19 121 GLY B N 1
ATOM 2826 C CA . GLY B 1 121 ? 10.234 -11.727 -7.387 1 97.19 121 GLY B CA 1
ATOM 2827 C C . GLY B 1 121 ? 11.289 -11.641 -8.469 1 97.19 121 GLY B C 1
ATOM 2828 O O . GLY B 1 121 ? 10.969 -11.633 -9.664 1 97.19 121 GLY B O 1
ATOM 2829 N N . THR B 1 122 ? 12.5 -11.484 -8.039 1 95.75 122 THR B N 1
ATOM 2830 C CA . THR B 1 122 ? 13.609 -11.602 -8.984 1 95.75 122 THR B CA 1
ATOM 2831 C C . THR B 1 122 ? 13.703 -13.016 -9.547 1 95.75 122 THR B C 1
ATOM 2833 O O . THR B 1 122 ? 13.195 -13.961 -8.938 1 95.75 122 THR B O 1
ATOM 2836 N N . MET B 1 123 ? 14.383 -13.117 -10.703 1 94.25 123 MET B N 1
ATOM 2837 C CA . MET B 1 123 ? 14.57 -14.438 -11.297 1 94.25 123 MET B CA 1
ATOM 2838 C C . MET B 1 123 ? 15.281 -15.367 -10.32 1 94.25 123 MET B C 1
ATOM 2840 O O . MET B 1 123 ? 14.906 -16.531 -10.188 1 94.25 123 MET B O 1
ATOM 2844 N N . ALA B 1 124 ? 16.234 -14.828 -9.586 1 93.12 124 ALA B N 1
ATOM 2845 C CA . ALA B 1 124 ? 16.969 -15.633 -8.617 1 93.12 124 ALA B CA 1
ATOM 2846 C C . ALA B 1 124 ? 16.047 -16.141 -7.512 1 93.12 124 ALA B C 1
ATOM 2848 O O . ALA B 1 124 ? 16.125 -17.312 -7.129 1 93.12 124 ALA B O 1
ATOM 2849 N N . MET B 1 125 ? 15.172 -15.336 -6.957 1 92.75 125 MET B N 1
ATOM 2850 C CA . MET B 1 125 ? 14.219 -15.727 -5.926 1 92.75 125 MET B CA 1
ATOM 2851 C C . MET B 1 125 ? 13.266 -16.797 -6.438 1 92.75 125 MET B C 1
ATOM 2853 O O . MET B 1 125 ? 13.039 -17.812 -5.766 1 92.75 125 MET B O 1
ATOM 2857 N N . ILE B 1 126 ? 12.727 -16.578 -7.656 1 94.19 126 ILE B N 1
ATOM 2858 C CA . ILE B 1 126 ? 11.727 -17.469 -8.234 1 94.19 126 ILE B CA 1
ATOM 2859 C C . ILE B 1 126 ? 12.344 -18.844 -8.492 1 94.19 126 ILE B C 1
ATOM 2861 O O . ILE B 1 126 ? 11.805 -19.859 -8.062 1 94.19 126 ILE B O 1
ATOM 2865 N N . THR B 1 127 ? 13.539 -18.828 -9.125 1 91.06 127 THR B N 1
ATOM 2866 C CA . THR B 1 127 ? 14.18 -20.078 -9.484 1 91.06 127 THR B CA 1
ATOM 2867 C C . THR B 1 127 ? 14.609 -20.844 -8.234 1 91.06 127 THR B C 1
ATOM 2869 O O . THR B 1 127 ? 14.5 -22.078 -8.18 1 91.06 127 THR B O 1
ATOM 2872 N N . SER B 1 128 ? 15.07 -20.109 -7.25 1 89.94 128 SER B N 1
ATOM 2873 C CA . SER B 1 128 ? 15.422 -20.75 -5.988 1 89.94 128 SER B CA 1
ATOM 2874 C C . SER B 1 128 ? 14.211 -21.406 -5.336 1 89.94 128 SER B C 1
ATOM 2876 O O . SER B 1 128 ? 14.289 -22.531 -4.859 1 89.94 128 SER B O 1
ATOM 2878 N N . SER B 1 129 ? 13.141 -20.688 -5.32 1 89.25 129 SER B N 1
ATOM 2879 C CA . SER B 1 129 ? 11.914 -21.219 -4.738 1 89.25 129 SER B CA 1
ATOM 2880 C C . SER B 1 129 ? 11.438 -22.469 -5.48 1 89.25 129 SER B C 1
ATOM 2882 O O . SER B 1 129 ? 11.008 -23.438 -4.863 1 89.25 129 SER B O 1
ATOM 2884 N N . LEU B 1 130 ? 11.5 -22.469 -6.812 1 88.44 130 LEU B N 1
ATOM 2885 C CA . LEU B 1 130 ? 11.062 -23.594 -7.621 1 88.44 130 LEU B CA 1
ATOM 2886 C C . LEU B 1 130 ? 11.953 -24.812 -7.391 1 88.44 130 LEU B C 1
ATOM 2888 O O . LEU B 1 130 ? 11.477 -25.953 -7.402 1 88.44 130 LEU B O 1
ATOM 2892 N N . LYS B 1 131 ? 13.195 -24.516 -7.098 1 87.19 131 LYS B N 1
ATOM 2893 C CA . LYS B 1 131 ? 14.164 -25.594 -6.902 1 87.19 131 LYS B CA 1
ATOM 2894 C C . LYS B 1 131 ? 14.062 -26.188 -5.5 1 87.19 131 LYS B C 1
ATOM 2896 O O . LYS B 1 131 ? 14.266 -27.391 -5.305 1 87.19 131 LYS B O 1
ATOM 2901 N N . THR B 1 132 ? 13.711 -25.344 -4.609 1 85 132 THR B N 1
ATOM 2902 C CA . THR B 1 132 ? 13.828 -25.75 -3.213 1 85 132 THR B CA 1
ATOM 2903 C C . THR B 1 132 ? 12.477 -26.156 -2.652 1 85 132 THR B C 1
ATOM 2905 O O . THR B 1 132 ? 12.398 -26.812 -1.608 1 85 132 THR B O 1
ATOM 2908 N N . SER B 1 133 ? 11.453 -25.703 -3.316 1 82.44 133 SER B N 1
ATOM 2909 C CA . SER B 1 133 ? 10.133 -26.141 -2.881 1 82.44 133 SER B CA 1
ATOM 2910 C C . SER B 1 133 ? 9.969 -27.656 -3.021 1 82.44 133 SER B C 1
ATOM 2912 O O . SER B 1 133 ? 10.125 -28.203 -4.113 1 82.44 133 SER B O 1
ATOM 2914 N N . PRO B 1 134 ? 9.648 -28.344 -2.016 1 78.31 134 PRO B N 1
ATOM 2915 C CA . PRO B 1 134 ? 9.555 -29.797 -2.08 1 78.31 134 PRO B CA 1
ATOM 2916 C C . PRO B 1 134 ? 8.5 -30.281 -3.08 1 78.31 134 PRO B C 1
ATOM 2918 O O . PRO B 1 134 ? 8.75 -31.219 -3.838 1 78.31 134 PRO B O 1
ATOM 2921 N N . SER B 1 135 ? 7.383 -29.609 -3.088 1 79.06 135 SER B N 1
ATOM 2922 C CA . SER B 1 135 ? 6.293 -30.047 -3.949 1 79.06 135 SER B CA 1
ATOM 2923 C C . SER B 1 135 ? 6.48 -29.547 -5.379 1 79.06 135 SER B C 1
ATOM 2925 O O . SER B 1 135 ? 6.188 -30.281 -6.336 1 79.06 135 SER B O 1
ATOM 2927 N N . LEU B 1 136 ? 6.953 -28.375 -5.508 1 79.81 136 LEU B N 1
ATOM 2928 C CA . LEU B 1 136 ? 7.09 -27.797 -6.84 1 79.81 136 LEU B CA 1
ATOM 2929 C C . LEU B 1 136 ? 8.219 -28.469 -7.617 1 79.81 136 LEU B C 1
ATOM 2931 O O . LEU B 1 136 ? 8.102 -28.688 -8.828 1 79.81 136 LEU B O 1
ATOM 2935 N N . SER B 1 137 ? 9.227 -28.797 -6.84 1 75.56 137 SER B N 1
ATOM 2936 C CA . SER B 1 137 ? 10.367 -29.438 -7.48 1 75.56 137 SER B CA 1
ATOM 2937 C C . SER B 1 137 ? 10 -30.828 -7.984 1 75.56 137 SER B C 1
ATOM 2939 O O . SER B 1 137 ? 10.672 -31.375 -8.867 1 75.56 137 SER B O 1
ATOM 2941 N N . LYS B 1 138 ? 8.922 -31.344 -7.41 1 71.5 138 LYS B N 1
ATOM 2942 C CA . LYS B 1 138 ? 8.5 -32.688 -7.758 1 71.5 138 LYS B CA 1
ATOM 2943 C C . LYS B 1 138 ? 7.289 -32.688 -8.688 1 71.5 138 LYS B C 1
ATOM 2945 O O . LYS B 1 138 ? 6.828 -33.719 -9.133 1 71.5 138 LYS B O 1
ATOM 2950 N N . SER B 1 139 ? 6.902 -31.453 -8.875 1 64.69 139 SER B N 1
ATOM 2951 C CA . SER B 1 139 ? 5.676 -31.359 -9.664 1 64.69 139 SER B CA 1
ATOM 2952 C C . SER B 1 139 ? 5.922 -31.766 -11.109 1 64.69 139 SER B C 1
ATOM 2954 O O . SER B 1 139 ? 7.043 -31.656 -11.609 1 64.69 139 SER B O 1
ATOM 2956 N N . GLY B 1 140 ? 5.164 -32.656 -11.641 1 61.03 140 GLY B N 1
ATOM 2957 C CA . GLY B 1 140 ? 5.238 -33.031 -13.047 1 61.03 140 GLY B CA 1
ATOM 2958 C C . GLY B 1 140 ? 5.215 -31.828 -13.977 1 61.03 140 GLY B C 1
ATOM 2959 O O . GLY B 1 140 ? 5.492 -31.938 -15.172 1 61.03 140 GLY B O 1
ATOM 2960 N N . THR B 1 141 ? 4.781 -30.688 -13.438 1 62.06 141 THR B N 1
ATOM 2961 C CA . THR B 1 141 ? 4.816 -29.469 -14.25 1 62.06 141 THR B CA 1
ATOM 2962 C C . THR B 1 141 ? 6.184 -28.797 -14.156 1 62.06 141 THR B C 1
ATOM 2964 O O . THR B 1 141 ? 6.656 -28.484 -13.062 1 62.06 141 THR B O 1
ATOM 2967 N N . THR B 1 142 ? 6.797 -28.891 -15.133 1 66.81 142 THR B N 1
ATOM 2968 C CA . THR B 1 142 ? 8.102 -28.234 -15.188 1 66.81 142 THR B CA 1
ATOM 2969 C C . THR B 1 142 ? 8 -26.859 -15.828 1 66.81 142 THR B C 1
ATOM 2971 O O . THR B 1 142 ? 7.406 -26.703 -16.906 1 66.81 142 THR B O 1
ATOM 2974 N N . PHE B 1 143 ? 8.312 -25.906 -14.969 1 80.94 143 PHE B N 1
ATOM 2975 C CA . PHE B 1 143 ? 8.422 -24.562 -15.523 1 80.94 143 PHE B CA 1
ATOM 2976 C C . PHE B 1 143 ? 9.828 -24.312 -16.062 1 80.94 143 PHE B C 1
ATOM 2978 O O . PHE B 1 143 ? 10.789 -24.234 -15.297 1 80.94 143 PHE B O 1
ATOM 2985 N N . SER B 1 144 ? 9.875 -24.328 -17.422 1 82.5 144 SER B N 1
ATOM 2986 C CA . SER B 1 144 ? 11.133 -23.922 -18.031 1 82.5 144 SER B CA 1
ATOM 2987 C C . SER B 1 144 ? 11.383 -22.422 -17.812 1 82.5 144 SER B C 1
ATOM 2989 O O . SER B 1 144 ? 10.469 -21.688 -17.438 1 82.5 144 SER B O 1
ATOM 2991 N N . GLU B 1 145 ? 12.594 -22.016 -17.922 1 85.94 145 GLU B N 1
ATOM 2992 C CA . GLU B 1 145 ? 12.961 -20.609 -17.766 1 85.94 145 GLU B CA 1
ATOM 2993 C C . GLU B 1 145 ? 12.094 -19.719 -18.641 1 85.94 145 GLU B C 1
ATOM 2995 O O . GLU B 1 145 ? 11.789 -18.578 -18.281 1 85.94 145 GLU B O 1
ATOM 3000 N N . SER B 1 146 ? 11.68 -20.281 -19.766 1 90.56 146 SER B N 1
ATOM 3001 C CA . SER B 1 146 ? 10.891 -19.5 -20.719 1 90.56 146 SER B CA 1
ATOM 3002 C C . SER B 1 146 ? 9.469 -19.281 -20.203 1 90.56 146 SER B C 1
ATOM 3004 O O . SER B 1 146 ? 8.734 -18.453 -20.75 1 90.56 146 SER B O 1
ATOM 3006 N N . ASN B 1 147 ? 9.094 -20.031 -19.219 1 94.62 147 ASN B N 1
ATOM 3007 C CA . ASN B 1 147 ? 7.742 -19.906 -18.688 1 94.62 147 ASN B CA 1
ATOM 3008 C C . ASN B 1 147 ? 7.742 -19.25 -17.312 1 94.62 147 ASN B C 1
ATOM 3010 O O . ASN B 1 147 ? 6.762 -19.344 -16.578 1 94.62 147 ASN B O 1
ATOM 3014 N N . ILE B 1 148 ? 8.883 -18.656 -16.969 1 96.19 148 ILE B N 1
ATOM 3015 C CA . ILE B 1 148 ? 8.992 -17.891 -15.734 1 96.19 148 ILE B CA 1
ATOM 3016 C C . ILE B 1 148 ? 9.086 -16.406 -16.062 1 96.19 148 ILE B C 1
ATOM 3018 O O . ILE B 1 148 ? 10.008 -15.977 -16.766 1 96.19 148 ILE B O 1
ATOM 3022 N N . VAL B 1 149 ? 8.125 -15.656 -15.555 1 98.19 149 VAL B N 1
ATOM 3023 C CA . VAL B 1 149 ? 8.062 -14.227 -15.828 1 98.19 149 VAL B CA 1
ATOM 3024 C C . VAL B 1 149 ? 8.289 -13.438 -14.539 1 98.19 149 VAL B C 1
ATOM 3026 O O . VAL B 1 149 ? 7.414 -13.406 -13.664 1 98.19 149 VAL B O 1
ATOM 3029 N N . SER B 1 150 ? 9.461 -12.852 -14.398 1 98.38 150 SER B N 1
ATOM 3030 C CA . SER B 1 150 ? 9.805 -11.883 -13.367 1 98.38 150 SER B CA 1
ATOM 3031 C C . SER B 1 150 ? 9.539 -10.453 -13.836 1 98.38 150 SER B C 1
ATOM 3033 O O . SER B 1 150 ? 9.828 -10.117 -14.984 1 98.38 150 SER B O 1
ATOM 3035 N N . VAL B 1 151 ? 9.055 -9.633 -12.891 1 98.62 151 VAL B N 1
ATOM 3036 C CA . VAL B 1 151 ? 8.844 -8.25 -13.305 1 98.62 151 VAL B CA 1
ATOM 3037 C C . VAL B 1 151 ? 10.086 -7.418 -12.977 1 98.62 151 VAL B C 1
ATOM 3039 O O . VAL B 1 151 ? 10.148 -6.23 -13.297 1 98.62 151 VAL B O 1
ATOM 3042 N N . ASP B 1 152 ? 11.125 -8.031 -12.414 1 98.44 152 ASP B N 1
ATOM 3043 C CA . ASP B 1 152 ? 12.32 -7.363 -11.93 1 98.44 152 ASP B CA 1
ATOM 3044 C C . ASP B 1 152 ? 12.977 -6.527 -13.023 1 98.44 152 ASP B C 1
ATOM 3046 O O . ASP B 1 152 ? 13.336 -5.371 -12.805 1 98.44 152 ASP B O 1
ATOM 3050 N N . PRO B 1 153 ? 13.07 -7.027 -14.242 1 97.75 153 PRO B N 1
ATOM 3051 C CA . PRO B 1 153 ? 13.766 -6.262 -15.281 1 97.75 153 PRO B CA 1
ATOM 3052 C C . PRO B 1 153 ? 13.047 -4.965 -15.641 1 97.75 153 PRO B C 1
ATOM 3054 O O . PRO B 1 153 ? 13.648 -4.062 -16.234 1 97.75 153 PRO B O 1
ATOM 3057 N N . LEU B 1 154 ? 11.758 -4.824 -15.32 1 98.5 154 LEU B N 1
ATOM 3058 C CA . LEU B 1 154 ? 10.969 -3.646 -15.672 1 98.5 154 LEU B CA 1
ATOM 3059 C C . LEU B 1 154 ? 11.242 -2.504 -14.695 1 98.5 154 LEU B C 1
ATOM 3061 O O . LEU B 1 154 ? 10.953 -1.345 -15 1 98.5 154 LEU B O 1
ATOM 3065 N N . GLY B 1 155 ? 11.664 -2.85 -13.453 1 98.69 155 GLY B N 1
ATOM 3066 C CA . GLY B 1 155 ? 11.859 -1.84 -12.422 1 98.69 155 GLY B CA 1
ATOM 3067 C C . GLY B 1 155 ? 10.562 -1.338 -11.82 1 98.69 155 GLY B C 1
ATOM 3068 O O . GLY B 1 155 ? 10.516 -0.233 -11.273 1 98.69 155 GLY B O 1
ATOM 3069 N N . VAL B 1 156 ? 9.469 -2.061 -12.031 1 98.75 156 VAL B N 1
ATOM 3070 C CA . VAL B 1 156 ? 8.18 -1.787 -11.406 1 98.75 156 VAL B CA 1
ATOM 3071 C C . VAL B 1 156 ? 7.555 -3.092 -10.922 1 98.75 156 VAL B C 1
ATOM 3073 O O . VAL B 1 156 ? 7.969 -4.18 -11.336 1 98.75 156 VAL B O 1
ATOM 3076 N N . PHE B 1 157 ? 6.582 -2.996 -10.039 1 98.94 157 PHE B N 1
ATOM 3077 C CA . PHE B 1 157 ? 5.895 -4.156 -9.484 1 98.94 157 PHE B CA 1
ATOM 3078 C C . PHE B 1 157 ? 4.434 -4.18 -9.914 1 98.94 157 PHE B C 1
ATOM 3080 O O . PHE B 1 157 ? 3.873 -3.145 -10.281 1 98.94 157 PHE B O 1
ATOM 3087 N N . LYS B 1 158 ? 3.881 -5.469 -9.914 1 98.88 158 LYS B N 1
ATOM 3088 C CA . LYS B 1 158 ? 2.424 -5.562 -9.906 1 98.88 158 LYS B CA 1
ATOM 3089 C C . LYS B 1 158 ? 1.825 -4.684 -8.812 1 98.88 158 LYS B C 1
ATOM 3091 O O . LYS B 1 158 ? 2.393 -4.566 -7.723 1 98.88 158 LYS B O 1
ATOM 3096 N N . PRO B 1 159 ? 0.699 -3.791 -9.141 1 98.94 159 PRO B N 1
ATOM 3097 C CA . PRO B 1 159 ? -0.201 -3.914 -10.289 1 98.94 159 PRO B CA 1
ATOM 3098 C C . PRO B 1 159 ? 0.079 -2.871 -11.367 1 98.94 159 PRO B C 1
ATOM 3100 O O . PRO B 1 159 ? -0.845 -2.422 -12.055 1 98.94 159 PRO B O 1
ATOM 3103 N N . ASP B 1 160 ? 1.291 -2.375 -11.477 1 98.94 160 ASP B N 1
ATOM 3104 C CA . ASP B 1 160 ? 1.646 -1.544 -12.625 1 98.94 160 ASP B CA 1
ATOM 3105 C C . ASP B 1 160 ? 1.294 -2.24 -13.938 1 98.94 160 ASP B C 1
ATOM 3107 O O . ASP B 1 160 ? 1.66 -3.398 -14.148 1 98.94 160 ASP B O 1
ATOM 3111 N N . PRO B 1 161 ? 0.618 -1.519 -14.859 1 98.88 161 PRO B N 1
ATOM 3112 C CA . PRO B 1 161 ? 0.17 -2.176 -16.094 1 98.88 161 PRO B CA 1
ATOM 3113 C C . PRO B 1 161 ? 1.331 -2.678 -16.938 1 98.88 161 PRO B C 1
ATOM 3115 O O . PRO B 1 161 ? 1.169 -3.629 -17.719 1 98.88 161 PRO B O 1
ATOM 3118 N N . ARG B 1 162 ? 2.504 -2.109 -16.875 1 98.88 162 ARG B N 1
ATOM 3119 C CA . ARG B 1 162 ? 3.668 -2.574 -17.625 1 98.88 162 ARG B CA 1
ATOM 3120 C C . ARG B 1 162 ? 4.008 -4.016 -17.266 1 98.88 162 ARG B C 1
ATOM 3122 O O . ARG B 1 162 ? 4.523 -4.762 -18.109 1 98.88 162 ARG B O 1
ATOM 3129 N N . ALA B 1 163 ? 3.764 -4.441 -15.984 1 98.94 163 ALA B N 1
ATOM 3130 C CA . ALA B 1 163 ? 4.004 -5.82 -15.57 1 98.94 163 ALA B CA 1
ATOM 3131 C C . ALA B 1 163 ? 3.145 -6.793 -16.375 1 98.94 163 ALA B C 1
ATOM 3133 O O . ALA B 1 163 ? 3.648 -7.789 -16.891 1 98.94 163 ALA B O 1
ATOM 3134 N N . TYR B 1 164 ? 1.891 -6.477 -16.531 1 98.88 164 TYR B N 1
ATOM 3135 C CA . TYR B 1 164 ? 0.95 -7.367 -17.203 1 98.88 164 TYR B CA 1
ATOM 3136 C C . TYR B 1 164 ? 1.188 -7.383 -18.703 1 98.88 164 TYR B C 1
ATOM 3138 O O . TYR B 1 164 ? 1.047 -8.422 -19.344 1 98.88 164 TYR B O 1
ATOM 3146 N N . ARG B 1 165 ? 1.548 -6.219 -19.234 1 98.69 165 ARG B N 1
ATOM 3147 C CA . ARG B 1 165 ? 1.937 -6.18 -20.641 1 98.69 165 ARG B CA 1
ATOM 3148 C C . ARG B 1 165 ? 3.162 -7.051 -20.891 1 98.69 165 ARG B C 1
ATOM 3150 O O . ARG B 1 165 ? 3.238 -7.742 -21.922 1 98.69 165 ARG B O 1
ATOM 3157 N N . HIS B 1 166 ? 4.102 -6.949 -19.969 1 98.75 166 HIS B N 1
ATOM 3158 C CA . HIS B 1 166 ? 5.297 -7.777 -20.062 1 98.75 166 HIS B CA 1
ATOM 3159 C C . HIS B 1 166 ? 4.941 -9.258 -20.078 1 98.75 166 HIS B C 1
ATOM 3161 O O . HIS B 1 166 ? 5.488 -10.023 -20.875 1 98.75 166 HIS B O 1
ATOM 3167 N N . MET B 1 167 ? 3.984 -9.688 -19.234 1 98.69 167 MET B N 1
ATOM 3168 C CA . MET B 1 167 ? 3.486 -11.055 -19.219 1 98.69 167 MET B CA 1
ATOM 3169 C C . MET B 1 167 ? 2.916 -11.453 -20.578 1 98.69 167 MET B C 1
ATOM 3171 O O . MET B 1 167 ? 3.209 -12.531 -21.094 1 98.69 167 MET B O 1
ATOM 3175 N N . GLY B 1 168 ? 2.123 -10.555 -21.156 1 98.44 168 GLY B N 1
ATOM 3176 C CA . GLY B 1 168 ? 1.578 -10.789 -22.484 1 98.44 168 GLY B CA 1
ATOM 3177 C C . GLY B 1 168 ? 2.646 -10.93 -23.547 1 98.44 168 GLY B C 1
ATOM 3178 O O . GLY B 1 168 ? 2.547 -11.797 -24.422 1 98.44 168 GLY B O 1
ATOM 3179 N N . GLU B 1 169 ? 3.658 -10.078 -23.422 1 98.19 169 GLU B N 1
ATOM 3180 C CA . GLU B 1 169 ? 4.758 -10.117 -24.391 1 98.19 169 GLU B CA 1
ATOM 3181 C C . GLU B 1 169 ? 5.492 -11.453 -24.344 1 98.19 169 GLU B C 1
ATOM 3183 O O . GLU B 1 169 ? 5.738 -12.062 -25.375 1 98.19 169 GLU B O 1
ATOM 3188 N N . ILE B 1 170 ? 5.844 -11.891 -23.188 1 97.69 170 ILE B N 1
ATOM 3189 C CA . ILE B 1 170 ? 6.582 -13.133 -23.016 1 97.69 170 ILE B CA 1
ATOM 3190 C C . ILE B 1 170 ? 5.742 -14.305 -23.5 1 97.69 170 ILE B C 1
ATOM 3192 O O . ILE B 1 170 ? 6.27 -15.25 -24.094 1 97.69 170 ILE B O 1
ATOM 3196 N N . ALA B 1 171 ? 4.414 -14.227 -23.344 1 97.12 171 ALA B N 1
ATOM 3197 C CA . ALA B 1 171 ? 3.512 -15.305 -23.734 1 97.12 171 ALA B CA 1
ATOM 3198 C C . ALA B 1 171 ? 3.18 -15.234 -25.219 1 97.12 171 ALA B C 1
ATOM 3200 O O . ALA B 1 171 ? 2.48 -16.094 -25.75 1 97.12 171 ALA B O 1
ATOM 3201 N N . GLY B 1 172 ? 3.648 -14.172 -25.906 1 97.19 172 GLY B N 1
ATOM 3202 C CA . GLY B 1 172 ? 3.346 -13.992 -27.312 1 97.19 172 GLY B CA 1
ATOM 3203 C C . GLY B 1 172 ? 1.944 -13.461 -27.562 1 97.19 172 GLY B C 1
ATOM 3204 O O . GLY B 1 172 ? 1.363 -13.703 -28.625 1 97.19 172 GLY B O 1
ATOM 3205 N N . LEU B 1 173 ? 1.399 -12.781 -26.578 1 97.75 173 LEU B N 1
ATOM 3206 C CA . LEU B 1 173 ? 0.021 -12.305 -26.641 1 97.75 173 LEU B CA 1
ATOM 3207 C C . LEU B 1 173 ? -0.046 -10.797 -26.406 1 97.75 173 LEU B C 1
ATOM 3209 O O . LEU B 1 173 ? -0.984 -10.305 -25.781 1 97.75 173 LEU B O 1
ATOM 3213 N N . THR B 1 174 ? 0.926 -10.07 -26.891 1 95.94 174 THR B N 1
ATOM 3214 C CA . THR B 1 174 ? 1.099 -8.633 -26.688 1 95.94 174 THR B CA 1
ATOM 3215 C C . THR B 1 174 ? -0.185 -7.883 -27.016 1 95.94 174 THR B C 1
ATOM 3217 O O . THR B 1 174 ? -0.554 -6.934 -26.312 1 95.94 174 THR B O 1
ATOM 3220 N N . HIS B 1 175 ? -0.926 -8.305 -28.047 1 96.44 175 HIS B N 1
ATOM 3221 C CA . HIS B 1 175 ? -2.107 -7.574 -28.484 1 96.44 175 HIS B CA 1
ATOM 3222 C C . HIS B 1 175 ? -3.385 -8.336 -28.156 1 96.44 175 HIS B C 1
ATOM 3224 O O . HIS B 1 175 ? -4.457 -8.008 -28.672 1 96.44 175 HIS B O 1
ATOM 3230 N N . GLN B 1 176 ? -3.25 -9.312 -27.312 1 97.62 176 GLN B N 1
ATOM 3231 C CA . GLN B 1 176 ? -4.379 -10.156 -26.938 1 97.62 176 GLN B CA 1
ATOM 3232 C C . GLN B 1 176 ? -4.336 -10.5 -25.453 1 97.62 176 GLN B C 1
ATOM 3234 O O . GLN B 1 176 ? -4.441 -11.664 -25.062 1 97.62 176 GLN B O 1
ATOM 3239 N N . LEU B 1 177 ? -4.215 -9.453 -24.625 1 98.19 177 LEU B N 1
ATOM 3240 C CA . LEU B 1 177 ? -4.047 -9.664 -23.203 1 98.19 177 LEU B CA 1
ATOM 3241 C C . LEU B 1 177 ? -5.258 -10.375 -22.609 1 98.19 177 LEU B C 1
ATOM 3243 O O . LEU B 1 177 ? -5.141 -11.07 -21.594 1 98.19 177 LEU B O 1
ATOM 3247 N N . GLU B 1 178 ? -6.43 -10.219 -23.266 1 97.25 178 GLU B N 1
ATOM 3248 C CA . GLU B 1 178 ? -7.656 -10.852 -22.797 1 97.25 178 GLU B CA 1
ATOM 3249 C C . GLU B 1 178 ? -7.566 -12.367 -22.875 1 97.25 178 GLU B C 1
ATOM 3251 O O . GLU B 1 178 ? -8.391 -13.078 -22.281 1 97.25 178 GLU B O 1
ATOM 3256 N N . LYS B 1 179 ? -6.512 -12.828 -23.5 1 97.31 179 LYS B N 1
ATOM 3257 C CA . LYS B 1 179 ? -6.328 -14.266 -23.625 1 97.31 179 LYS B CA 1
ATOM 3258 C C . LYS B 1 179 ? -5.426 -14.812 -22.516 1 97.31 179 LYS B C 1
ATOM 3260 O O . LYS B 1 179 ? -5.23 -16.016 -22.406 1 97.31 179 LYS B O 1
ATOM 3265 N N . VAL B 1 180 ? -4.902 -13.961 -21.734 1 98.62 180 VAL B N 1
ATOM 3266 C CA . VAL B 1 180 ? -4.062 -14.367 -20.609 1 98.62 180 VAL B CA 1
ATOM 3267 C C . VAL B 1 180 ? -4.906 -14.438 -19.344 1 98.62 180 VAL B C 1
ATOM 3269 O O . VAL B 1 180 ? -5.582 -13.477 -18.984 1 98.62 180 VAL B O 1
ATOM 3272 N N . TRP B 1 181 ? -4.902 -15.617 -18.688 1 98.88 181 TRP B N 1
ATOM 3273 C CA . TRP B 1 181 ? -5.523 -15.789 -17.375 1 98.88 181 TRP B CA 1
ATOM 3274 C C . TRP B 1 181 ? -4.508 -15.57 -16.266 1 98.88 181 TRP B C 1
ATOM 3276 O O . TRP B 1 181 ? -3.426 -16.172 -16.281 1 98.88 181 TRP B O 1
ATOM 3286 N N . LEU B 1 182 ? -4.789 -14.734 -15.352 1 98.94 182 LEU B N 1
ATOM 3287 C CA . LEU B 1 182 ? -4.047 -14.672 -14.102 1 98.94 182 LEU B CA 1
ATOM 3288 C C . LEU B 1 182 ? -4.758 -15.445 -13 1 98.94 182 LEU B C 1
ATOM 3290 O O . LEU B 1 182 ? -5.961 -15.281 -12.797 1 98.94 182 LEU B O 1
ATOM 3294 N N . VAL B 1 183 ? -4.066 -16.312 -12.328 1 98.94 183 VAL B N 1
ATOM 3295 C CA . VAL B 1 183 ? -4.523 -16.938 -11.094 1 98.94 183 VAL B CA 1
ATOM 3296 C C . VAL B 1 183 ? -3.766 -16.359 -9.906 1 98.94 183 VAL B C 1
ATOM 3298 O O . VAL B 1 183 ? -2.539 -16.469 -9.836 1 98.94 183 VAL B O 1
ATOM 3301 N N . SER B 1 184 ? -4.453 -15.75 -9 1 98.88 184 SER B N 1
ATOM 3302 C CA . SER B 1 184 ? -3.814 -15.117 -7.855 1 98.88 184 SER B CA 1
ATOM 3303 C C . SER B 1 184 ? -4.719 -15.156 -6.629 1 98.88 184 SER B C 1
ATOM 3305 O O . SER B 1 184 ? -5.941 -15.055 -6.746 1 98.88 184 SER B O 1
ATOM 3307 N N . SER B 1 185 ? -4.082 -15.289 -5.469 1 9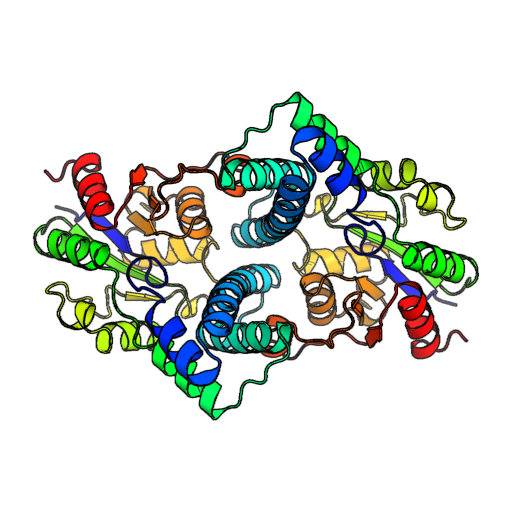8.06 185 SER B N 1
ATOM 3308 C CA . SER B 1 185 ? -4.793 -15.125 -4.207 1 98.06 185 SER B CA 1
ATOM 3309 C C . SER B 1 185 ? -4.656 -13.703 -3.672 1 98.06 185 SER B C 1
ATOM 3311 O O . SER B 1 185 ? -5.207 -13.383 -2.615 1 98.06 185 SER B O 1
ATOM 3313 N N . ASN B 1 186 ? -3.943 -12.836 -4.328 1 97.81 186 ASN B N 1
ATOM 3314 C CA . ASN B 1 186 ? -3.762 -11.445 -3.922 1 97.81 186 ASN B CA 1
ATOM 3315 C C . ASN B 1 186 ? -4.75 -10.523 -4.629 1 97.81 186 ASN B C 1
ATOM 3317 O O . ASN B 1 186 ? -4.723 -10.398 -5.852 1 97.81 186 ASN B O 1
ATOM 3321 N N . PRO B 1 187 ? -5.578 -9.789 -3.865 1 98.25 187 PRO B N 1
ATOM 3322 C CA . PRO B 1 187 ? -6.598 -8.945 -4.496 1 98.25 187 PRO B CA 1
ATOM 3323 C C . PRO B 1 187 ? -6 -7.848 -5.371 1 98.25 187 PRO B C 1
ATOM 3325 O O . PRO B 1 187 ? -6.559 -7.512 -6.418 1 98.25 187 PRO B O 1
ATOM 3328 N N . PHE B 1 188 ? -4.855 -7.258 -4.984 1 98.81 188 PHE B N 1
ATOM 3329 C CA . PHE B 1 188 ? -4.25 -6.199 -5.781 1 98.81 188 PHE B CA 1
ATOM 3330 C C . PHE B 1 188 ? -3.859 -6.715 -7.16 1 98.81 188 PHE B C 1
ATOM 3332 O O . PHE B 1 188 ? -3.928 -5.977 -8.148 1 98.81 188 PHE B O 1
ATOM 3339 N N . ASP B 1 189 ? -3.432 -7.961 -7.227 1 98.94 189 ASP B N 1
ATOM 3340 C CA . ASP B 1 189 ? -2.998 -8.609 -8.461 1 98.94 189 ASP B CA 1
ATOM 3341 C C . ASP B 1 189 ? -4.191 -8.945 -9.352 1 98.94 189 ASP B C 1
ATOM 3343 O O . ASP B 1 189 ? -4.172 -8.68 -10.555 1 98.94 189 ASP B O 1
ATOM 3347 N N . ALA B 1 190 ? -5.234 -9.547 -8.727 1 98.88 190 ALA B N 1
ATOM 3348 C CA . ALA B 1 190 ? -6.449 -9.875 -9.469 1 98.88 190 ALA B CA 1
ATOM 3349 C C . ALA B 1 190 ? -7.066 -8.625 -10.086 1 98.88 190 ALA B C 1
ATOM 3351 O O . ALA B 1 190 ? -7.406 -8.609 -11.273 1 98.88 190 ALA B O 1
ATOM 3352 N N . ALA B 1 191 ? -7.168 -7.566 -9.281 1 98.88 191 ALA B N 1
ATOM 3353 C CA . ALA B 1 191 ? -7.73 -6.309 -9.766 1 98.88 191 ALA B CA 1
ATOM 3354 C C . ALA B 1 191 ? -6.832 -5.672 -10.82 1 98.88 191 ALA B C 1
ATOM 3356 O O . ALA B 1 191 ? -7.312 -5.168 -11.836 1 98.88 191 ALA B O 1
ATOM 3357 N N . GLY B 1 192 ? -5.488 -5.695 -10.57 1 98.88 192 GLY B N 1
ATOM 3358 C CA . GLY B 1 192 ? -4.535 -5.137 -11.516 1 98.88 192 GLY B CA 1
ATOM 3359 C C . GLY B 1 192 ? -4.574 -5.812 -12.875 1 98.88 192 GLY B C 1
ATOM 3360 O O . GLY B 1 192 ? -4.508 -5.145 -13.914 1 98.88 192 GLY B O 1
ATOM 3361 N N . ALA B 1 193 ? -4.723 -7.113 -12.875 1 98.94 193 ALA B N 1
ATOM 3362 C CA . ALA B 1 193 ? -4.789 -7.879 -14.117 1 98.94 193 ALA B CA 1
ATOM 3363 C C . ALA B 1 193 ? -6.016 -7.488 -14.93 1 98.94 193 ALA B C 1
ATOM 3365 O O . ALA B 1 193 ? -5.91 -7.219 -16.125 1 98.94 193 ALA B O 1
ATOM 3366 N N . ILE B 1 194 ? -7.172 -7.402 -14.266 1 98.88 194 ILE B N 1
ATOM 3367 C CA . ILE B 1 194 ? -8.406 -7.023 -14.945 1 98.88 194 ILE B CA 1
ATOM 3368 C C . ILE B 1 194 ? -8.273 -5.613 -15.516 1 98.88 194 ILE B C 1
ATOM 3370 O O . ILE B 1 194 ? -8.594 -5.379 -16.688 1 98.88 194 ILE B O 1
ATOM 3374 N N . ALA B 1 195 ? -7.773 -4.711 -14.711 1 98.81 195 ALA B N 1
ATOM 3375 C CA . ALA B 1 195 ? -7.629 -3.322 -15.141 1 98.81 195 ALA B CA 1
ATOM 3376 C C . ALA B 1 195 ? -6.676 -3.205 -16.328 1 98.81 195 ALA B C 1
ATOM 3378 O O . ALA B 1 195 ? -6.816 -2.307 -17.156 1 98.81 195 ALA B O 1
ATOM 3379 N N . ALA B 1 196 ? -5.703 -4.121 -16.453 1 98.56 196 ALA B N 1
ATOM 3380 C CA . ALA B 1 196 ? -4.699 -4.086 -17.516 1 98.56 196 ALA B CA 1
ATOM 3381 C C . ALA B 1 196 ? -5.184 -4.828 -18.75 1 98.56 196 ALA B C 1
ATOM 3383 O O . ALA B 1 196 ? -4.516 -4.824 -19.781 1 98.56 196 ALA B O 1
ATOM 3384 N N . GLY B 1 197 ? -6.324 -5.527 -18.641 1 98.56 197 GLY B N 1
ATOM 3385 C CA . GLY B 1 197 ? -6.918 -6.137 -19.812 1 98.56 197 GLY B CA 1
ATOM 3386 C C . GLY B 1 197 ? -6.828 -7.648 -19.812 1 98.56 197 GLY B C 1
ATOM 3387 O O . GLY B 1 197 ? -7.277 -8.305 -20.766 1 98.56 197 GLY B O 1
ATOM 3388 N N . LEU B 1 198 ? -6.223 -8.273 -18.766 1 98.88 198 LEU B N 1
ATOM 3389 C CA . LEU B 1 198 ? -6.203 -9.719 -18.641 1 98.88 198 LEU B CA 1
ATOM 3390 C C . LEU B 1 198 ? -7.516 -10.234 -18.062 1 98.88 198 LEU B C 1
ATOM 3392 O O . LEU B 1 198 ? -8.383 -9.438 -17.672 1 98.88 198 LEU B O 1
ATOM 3396 N N . ARG B 1 199 ? -7.742 -11.484 -18.078 1 98.88 199 ARG B N 1
ATOM 3397 C CA . ARG B 1 199 ? -8.719 -12.148 -17.219 1 98.88 199 ARG B CA 1
ATOM 3398 C C . ARG B 1 199 ? -8.078 -12.641 -15.93 1 98.88 199 ARG B C 1
ATOM 3400 O O . ARG B 1 199 ? -6.871 -12.883 -15.883 1 98.88 199 ARG B O 1
ATOM 3407 N N . SER B 1 200 ? -8.844 -12.734 -14.898 1 98.94 200 SER B N 1
ATOM 3408 C CA . SER B 1 200 ? -8.266 -13.172 -13.633 1 98.94 200 SER B CA 1
ATOM 3409 C C . SER B 1 200 ? -9.227 -14.062 -12.859 1 98.94 200 SER B C 1
ATOM 3411 O O . SER B 1 200 ? -10.438 -13.828 -12.867 1 98.94 200 SER B O 1
ATOM 3413 N N . VAL B 1 201 ? -8.734 -15.125 -12.297 1 98.94 201 VAL B N 1
ATOM 3414 C CA . VAL B 1 201 ? -9.422 -15.922 -11.281 1 98.94 201 VAL B CA 1
ATOM 3415 C C . VAL B 1 201 ? -8.797 -15.656 -9.914 1 98.94 201 VAL B C 1
ATOM 3417 O O . VAL B 1 201 ? -7.598 -15.883 -9.711 1 98.94 201 VAL B O 1
ATOM 3420 N N . TRP B 1 202 ? -9.609 -15.164 -9.008 1 98.88 202 TRP B N 1
ATOM 3421 C CA . TRP B 1 202 ? -9.148 -14.906 -7.645 1 98.88 202 TRP B CA 1
ATOM 3422 C C . TRP B 1 202 ? -9.414 -16.109 -6.742 1 98.88 202 TRP B C 1
ATOM 3424 O O . TRP B 1 202 ? -10.539 -16.594 -6.672 1 98.88 202 TRP B O 1
ATOM 3434 N N . VAL B 1 203 ? -8.328 -16.562 -6.145 1 98.62 203 VAL B N 1
ATOM 3435 C CA . VAL B 1 203 ? -8.422 -17.672 -5.207 1 98.62 203 VAL B CA 1
ATOM 3436 C C . VAL B 1 203 ? -8.648 -17.141 -3.793 1 98.62 203 VAL B C 1
ATOM 3438 O O . VAL B 1 203 ? -7.707 -16.688 -3.139 1 98.62 203 VAL B O 1
ATOM 3441 N N . SER B 1 204 ? -9.859 -17.234 -3.33 1 97.62 204 SER B N 1
ATOM 3442 C CA . SER B 1 204 ? -10.25 -16.781 -1.999 1 97.62 204 SER B CA 1
ATOM 3443 C C . SER B 1 204 ? -10.117 -17.891 -0.974 1 97.62 204 SER B C 1
ATOM 3445 O O . SER B 1 204 ? -11.102 -18.562 -0.63 1 97.62 204 SER B O 1
ATOM 3447 N N . ARG B 1 205 ? -8.961 -17.984 -0.409 1 92.88 205 ARG B N 1
ATOM 3448 C CA . ARG B 1 205 ? -8.727 -19.094 0.506 1 92.88 205 ARG B CA 1
ATOM 3449 C C . ARG B 1 205 ? -9.508 -18.922 1.805 1 92.88 205 ARG B C 1
ATOM 3451 O O . ARG B 1 205 ? -9.844 -19.891 2.475 1 92.88 205 ARG B O 1
ATOM 3458 N N . GLN B 1 206 ? -9.875 -17.688 2.121 1 89.56 206 GLN B N 1
ATOM 3459 C CA . GLN B 1 206 ? -10.609 -17.438 3.354 1 89.56 206 GLN B CA 1
ATOM 3460 C C . GLN B 1 206 ? -12.117 -17.562 3.133 1 89.56 206 GLN B C 1
ATOM 3462 O O . GLN B 1 206 ? -12.898 -17.453 4.082 1 89.56 206 GLN B O 1
ATOM 3467 N N . GLY B 1 207 ? -12.5 -17.75 1.964 1 91 207 GLY B N 1
ATOM 3468 C CA . GLY B 1 207 ? -13.898 -18.016 1.661 1 91 207 GLY B CA 1
ATOM 3469 C C . GLY B 1 207 ? -14.734 -16.75 1.593 1 91 207 GLY B C 1
ATOM 3470 O O . GLY B 1 207 ? -15.969 -16.812 1.639 1 91 207 GLY B O 1
ATOM 3471 N N . THR B 1 208 ? -14.102 -15.633 1.567 1 90.75 208 THR B N 1
ATOM 3472 C CA . THR B 1 208 ? -14.836 -14.383 1.409 1 90.75 208 THR B CA 1
ATOM 3473 C C . THR B 1 208 ? -15.164 -14.125 -0.061 1 90.75 208 THR B C 1
ATOM 3475 O O . THR B 1 208 ? -14.461 -14.609 -0.95 1 90.75 208 THR B O 1
ATOM 3478 N N . GLY B 1 209 ? -16.328 -13.477 -0.356 1 95.94 209 GLY B N 1
ATOM 3479 C CA . GLY B 1 209 ? -16.516 -12.945 -1.696 1 95.94 209 GLY B CA 1
ATOM 3480 C C . GLY B 1 209 ? -15.57 -11.805 -2.029 1 95.94 209 GLY B C 1
ATOM 3481 O O . GLY B 1 209 ? -14.734 -11.422 -1.206 1 95.94 209 GLY B O 1
ATOM 3482 N N . TRP B 1 210 ? -15.633 -11.383 -3.268 1 98 210 TRP B N 1
ATOM 3483 C CA . TRP B 1 210 ? -14.805 -10.266 -3.703 1 98 210 TRP B CA 1
ATOM 3484 C C . TRP B 1 210 ? -15.227 -8.977 -3.016 1 98 210 TRP B C 1
ATOM 3486 O O . TRP B 1 210 ? -16.25 -8.391 -3.355 1 98 210 TRP B O 1
ATOM 3496 N N . ILE B 1 211 ? -14.391 -8.508 -2.053 1 97.75 211 ILE B N 1
ATOM 3497 C CA . ILE B 1 211 ? -14.766 -7.348 -1.262 1 97.75 211 ILE B CA 1
ATOM 3498 C C . ILE B 1 211 ? -13.68 -6.281 -1.355 1 97.75 211 ILE B C 1
ATOM 3500 O O . ILE B 1 211 ? -13.664 -5.328 -0.571 1 97.75 211 ILE B O 1
ATOM 3504 N N . ASP B 1 212 ? -12.688 -6.445 -2.223 1 98.38 212 ASP B N 1
ATOM 3505 C CA . ASP B 1 212 ? -11.633 -5.453 -2.406 1 98.38 212 ASP B CA 1
ATOM 3506 C C . ASP B 1 212 ? -12.227 -4.078 -2.715 1 98.38 212 ASP B C 1
ATOM 3508 O O . ASP B 1 212 ? -12.891 -3.895 -3.736 1 98.38 212 ASP B O 1
ATOM 3512 N N . GLY B 1 213 ? -11.906 -3.154 -1.886 1 98.69 213 GLY B N 1
ATOM 3513 C CA . GLY B 1 213 ? -12.523 -1.846 -2.018 1 98.69 213 GLY B CA 1
ATOM 3514 C C . GLY B 1 213 ? -12.008 -1.055 -3.203 1 98.69 213 GLY B C 1
ATOM 3515 O O . GLY B 1 213 ? -12.75 -0.288 -3.818 1 98.69 213 GLY B O 1
ATOM 3516 N N . LEU B 1 214 ? -10.742 -1.21 -3.494 1 98.88 214 LEU B N 1
ATOM 3517 C CA . LEU B 1 214 ? -10.242 -0.526 -4.684 1 98.88 214 LEU B CA 1
ATOM 3518 C C . LEU B 1 214 ? -10.891 -1.085 -5.945 1 98.88 214 LEU B C 1
ATOM 3520 O O . LEU B 1 214 ? -11.219 -0.331 -6.863 1 98.88 214 LEU B O 1
ATOM 3524 N N . GLY B 1 215 ? -11.008 -2.453 -6 1 98.69 215 GLY B N 1
ATOM 3525 C CA . GLY B 1 215 ? -11.789 -3.023 -7.086 1 98.69 215 GLY B CA 1
ATOM 3526 C C . GLY B 1 215 ? -13.172 -2.422 -7.207 1 98.69 215 GLY B C 1
ATOM 3527 O O . GLY B 1 215 ? -13.625 -2.111 -8.312 1 98.69 215 GLY B O 1
ATOM 3528 N N . GLY B 1 216 ? -13.844 -2.27 -6.082 1 98.25 216 GLY B N 1
ATOM 3529 C CA . GLY B 1 216 ? -15.148 -1.622 -6.066 1 98.25 216 GLY B CA 1
ATOM 3530 C C . GLY B 1 216 ? -15.117 -0.203 -6.602 1 98.25 216 GLY B C 1
ATOM 3531 O O . GLY B 1 216 ? -15.969 0.183 -7.402 1 98.25 216 GLY B O 1
ATOM 3532 N N . ALA B 1 217 ? -14.164 0.607 -6.191 1 98.69 217 ALA B N 1
ATOM 3533 C CA . ALA B 1 217 ? -14.031 1.994 -6.633 1 98.69 217 ALA B CA 1
ATOM 3534 C C . ALA B 1 217 ? -13.805 2.074 -8.141 1 98.69 217 ALA B C 1
ATOM 3536 O O . ALA B 1 217 ? -14.273 3.004 -8.797 1 98.69 217 ALA B O 1
ATOM 3537 N N . LEU B 1 218 ? -13.102 1.069 -8.68 1 98.75 218 LEU B N 1
ATOM 3538 C CA . LEU B 1 218 ? -12.719 1.073 -10.086 1 98.75 218 LEU B CA 1
ATOM 3539 C C . LEU B 1 218 ? -13.758 0.347 -10.938 1 98.75 218 LEU B C 1
ATOM 3541 O O . LEU B 1 218 ? -13.695 0.375 -12.164 1 98.75 218 LEU B O 1
ATOM 3545 N N . GLY B 1 219 ? -14.734 -0.331 -10.289 1 98 219 GLY B N 1
ATOM 3546 C CA . GLY B 1 219 ? -15.695 -1.152 -11.008 1 98 219 GLY B CA 1
ATOM 3547 C C . GLY B 1 219 ? -15.07 -2.387 -11.633 1 98 219 GLY B C 1
ATOM 3548 O O . GLY B 1 219 ? -15.445 -2.789 -12.734 1 98 219 GLY B O 1
ATOM 3549 N N . VAL B 1 220 ? -14.039 -2.938 -10.977 1 98.06 220 VAL B N 1
ATOM 3550 C CA . VAL B 1 220 ? -13.359 -4.121 -11.492 1 98.06 220 VAL B CA 1
ATOM 3551 C C . VAL B 1 220 ? -13.547 -5.289 -10.531 1 98.06 220 VAL B C 1
ATOM 3553 O O . VAL B 1 220 ? -13.547 -5.105 -9.312 1 98.06 220 VAL B O 1
ATOM 3556 N N . SER B 1 221 ? -13.766 -6.414 -11.008 1 98.56 221 SER B N 1
ATOM 3557 C CA . SER B 1 221 ? -13.828 -7.68 -10.289 1 98.56 221 SER B CA 1
ATOM 3558 C C . SER B 1 221 ? -13.156 -8.797 -11.07 1 98.56 221 SER B C 1
ATOM 3560 O O . SER B 1 221 ? -13.07 -8.742 -12.297 1 98.56 221 SER B O 1
ATOM 3562 N N . PRO B 1 222 ? -12.57 -9.742 -10.359 1 98.81 222 PRO B N 1
ATOM 3563 C CA . PRO B 1 222 ? -12.031 -10.898 -11.094 1 98.81 222 PRO B CA 1
ATOM 3564 C C . PRO B 1 222 ? -13.078 -11.562 -11.984 1 98.81 222 PRO B C 1
ATOM 3566 O O . PRO B 1 222 ? -14.281 -11.445 -11.719 1 98.81 222 PRO B O 1
ATOM 3569 N N . THR B 1 223 ? -12.609 -12.203 -13.055 1 98.88 223 THR B N 1
ATOM 3570 C CA . THR B 1 223 ? -13.508 -12.93 -13.945 1 98.88 223 THR B CA 1
ATOM 3571 C C . THR B 1 223 ? -14.25 -14.023 -13.188 1 98.88 223 THR B C 1
ATOM 3573 O O . THR B 1 223 ? -15.422 -14.289 -13.461 1 98.88 223 THR B O 1
ATOM 3576 N N . ALA B 1 224 ? -13.594 -14.656 -12.211 1 98.75 224 ALA B N 1
ATOM 3577 C CA . ALA B 1 224 ? -14.203 -15.664 -11.344 1 98.75 224 ALA B CA 1
ATOM 3578 C C . ALA B 1 224 ? -13.555 -15.656 -9.961 1 98.75 224 ALA B C 1
ATOM 3580 O O . ALA B 1 224 ? -12.422 -15.203 -9.805 1 98.75 224 ALA B O 1
ATOM 3581 N N . VAL B 1 225 ? -14.281 -16.078 -8.961 1 98.75 225 VAL B N 1
ATOM 3582 C CA . VAL B 1 225 ? -13.828 -16.266 -7.582 1 98.75 225 VAL B CA 1
ATOM 3583 C C . VAL B 1 225 ? -13.977 -17.719 -7.184 1 98.75 225 VAL B C 1
ATOM 3585 O O . VAL B 1 225 ? -15.047 -18.312 -7.34 1 98.75 225 VAL B O 1
ATOM 3588 N N . VAL B 1 226 ? -12.883 -18.281 -6.758 1 98.75 226 VAL B N 1
ATOM 3589 C CA . VAL B 1 226 ? -12.898 -19.688 -6.383 1 98.75 226 VAL B CA 1
ATOM 3590 C C . VAL B 1 226 ? -12.195 -19.875 -5.043 1 98.75 226 VAL B C 1
ATOM 3592 O O . VAL B 1 226 ? -11.664 -18.922 -4.473 1 98.75 226 VAL B O 1
ATOM 3595 N N . GLY B 1 227 ? -12.156 -21.125 -4.508 1 98.19 227 GLY B N 1
ATOM 3596 C CA . GLY B 1 227 ? -11.625 -21.359 -3.176 1 98.19 227 GLY B CA 1
ATOM 3597 C C . GLY B 1 227 ? -10.258 -22.016 -3.182 1 98.19 227 GLY B C 1
ATOM 3598 O O . GLY B 1 227 ? -9.633 -22.172 -2.133 1 98.19 227 GLY B O 1
ATOM 3599 N N . SER B 1 228 ? -9.805 -22.453 -4.434 1 98.31 228 SER B N 1
ATOM 3600 C CA . SER B 1 228 ? -8.523 -23.141 -4.52 1 98.31 228 SER B CA 1
ATOM 3601 C C . SER B 1 228 ? -7.898 -22.969 -5.898 1 98.31 228 SER B C 1
ATOM 3603 O O . SER B 1 228 ? -8.578 -22.594 -6.855 1 98.31 228 SER B O 1
ATOM 3605 N N . VAL B 1 229 ? -6.57 -23.219 -5.969 1 98 229 VAL B N 1
ATOM 3606 C CA . VAL B 1 229 ? -5.879 -23.172 -7.254 1 98 229 VAL B CA 1
ATOM 3607 C C . VAL B 1 229 ? -6.426 -24.266 -8.172 1 98 229 VAL B C 1
ATOM 3609 O O . VAL B 1 229 ? -6.555 -24.062 -9.383 1 98 229 VAL B O 1
ATOM 3612 N N . GLU B 1 230 ? -6.738 -25.438 -7.621 1 97.81 230 GLU B N 1
ATOM 3613 C CA . GLU B 1 230 ? -7.359 -26.5 -8.398 1 97.81 230 GLU B CA 1
ATOM 3614 C C . GLU B 1 230 ? -8.672 -26.016 -9.031 1 97.81 230 GLU B C 1
ATOM 3616 O O . GLU B 1 230 ? -8.898 -26.219 -10.227 1 97.81 230 GLU B O 1
ATOM 3621 N N . GLU B 1 231 ? -9.508 -25.406 -8.203 1 98.69 231 GLU B N 1
ATOM 3622 C CA . GLU B 1 231 ? -10.773 -24.875 -8.703 1 98.69 231 GLU B CA 1
ATOM 3623 C C . GLU B 1 231 ? -10.547 -23.781 -9.75 1 98.69 231 GLU B C 1
ATOM 3625 O O . GLU B 1 231 ? -11.32 -23.656 -10.695 1 98.69 231 GLU B O 1
ATOM 3630 N N . ALA B 1 232 ? -9.484 -23.016 -9.602 1 98.81 232 ALA B N 1
ATOM 3631 C CA . ALA B 1 232 ? -9.164 -21.969 -10.578 1 98.81 232 ALA B CA 1
ATOM 3632 C C . ALA B 1 232 ? -8.875 -22.578 -11.953 1 98.81 232 ALA B C 1
ATOM 3634 O O . ALA B 1 232 ? -9.391 -22.109 -12.969 1 98.81 232 ALA B O 1
ATOM 3635 N N . VAL B 1 233 ? -8.07 -23.609 -11.969 1 98.12 233 VAL B N 1
ATOM 3636 C CA . VAL B 1 233 ? -7.719 -24.266 -13.227 1 98.12 233 VAL B CA 1
ATOM 3637 C C . VAL B 1 233 ? -8.977 -24.859 -13.867 1 98.12 233 VAL B C 1
ATOM 3639 O O . VAL B 1 233 ? -9.211 -24.703 -15.062 1 98.12 233 VAL B O 1
ATOM 3642 N N . ARG B 1 234 ? -9.812 -25.516 -13.031 1 98.56 234 ARG B N 1
ATOM 3643 C CA . ARG B 1 234 ? -11.055 -26.094 -13.539 1 98.56 234 ARG B CA 1
ATOM 3644 C C . ARG B 1 234 ? -11.961 -25 -14.117 1 98.56 234 ARG B C 1
ATOM 3646 O O . ARG B 1 234 ? -12.594 -25.219 -15.156 1 98.56 234 ARG B O 1
ATOM 3653 N N . GLU B 1 235 ? -12.047 -23.906 -13.422 1 98.75 235 GLU B N 1
ATOM 3654 C CA . GLU B 1 235 ? -12.883 -22.797 -13.875 1 98.75 235 GLU B CA 1
ATOM 3655 C C . GLU B 1 235 ? -12.391 -22.25 -15.219 1 98.75 235 GLU B C 1
ATOM 3657 O O . GLU B 1 235 ? -13.203 -21.922 -16.094 1 98.75 235 GLU B O 1
ATOM 3662 N N . ILE B 1 236 ? -11.086 -22.125 -15.391 1 98.56 236 ILE B N 1
ATOM 3663 C CA . ILE B 1 236 ? -10.5 -21.641 -16.641 1 98.56 236 ILE B CA 1
ATOM 3664 C C . ILE B 1 236 ? -10.812 -22.625 -17.766 1 98.56 236 ILE B C 1
ATOM 3666 O O . ILE B 1 236 ? -11.195 -22.219 -18.859 1 98.5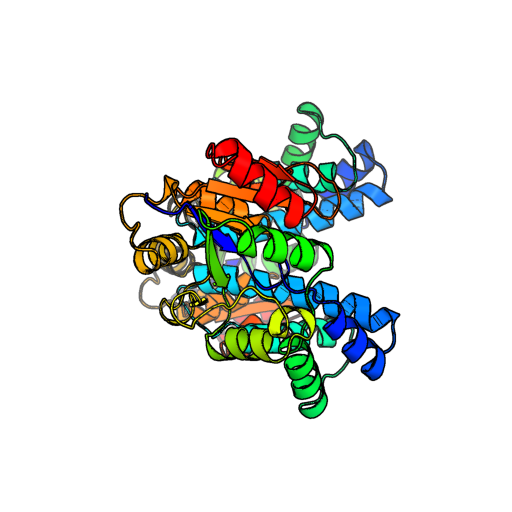6 236 ILE B O 1
ATOM 3670 N N . ILE B 1 237 ? -10.648 -23.953 -17.5 1 97.69 237 ILE B N 1
ATOM 3671 C CA . ILE B 1 237 ? -10.953 -24.984 -18.469 1 97.69 237 ILE B CA 1
ATOM 3672 C C . ILE B 1 237 ? -12.406 -24.859 -18.922 1 97.69 237 ILE B C 1
ATOM 3674 O O . ILE B 1 237 ? -12.695 -24.906 -20.125 1 97.69 237 ILE B O 1
ATOM 3678 N N . LYS B 1 238 ? -13.273 -24.656 -17.969 1 97.81 238 LYS B N 1
ATOM 3679 C CA . LYS B 1 238 ? -14.695 -24.5 -18.25 1 97.81 238 LYS B CA 1
ATOM 3680 C C . LYS B 1 238 ? -14.977 -23.25 -19.062 1 97.81 238 LYS B C 1
ATOM 3682 O O . LYS B 1 238 ? -15.641 -23.297 -20.094 1 97.81 238 LYS B O 1
ATOM 3687 N N . LEU B 1 239 ? -14.461 -22.094 -18.672 1 97.88 239 LEU B N 1
ATOM 3688 C CA . LEU B 1 239 ? -14.758 -20.797 -19.266 1 97.88 239 LEU B CA 1
ATOM 3689 C C . LEU B 1 239 ? -14.18 -20.719 -20.688 1 97.88 239 LEU B C 1
ATOM 3691 O O . LEU B 1 239 ? -14.75 -20.062 -21.547 1 97.88 239 LEU B O 1
ATOM 3695 N N . ASP B 1 240 ? -13.062 -21.438 -20.906 1 96.75 240 ASP B N 1
ATOM 3696 C CA . ASP B 1 240 ? -12.438 -21.391 -22.219 1 96.75 240 ASP B CA 1
ATOM 3697 C C . ASP B 1 240 ? -12.875 -22.562 -23.078 1 96.75 240 ASP B C 1
ATOM 3699 O O . ASP B 1 240 ? -12.406 -22.734 -24.203 1 96.75 240 ASP B O 1
ATOM 3703 N N . GLY B 1 241 ? -13.703 -23.375 -22.594 1 94.25 241 GLY B N 1
ATOM 3704 C CA . GLY B 1 241 ? -14.258 -24.484 -23.359 1 94.25 241 GLY B CA 1
ATOM 3705 C C . GLY B 1 241 ? -13.227 -25.531 -23.719 1 94.25 241 GLY B C 1
ATOM 3706 O O . GLY B 1 241 ? -13.188 -26.016 -24.844 1 94.25 241 GLY B O 1
ATOM 3707 N N . LEU B 1 242 ? -12.367 -25.844 -22.734 1 90.5 242 LEU B N 1
ATOM 3708 C CA . LEU B 1 242 ? -11.305 -26.812 -22.984 1 90.5 242 LEU B CA 1
ATOM 3709 C C . LEU B 1 242 ? -11.719 -28.203 -22.531 1 90.5 242 LEU B C 1
ATOM 3711 O O . LEU B 1 242 ? -10.93 -29.156 -22.609 1 90.5 242 LEU B O 1
ATOM 3715 N N . ASP B 1 243 ? -12.953 -28.344 -22.016 1 80.56 243 ASP B N 1
ATOM 3716 C CA . ASP B 1 243 ? -13.43 -29.641 -21.547 1 80.56 243 ASP B CA 1
ATOM 3717 C C . ASP B 1 243 ? -13.617 -30.609 -22.719 1 80.56 243 ASP B C 1
ATOM 3719 O O . ASP B 1 243 ? -13.82 -30.172 -23.844 1 80.56 243 ASP B O 1
#

Nearest PDB structures (foldseek):
  3um9-assembly1_B  TM=9.361E-01  e=3.577E-18  Polaromonas sp. JS666
  1zrm-assembly1_A  TM=9.371E-01  e=5.956E-18  Pseudomonas sp. YL
  1qq5-assembly1_B  TM=8.296E-01  e=2.274E-18  Xanthobacter autotrophicus
  1qq7-assembly1_B  TM=8.308E-01  e=9.917E-18  Xanthobacter autotrophicus
  1aq6-assembly1_B  TM=8.262E-01  e=1.175E-17  Xanthobacter autotrophicus